Protein AF-0000000080391403 (afdb_homodimer)

Organism: NCBI:txid72520

InterPro domains:
  IPR023614 Porin domain superfamily [G3DSA:2.40.160.10] (78-354)
  IPR027246 Eukaryotic porin/Tom40 [PF01459] (79-348)
  IPR037930 Tom40 [PTHR10802] (65-353)
  IPR037930 Tom40 [cd07305] (77-353)

Secondary structure (DSSP, 8-state):
------------------------------GGGGGGG------------------------HHHHHHHHHHHHHHTPPP---GGGTTHHHHHHH------EEEEEEEEEEETTEEEEEEEEES---TT-S-SEEEEEEEEEEETTTEEEEEEE-TTS-EEEEEEEEETTTEEEEEEEEE-SSGGG-EEEEEEEEE-SSEEEEEEEETTTEEEEEEEEEEETTEEEEEEEEEETTTTEEEEEEEEEEE-SSEEEEEEEETTTTEEEEEEEEEEETTTEEEEEEEEE-TTT--EEEEEEEEEE-SSEEEEEEEETT-EEEEEEEEEEETTTEEEEEEEEEETTTTEEEEEEEEEEE-/-----------------------------SGGGGGGG------------------------HHHHHHHHHHHHHHTPPP---GGGGTHHHHHHH------EEEEEEEEEEETTEEEEEEEEES---TT-S-SEEEEEEEEEEETTTEEEEEEE-TTS-EEEEEEEEETTTEEEEEEEEE-SSGGG-EEEEEEEEE-SSEEEEEEEETTTEEEEEEEEEEETTEEEEEEEEEETTTTEEEEEEEEEEE-SSEEEEEEEETTTTEEEEEEEEEEETTTEEEEEEEEE-TTT--EEEEEEEEEE-SSEEEEEEEETT-EEEEEEEEEEETTTEEEEEEEEEETTTTEEEEEEEEEEE-

Radius of gyration: 37.6 Å; Cα contacts (8 Å, |Δi|>4): 1583; chains: 2; bounding box: 98×139×66 Å

Sequence (710 aa):
MSFFRAGKRCAASFGARALPPTMIVGLAVTAEYYNQGLQNYSTTLCDAAVVNNEDTSIEVPALVKQAEEERRKVAQLKNPGSFEKLIEDGKRLSSVDSFEGFRLEVQKMVTPHFYLAHSFMLGVKLPQVDTNALYDFSTHVVLPGNQLIMARMGHAGSMDGRIHFGLGENTLVKVIASLQPNAAKDTYQVDAERHGRDHSLTFRLSKGPQLYASYLQSITPGLALGGDTLFDFAEGGGVFSLGGKYTGPDWVGVAMLAQYGQICLLQYIKHVSPGRMALVADLVLNPLTLDSQTVLGAEVNMKQSRFLTTVDNGGKIAALLEARVVPNAVTLLLSGEVDGVKDEYKFGYGFQLNLMSFFRAGKRCAASFGARALPPTMIVGLAVTAEYYNQGLQNYSTTLCDAAVVNNEDTSIEVPALVKQAEEERRKVAQLKNPGSFEKLIEDGKRLSSVDSFEGFRLEVQKMVTPHFYLAHSFMLGVKLPQVDTNALYDFSTHVVLPGNQLIMARMGHAGSMDGRIHFGLGENTLVKVIASLQPNAAKDTYQVDAERHGRDHSLTFRLSKGPQLYASYLQSITPGLALGGDTLFDFAEGGGVFSLGGKYTGPDWVGVAMLAQYGQICLLQYIKHVSPGRMALVADLVLNPLTLDSQTVLGAEVNMKQSRFLTTVDNGGKIAALLEARVVPNAVTLLLSGEVDGVKDEYKFGYGFQLNL

Structure (mmCIF, N/CA/C/O backbone):
data_AF-0000000080391403-model_v1
#
loop_
_entity.id
_entity.type
_entity.pdbx_description
1 polymer 'Mitochondrial protein translocase family'
#
loop_
_atom_site.group_PDB
_atom_site.id
_atom_site.type_symbol
_atom_site.label_atom_id
_atom_site.label_alt_id
_atom_site.label_comp_id
_atom_site.label_asym_id
_atom_site.label_entity_id
_atom_site.label_seq_id
_atom_site.pdbx_PDB_ins_code
_atom_site.Cartn_x
_atom_site.Cartn_y
_atom_site.Cartn_z
_atom_site.occupancy
_atom_site.B_iso_or_equiv
_atom_site.auth_seq_id
_atom_site.auth_comp_id
_atom_site.auth_asym_id
_atom_site.auth_atom_id
_atom_site.pdbx_PDB_model_num
ATOM 1 N N . MET A 1 1 ? 54.25 -37.5 -9.969 1 20.47 1 MET A N 1
ATOM 2 C CA . MET A 1 1 ? 53.438 -38.125 -11.008 1 20.47 1 MET A CA 1
ATOM 3 C C . MET A 1 1 ? 52.312 -37.188 -11.438 1 20.47 1 MET A C 1
ATOM 5 O O . MET A 1 1 ? 51.531 -36.719 -10.602 1 20.47 1 MET A O 1
ATOM 9 N N . SER A 1 2 ? 52.281 -36.531 -12.719 1 20.31 2 SER A N 1
ATOM 10 C CA . SER A 1 2 ? 52.031 -35.375 -13.57 1 20.31 2 SER A CA 1
ATOM 11 C C . SER A 1 2 ? 50.594 -35.375 -14.07 1 20.31 2 SER A C 1
ATOM 13 O O . SER A 1 2 ? 50.188 -34.5 -14.852 1 20.31 2 SER A O 1
ATOM 15 N N . PHE A 1 3 ? 49.812 -36.438 -14.023 1 18.08 3 PHE A N 1
ATOM 16 C CA . PHE A 1 3 ? 48.812 -36.719 -15.031 1 18.08 3 PHE A CA 1
ATOM 17 C C . PHE A 1 3 ? 47.625 -35.781 -14.906 1 18.08 3 PHE A C 1
ATOM 19 O O . PHE A 1 3 ? 46.594 -35.969 -15.562 1 18.08 3 PHE A O 1
ATOM 26 N N . PHE A 1 4 ? 47.312 -35.156 -13.68 1 21.61 4 PHE A N 1
ATOM 27 C CA . PHE A 1 4 ? 45.969 -34.594 -13.523 1 21.61 4 PHE A CA 1
ATOM 28 C C . PHE A 1 4 ? 45.75 -33.406 -14.461 1 21.61 4 PHE A C 1
ATOM 30 O O . PHE A 1 4 ? 45.906 -32.25 -14.055 1 21.61 4 PHE A O 1
ATOM 37 N N . ARG A 1 5 ? 46.125 -33.406 -15.727 1 18.23 5 ARG A N 1
ATOM 38 C CA . ARG A 1 5 ? 46.312 -32.406 -16.766 1 18.23 5 ARG A CA 1
ATOM 39 C C . ARG A 1 5 ? 45 -31.656 -17.031 1 18.23 5 ARG A C 1
ATOM 41 O O . ARG A 1 5 ? 44.969 -30.422 -17.062 1 18.23 5 ARG A O 1
ATOM 48 N N . ALA A 1 6 ? 44.031 -32.219 -17.844 1 17.28 6 ALA A N 1
ATOM 49 C CA . ALA A 1 6 ? 43.594 -31.688 -19.141 1 17.28 6 ALA A CA 1
ATOM 50 C C . ALA A 1 6 ? 42.562 -30.594 -18.969 1 17.28 6 ALA A C 1
ATOM 52 O O . ALA A 1 6 ? 42.719 -29.5 -19.516 1 17.28 6 ALA A O 1
ATOM 53 N N . GLY A 1 7 ? 41.094 -30.828 -19.188 1 16.78 7 GLY A N 1
ATOM 54 C CA . GLY A 1 7 ? 40.188 -30.266 -20.188 1 16.78 7 GLY A CA 1
ATOM 55 C C . GLY A 1 7 ? 39.531 -28.984 -19.734 1 16.78 7 GLY A C 1
ATOM 56 O O . GLY A 1 7 ? 38.594 -29 -18.953 1 16.78 7 GLY A O 1
ATOM 57 N N . LYS A 1 8 ? 40.156 -27.734 -19.562 1 21.03 8 LYS A N 1
ATOM 58 C CA . LYS A 1 8 ? 39.75 -26.391 -19.156 1 21.03 8 LYS A CA 1
ATOM 59 C C . LYS A 1 8 ? 38.75 -25.781 -20.172 1 21.03 8 LYS A C 1
ATOM 61 O O . LYS A 1 8 ? 38.5 -24.578 -20.141 1 21.03 8 LYS A O 1
ATOM 66 N N . ARG A 1 9 ? 38.469 -26.328 -21.391 1 18.75 9 ARG A N 1
ATOM 67 C CA . ARG A 1 9 ? 38.219 -25.359 -22.438 1 18.75 9 ARG A CA 1
ATOM 68 C C . ARG A 1 9 ? 37 -24.516 -22.125 1 18.75 9 ARG A C 1
ATOM 70 O O . ARG A 1 9 ? 36.219 -24.844 -21.234 1 18.75 9 ARG A O 1
ATOM 77 N N . CYS A 1 10 ? 36.156 -23.953 -23.281 1 17.67 10 CYS A N 1
ATOM 78 C CA . CYS A 1 10 ? 35.625 -22.75 -23.906 1 17.67 10 CYS A CA 1
ATOM 79 C C . CYS A 1 10 ? 34.188 -22.5 -23.516 1 17.67 10 CYS A C 1
ATOM 81 O O . CYS A 1 10 ? 33.562 -21.516 -23.938 1 17.67 10 CYS A O 1
ATOM 83 N N . ALA A 1 11 ? 33.25 -23.469 -23.172 1 17.17 11 ALA A N 1
ATOM 84 C CA . ALA A 1 11 ? 31.906 -23.141 -23.625 1 17.17 11 ALA A CA 1
ATOM 85 C C . ALA A 1 11 ? 31.375 -21.891 -22.922 1 17.17 11 ALA A C 1
ATOM 87 O O . ALA A 1 11 ? 31.094 -21.906 -21.719 1 17.17 11 ALA A O 1
ATOM 88 N N . ALA A 1 12 ? 31.766 -20.625 -23.281 1 20.28 12 ALA A N 1
ATOM 89 C CA . ALA A 1 12 ? 31.469 -19.266 -22.906 1 20.28 12 ALA A CA 1
ATOM 90 C C . ALA A 1 12 ? 29.969 -18.969 -23.016 1 20.28 12 ALA A C 1
ATOM 92 O O . ALA A 1 12 ? 29.484 -17.969 -22.516 1 20.28 12 ALA A O 1
ATOM 93 N N . SER A 1 13 ? 29.25 -19.547 -24.078 1 18.09 13 SER A N 1
ATOM 94 C CA . SER A 1 13 ? 28.359 -18.625 -24.766 1 18.09 13 SER A CA 1
ATOM 95 C C . SER A 1 13 ? 27.297 -18.062 -23.828 1 18.09 13 SER A C 1
ATOM 97 O O . SER A 1 13 ? 27.141 -16.844 -23.719 1 18.09 13 SER A O 1
ATOM 99 N N . PHE A 1 14 ? 25.938 -18.453 -24.141 1 18.77 14 PHE A N 1
ATOM 100 C CA . PHE A 1 14 ? 24.703 -17.672 -24.281 1 18.77 14 PHE A CA 1
ATOM 101 C C . PHE A 1 14 ? 24.125 -17.344 -22.906 1 18.77 14 PHE A C 1
ATOM 103 O O . PHE A 1 14 ? 23.891 -18.234 -22.094 1 18.77 14 PHE A O 1
ATOM 110 N N . GLY A 1 15 ? 24.453 -16.234 -22.359 1 19.16 15 GLY A N 1
ATOM 111 C CA . GLY A 1 15 ? 24.047 -15.539 -21.141 1 19.16 15 GLY A CA 1
ATOM 112 C C . GLY A 1 15 ? 22.547 -15.383 -21.016 1 19.16 15 GLY A C 1
ATOM 113 O O . GLY A 1 15 ? 21.984 -14.391 -21.5 1 19.16 15 GLY A O 1
ATOM 114 N N . ALA A 1 16 ? 21.656 -16.359 -21.312 1 19.09 16 ALA A N 1
ATOM 115 C CA . ALA A 1 16 ? 20.219 -16.156 -21.203 1 19.09 16 ALA A CA 1
ATOM 116 C C . ALA A 1 16 ? 19.844 -15.57 -19.844 1 19.09 16 ALA A C 1
ATOM 118 O O . ALA A 1 16 ? 20.203 -16.125 -18.812 1 19.09 16 ALA A O 1
ATOM 119 N N . ARG A 1 17 ? 19.734 -14.25 -19.844 1 21.97 17 ARG A N 1
ATOM 120 C CA . ARG A 1 17 ? 19.188 -13.477 -18.734 1 21.97 17 ARG A CA 1
ATOM 121 C C . ARG A 1 17 ? 17.891 -14.102 -18.219 1 21.97 17 ARG A C 1
ATOM 123 O O . ARG A 1 17 ? 16.953 -14.328 -18.969 1 21.97 17 ARG A O 1
ATOM 130 N N . ALA A 1 18 ? 17.953 -14.945 -17.25 1 19.91 18 ALA A N 1
ATOM 131 C CA . ALA A 1 18 ? 16.844 -15.539 -16.516 1 19.91 18 ALA A CA 1
ATOM 132 C C . ALA A 1 18 ? 15.781 -14.492 -16.203 1 19.91 18 ALA A C 1
ATOM 134 O O . ALA A 1 18 ? 16.047 -13.531 -15.477 1 19.91 18 ALA A O 1
ATOM 135 N N . LEU A 1 19 ? 15.039 -14.109 -17.312 1 20.94 19 LEU A N 1
ATOM 136 C CA . LEU A 1 19 ? 13.883 -13.266 -17.016 1 20.94 19 LEU A CA 1
ATOM 137 C C . LEU A 1 19 ? 13.125 -13.789 -15.797 1 20.94 19 LEU A C 1
ATOM 139 O O . LEU A 1 19 ? 13.016 -15.008 -15.609 1 20.94 19 LEU A O 1
ATOM 143 N N . PRO A 1 20 ? 13.109 -13.0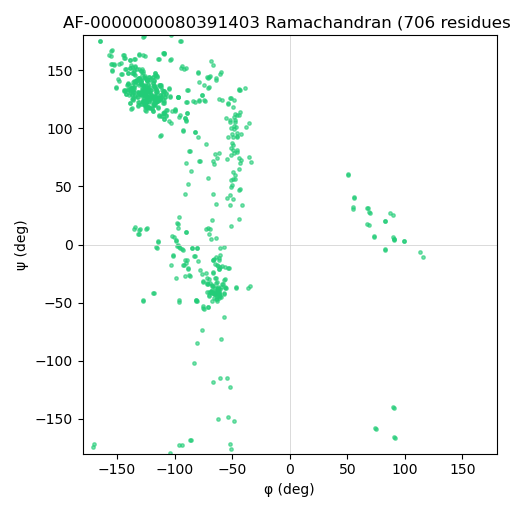62 -14.758 1 20.92 20 PRO A N 1
ATOM 144 C CA . PRO A 1 20 ? 12.352 -13.539 -13.594 1 20.92 20 PRO A CA 1
ATOM 145 C C . PRO A 1 20 ? 10.945 -14 -13.953 1 20.92 20 PRO A C 1
ATOM 147 O O . PRO A 1 20 ? 10.344 -13.469 -14.891 1 20.92 20 PRO A O 1
ATOM 150 N N . PRO A 1 21 ? 10.609 -15.273 -13.914 1 22.09 21 PRO A N 1
ATOM 151 C CA . PRO A 1 21 ? 9.289 -15.859 -14.18 1 22.09 21 PRO A CA 1
ATOM 152 C C . PRO A 1 21 ? 8.148 -15.047 -13.562 1 22.09 21 PRO A C 1
ATOM 154 O O . PRO A 1 21 ? 7.047 -15.57 -13.375 1 22.09 21 PRO A O 1
ATOM 157 N N . THR A 1 22 ? 8.211 -13.711 -13.477 1 20.44 22 THR A N 1
ATOM 158 C CA . THR A 1 22 ? 7.098 -13.148 -12.719 1 20.44 22 THR A CA 1
ATOM 159 C C . THR A 1 22 ? 5.766 -13.727 -13.195 1 20.44 22 THR A C 1
ATOM 161 O O . THR A 1 22 ? 5.691 -14.312 -14.273 1 20.44 22 THR A O 1
ATOM 164 N N . MET A 1 23 ? 4.609 -12.859 -13.016 1 19.86 23 MET A N 1
ATOM 165 C CA . MET A 1 23 ? 3.23 -12.977 -12.539 1 19.86 23 MET A CA 1
ATOM 166 C C . MET A 1 23 ? 2.297 -13.359 -13.688 1 19.86 23 MET A C 1
ATOM 168 O O . MET A 1 23 ? 1.933 -12.516 -14.5 1 19.86 23 MET A O 1
ATOM 172 N N . ILE A 1 24 ? 2.561 -14.391 -14.438 1 19.75 24 ILE A N 1
ATOM 173 C CA . ILE A 1 24 ? 1.472 -14.789 -15.328 1 19.75 24 ILE A CA 1
ATOM 174 C C . ILE A 1 24 ? 0.181 -14.938 -14.523 1 19.75 24 ILE A C 1
ATOM 176 O O . ILE A 1 24 ? 0.092 -15.789 -13.633 1 19.75 24 ILE A O 1
ATOM 180 N N . VAL A 1 25 ? -0.467 -13.867 -14.164 1 20.47 25 VAL A N 1
ATOM 181 C CA . VAL A 1 25 ? -1.801 -13.945 -13.578 1 20.47 25 VAL A CA 1
ATOM 182 C C . VAL A 1 25 ? -2.703 -14.805 -14.461 1 20.47 25 VAL A C 1
ATOM 184 O O . VAL A 1 25 ? -2.883 -14.5 -15.648 1 20.47 25 VAL A O 1
ATOM 187 N N . GLY A 1 26 ? -2.623 -16.078 -14.289 1 20.98 26 GLY A N 1
ATOM 188 C CA . GLY A 1 26 ? -3.543 -17.031 -14.891 1 20.98 26 GLY A CA 1
ATOM 189 C C . GLY A 1 26 ? -4.996 -16.625 -14.766 1 20.98 26 GLY A C 1
ATOM 190 O O . GLY A 1 26 ? -5.508 -16.438 -13.664 1 20.98 26 GLY A O 1
ATOM 191 N N . LEU A 1 27 ? -5.48 -15.758 -15.617 1 20.03 27 LEU A N 1
ATOM 192 C CA . LEU A 1 27 ? -6.902 -15.469 -15.797 1 20.03 27 LEU A CA 1
ATOM 193 C C . LEU A 1 27 ? -7.695 -16.75 -16.016 1 20.03 27 LEU A C 1
ATOM 195 O O . LEU A 1 27 ? -7.887 -17.172 -17.156 1 20.03 27 LEU A O 1
ATOM 199 N N . ALA A 1 28 ? -7.406 -17.875 -15.469 1 21.94 28 ALA A N 1
ATOM 200 C CA . ALA A 1 28 ? -8.234 -19.031 -15.797 1 21.94 28 ALA A CA 1
ATOM 201 C C . ALA A 1 28 ? -9.672 -18.828 -15.32 1 21.94 28 ALA A C 1
ATOM 203 O O . ALA A 1 28 ? -9.984 -19.094 -14.156 1 21.94 28 ALA A O 1
ATOM 204 N N . VAL A 1 29 ? -10.281 -17.688 -15.32 1 18.7 29 VAL A N 1
ATOM 205 C CA . VAL A 1 29 ? -11.578 -17.766 -14.656 1 18.7 29 VAL A CA 1
ATOM 206 C C . VAL A 1 29 ? -12.406 -18.891 -15.266 1 18.7 29 VAL A C 1
ATOM 208 O O . VAL A 1 29 ? -12.07 -19.422 -16.328 1 18.7 29 VAL A O 1
ATOM 211 N N . THR A 1 30 ? -13.836 -18.688 -15.281 1 20.27 30 THR A N 1
ATOM 212 C CA . THR A 1 30 ? -15.141 -19.266 -14.961 1 20.27 30 THR A CA 1
ATOM 213 C C . THR A 1 30 ? -15.766 -19.922 -16.188 1 20.27 30 THR A C 1
ATOM 215 O O . THR A 1 30 ? -16.953 -20.25 -16.188 1 20.27 30 THR A O 1
ATOM 218 N N . ALA A 1 31 ? -14.992 -20.312 -17.156 1 21.14 31 ALA A N 1
ATOM 219 C CA . ALA A 1 31 ? -15.766 -20.781 -18.297 1 21.14 31 ALA A CA 1
ATOM 220 C C . ALA A 1 31 ? -16.703 -21.922 -17.906 1 21.14 31 ALA A C 1
ATOM 222 O O . ALA A 1 31 ? -17.312 -22.547 -18.766 1 21.14 31 ALA A O 1
ATOM 223 N N . GLU A 1 32 ? -16.672 -22.344 -16.688 1 22.92 32 GLU A N 1
ATOM 224 C CA . GLU A 1 32 ? -17.297 -23.641 -16.469 1 22.92 32 GLU A CA 1
ATOM 225 C C . GLU A 1 32 ? -18.781 -23.594 -16.828 1 22.92 32 GLU A C 1
ATOM 227 O O . GLU A 1 32 ? -19.453 -24.625 -16.812 1 22.92 32 GLU A O 1
ATOM 232 N N . TYR A 1 33 ? -19.359 -22.406 -17.016 1 21.33 33 TYR A N 1
ATOM 233 C CA . TYR A 1 33 ? -20.797 -22.531 -16.844 1 21.33 33 TYR A CA 1
ATOM 234 C C . TYR A 1 33 ? -21.422 -23.312 -18 1 21.33 33 TYR A C 1
ATOM 236 O O . TYR A 1 33 ? -22.578 -23.75 -17.906 1 21.33 33 TYR A O 1
ATOM 244 N N . TYR A 1 34 ? -20.812 -23.109 -19.172 1 19.73 34 TYR A N 1
ATOM 245 C CA . TYR A 1 34 ? -21.797 -23.234 -20.234 1 19.73 34 TYR A CA 1
ATOM 246 C C . TYR A 1 34 ? -22.297 -24.656 -20.344 1 19.73 34 TYR A C 1
ATOM 248 O O . TYR A 1 34 ? -23.453 -24.906 -20.734 1 19.73 34 TYR A O 1
ATOM 256 N N . ASN A 1 35 ? -21.312 -25.547 -20.375 1 19.98 35 ASN A N 1
ATOM 257 C CA . ASN A 1 35 ? -21.688 -26.719 -21.172 1 19.98 35 ASN A CA 1
ATOM 258 C C . ASN A 1 35 ? -22.781 -27.531 -20.5 1 19.98 35 ASN A C 1
ATOM 260 O O . ASN A 1 35 ? -22.984 -28.703 -20.844 1 19.98 35 ASN A O 1
ATOM 264 N N . GLN A 1 36 ? -23.297 -27.031 -19.375 1 20.53 36 GLN A N 1
ATOM 265 C CA . GLN A 1 36 ? -23.984 -28.078 -18.641 1 20.53 36 GLN A CA 1
ATOM 266 C C . GLN A 1 36 ? -25.141 -28.656 -19.453 1 20.53 36 GLN A C 1
ATOM 268 O O . GLN A 1 36 ? -25.734 -29.672 -19.062 1 20.53 36 GLN A O 1
ATOM 273 N N . GLY A 1 37 ? -25.578 -27.828 -20.438 1 20.67 37 GLY A N 1
ATOM 274 C CA . GLY A 1 37 ? -26.984 -28.156 -20.594 1 20.67 37 GLY A CA 1
ATOM 275 C C . GLY A 1 37 ? -27.219 -29.516 -21.219 1 20.67 37 GLY A C 1
ATOM 276 O O . GLY A 1 37 ? -28.359 -29.953 -21.375 1 20.67 37 GLY A O 1
ATOM 277 N N . LEU A 1 38 ? -26.219 -29.922 -22.078 1 19.41 38 LEU A N 1
ATOM 278 C CA . LEU A 1 38 ? -26.859 -30.844 -23.016 1 19.41 38 LEU A CA 1
ATOM 279 C C . LEU A 1 38 ? -27.328 -32.094 -22.312 1 19.41 38 LEU A C 1
ATOM 281 O O . LEU A 1 38 ? -26.516 -32.906 -21.828 1 19.41 38 LEU A O 1
ATOM 285 N N . GLN A 1 39 ? -28.359 -32 -21.453 1 20.17 39 GLN A N 1
ATOM 286 C CA . GLN A 1 39 ? -28.984 -33.125 -20.766 1 20.17 39 GLN A CA 1
ATOM 287 C C . GLN A 1 39 ? -29.328 -34.25 -21.734 1 20.17 39 GLN A C 1
ATOM 289 O O . GLN A 1 39 ? -30.156 -34.094 -22.625 1 20.17 39 GLN A O 1
ATOM 294 N N . ASN A 1 40 ? -28.25 -34.844 -22.406 1 19.22 40 ASN A N 1
ATOM 295 C CA . ASN A 1 40 ? -28.594 -35.969 -23.281 1 19.22 40 ASN A CA 1
ATOM 296 C C . ASN A 1 40 ? -29.531 -36.969 -22.594 1 19.22 40 ASN A C 1
ATOM 298 O O . ASN A 1 40 ? -29.359 -37.281 -21.422 1 19.22 40 ASN A O 1
ATOM 302 N N . TYR A 1 41 ? -30.766 -36.906 -22.891 1 20.17 41 TYR A N 1
ATOM 303 C CA . TYR A 1 41 ? -31.875 -37.812 -22.547 1 20.17 41 TYR A CA 1
ATOM 304 C C . TYR A 1 41 ? -31.5 -39.25 -22.797 1 20.17 41 TYR A C 1
ATOM 306 O O . TYR A 1 41 ? -31.359 -39.688 -23.953 1 20.17 41 TYR A O 1
ATOM 314 N N . SER A 1 42 ? -30.344 -39.75 -22.156 1 19.91 42 SER A N 1
ATOM 315 C CA . SER A 1 42 ? -30.031 -41.156 -22.438 1 19.91 42 SER A CA 1
ATOM 316 C C . SER A 1 42 ? -31.25 -42.031 -22.203 1 19.91 42 SER A C 1
ATOM 318 O O . SER A 1 42 ? -31.938 -41.906 -21.188 1 19.91 42 SER A O 1
ATOM 320 N N . THR A 1 43 ? -31.922 -42.375 -23.25 1 22.2 43 THR A N 1
ATOM 321 C CA . THR A 1 43 ? -33 -43.344 -23.344 1 22.2 43 THR A CA 1
ATOM 322 C C . THR A 1 43 ? -32.625 -44.656 -22.656 1 22.2 43 THR A C 1
ATOM 324 O O . THR A 1 43 ? -31.609 -45.25 -23 1 22.2 43 THR A O 1
ATOM 327 N N . THR A 1 44 ? -32.719 -44.688 -21.281 1 21.81 44 THR A N 1
ATOM 328 C CA . THR A 1 44 ? -32.562 -45.906 -20.516 1 21.81 44 THR A CA 1
ATOM 329 C C . THR A 1 44 ? -33.312 -47.062 -21.156 1 21.81 44 THR A C 1
ATOM 331 O O . THR A 1 44 ? -34.562 -47 -21.266 1 21.81 44 THR A O 1
ATOM 334 N N . LEU A 1 45 ? -32.75 -47.594 -22.297 1 20.5 45 LEU A N 1
ATOM 335 C CA . LEU A 1 45 ? -33.281 -48.812 -22.891 1 20.5 45 LEU A CA 1
ATOM 336 C C . LEU A 1 45 ? -33.531 -49.875 -21.828 1 20.5 45 LEU A C 1
ATOM 338 O O . LEU A 1 45 ? -32.75 -50.031 -20.906 1 20.5 45 LEU A O 1
ATOM 342 N N . CYS A 1 46 ? -34.781 -50.156 -21.59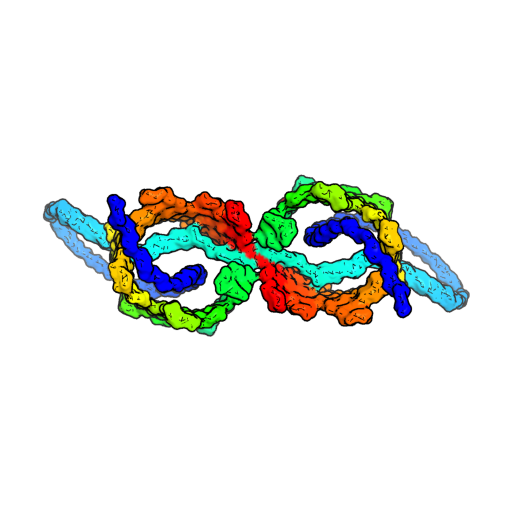4 1 21.97 46 CYS A N 1
ATOM 343 C CA . CYS A 1 46 ? -35.406 -51.125 -20.703 1 21.97 46 CYS A CA 1
ATOM 344 C C . CYS A 1 46 ? -34.781 -52.5 -20.875 1 21.97 46 CYS A C 1
ATOM 346 O O . CYS A 1 46 ? -34.781 -53.031 -21.984 1 21.97 46 CYS A O 1
ATOM 348 N N . ASP A 1 47 ? -33.625 -52.719 -20.234 1 21.64 47 ASP A N 1
ATOM 349 C CA . ASP A 1 47 ? -33 -54.031 -20.297 1 21.64 47 ASP A CA 1
ATOM 350 C C . ASP A 1 47 ? -34 -55.156 -20 1 21.64 47 ASP A C 1
ATOM 352 O O . ASP A 1 47 ? -34.75 -55.062 -19.016 1 21.64 47 ASP A O 1
ATOM 356 N N . ALA A 1 48 ? -34.469 -55.812 -21 1 21.42 48 ALA A N 1
ATOM 357 C CA . ALA A 1 48 ? -35.312 -57 -21 1 21.42 48 ALA A CA 1
ATOM 358 C C . ALA A 1 48 ? -34.812 -58.031 -19.984 1 21.42 48 ALA A C 1
ATOM 360 O O . ALA A 1 48 ? -33.594 -58.125 -19.734 1 21.42 48 ALA A O 1
ATOM 361 N N . ALA A 1 49 ? -35.781 -58.531 -19.219 1 25.92 49 ALA A N 1
ATOM 362 C CA . ALA A 1 49 ? -35.812 -59.531 -18.172 1 25.92 49 ALA A CA 1
ATOM 363 C C . ALA A 1 49 ? -35.094 -60.812 -18.609 1 25.92 49 ALA A C 1
ATOM 365 O O . ALA A 1 49 ? -35.594 -61.562 -19.453 1 25.92 49 ALA A O 1
ATOM 366 N N . VAL A 1 50 ? -33.719 -60.688 -19.031 1 24.92 50 VAL A N 1
ATOM 367 C CA . VAL A 1 50 ? -33.156 -61.969 -19.391 1 24.92 50 VAL A CA 1
ATOM 368 C C . VAL A 1 50 ? -33.438 -63 -18.281 1 24.92 50 VAL A C 1
ATOM 370 O O . VAL A 1 50 ? -33.375 -62.656 -17.094 1 24.92 50 VAL A O 1
ATOM 373 N N . VAL A 1 51 ? -34.125 -64 -18.594 1 26.61 51 VAL A N 1
ATOM 374 C CA . VAL A 1 51 ? -34.562 -65.188 -17.906 1 26.61 51 VAL A CA 1
ATOM 375 C C . VAL A 1 51 ? -33.344 -65.875 -17.266 1 26.61 51 VAL A C 1
ATOM 377 O O . VAL A 1 51 ? -32.312 -66.125 -17.906 1 26.61 51 VAL A O 1
ATOM 380 N N . ASN A 1 52 ? -33.219 -65.75 -15.906 1 26.77 52 ASN A N 1
ATOM 381 C CA . ASN A 1 52 ? -32.312 -66.312 -14.914 1 26.77 52 ASN A CA 1
ATOM 382 C C . ASN A 1 52 ? -32.219 -67.812 -15.031 1 26.77 52 ASN A C 1
ATOM 384 O O . ASN A 1 52 ? -33.031 -68.562 -14.477 1 26.77 52 ASN A O 1
ATOM 388 N N . ASN A 1 53 ? -31.984 -68.25 -16.312 1 27.16 53 ASN A N 1
ATOM 389 C CA . ASN A 1 53 ? -31.938 -69.75 -16.172 1 27.16 53 ASN A CA 1
ATOM 390 C C . ASN A 1 53 ? -30.969 -70.188 -15.07 1 27.16 53 ASN A C 1
ATOM 392 O O . ASN A 1 53 ? -30.125 -69.375 -14.648 1 27.16 53 ASN A O 1
ATOM 396 N N . GLU A 1 54 ? -30.703 -71.562 -14.969 1 30.62 54 GLU A N 1
ATOM 397 C CA . GLU A 1 54 ? -30.281 -72.5 -13.977 1 30.62 54 GLU A CA 1
ATOM 398 C C . GLU A 1 54 ? -28.844 -72.25 -13.516 1 30.62 54 GLU A C 1
ATOM 400 O O . GLU A 1 54 ? -28.062 -71.625 -14.227 1 30.62 54 GLU A O 1
ATOM 405 N N . ASP A 1 55 ? -28.5 -72.688 -12.242 1 31.73 55 ASP A N 1
ATOM 406 C CA . ASP A 1 55 ? -27.531 -72.562 -11.164 1 31.73 55 ASP A CA 1
ATOM 407 C C . ASP A 1 55 ? -26.141 -73.062 -11.633 1 31.73 55 ASP A C 1
ATOM 409 O O . ASP A 1 55 ? -25.297 -73.438 -10.82 1 31.73 55 ASP A O 1
ATOM 413 N N . THR A 1 56 ? -25.906 -73.438 -12.922 1 35.72 56 THR A N 1
ATOM 414 C CA . THR A 1 56 ? -24.594 -74.062 -13.031 1 35.72 56 THR A CA 1
ATOM 415 C C . THR A 1 56 ? -23.5 -73.062 -12.68 1 35.72 56 THR A C 1
ATOM 417 O O . THR A 1 56 ? -23.219 -72.188 -13.438 1 35.72 56 THR A O 1
ATOM 420 N N . SER A 1 57 ? -23.344 -72.75 -11.398 1 37.62 57 SER A N 1
ATOM 421 C CA . SER A 1 57 ? -22.312 -71.938 -10.758 1 37.62 57 SER A CA 1
ATOM 422 C C . SER A 1 57 ? -20.938 -72.25 -11.297 1 37.62 57 SER A C 1
ATOM 424 O O . SER A 1 57 ? -20.344 -73.312 -10.922 1 37.62 57 SER A O 1
ATOM 426 N N . ILE A 1 58 ? -20.781 -72.312 -12.633 1 38.31 58 ILE A N 1
ATOM 427 C CA . ILE A 1 58 ? -19.391 -72.438 -13.047 1 38.31 58 ILE A CA 1
ATOM 428 C C . ILE A 1 58 ? -18.516 -71.5 -12.203 1 38.31 58 ILE A C 1
ATOM 430 O O . ILE A 1 58 ? -18.75 -70.312 -12.164 1 38.31 58 ILE A O 1
ATOM 434 N N . GLU A 1 59 ? -17.922 -72.062 -11.094 1 41.62 59 GLU A N 1
ATOM 435 C CA . GLU A 1 59 ? -16.859 -71.375 -10.312 1 41.62 59 GLU A CA 1
ATOM 436 C C . GLU A 1 59 ? -15.945 -70.562 -11.203 1 41.62 59 GLU A C 1
ATOM 438 O O . GLU A 1 59 ? -15.266 -71.125 -12.078 1 41.62 59 GLU A O 1
ATOM 443 N N . VAL A 1 60 ? -16.406 -69.438 -11.672 1 52.91 60 VAL A N 1
ATOM 444 C CA . VAL A 1 60 ? -15.508 -68.5 -12.375 1 52.91 60 VAL A CA 1
ATOM 445 C C . VAL A 1 60 ? -14.133 -68.562 -11.719 1 52.91 60 VAL A C 1
ATOM 447 O O . VAL A 1 60 ? -14.016 -68.438 -10.492 1 52.91 60 VAL A O 1
ATOM 450 N N . PRO A 1 61 ? -13.109 -69.188 -12.289 1 54.22 61 PRO A N 1
ATOM 451 C CA . PRO A 1 61 ? -11.781 -69.312 -11.688 1 54.22 61 PRO A CA 1
ATOM 452 C C . PRO A 1 61 ? -11.297 -68.062 -11.062 1 54.22 61 PRO A C 1
ATOM 454 O O . PRO A 1 61 ? -11.711 -66.938 -11.484 1 54.22 61 PRO A O 1
ATOM 457 N N . ALA A 1 62 ? -10.75 -68.062 -9.805 1 60.5 62 ALA A N 1
ATOM 458 C CA . ALA A 1 62 ? -10.148 -67 -8.992 1 60.5 62 ALA A CA 1
ATOM 459 C C . ALA A 1 62 ? -9.398 -66 -9.867 1 60.5 62 ALA A C 1
ATOM 461 O O . ALA A 1 62 ? -9.422 -64.812 -9.594 1 60.5 62 ALA A O 1
ATOM 462 N N . LEU A 1 63 ? -8.812 -66.5 -10.875 1 60.66 63 LEU A N 1
ATOM 463 C CA . LEU A 1 63 ? -8.031 -65.688 -11.766 1 60.66 63 LEU A CA 1
ATOM 464 C C . LEU A 1 63 ? -8.938 -64.75 -12.547 1 60.66 63 LEU A C 1
ATOM 466 O O . LEU A 1 63 ? -8.57 -63.562 -12.797 1 60.66 63 LEU A O 1
ATOM 470 N N . VAL A 1 64 ? -10.07 -65.312 -12.969 1 59.28 64 VAL A N 1
ATOM 471 C CA . VAL A 1 64 ? -11.008 -64.438 -13.711 1 59.28 64 VAL A CA 1
ATOM 472 C C . VAL A 1 64 ? -11.586 -63.375 -12.789 1 59.28 64 VAL A C 1
ATOM 474 O O . VAL A 1 64 ? -11.766 -62.219 -13.195 1 59.28 64 VAL A O 1
ATOM 477 N N . LYS A 1 65 ? -11.812 -63.656 -11.609 1 62.47 65 LYS A N 1
ATOM 478 C CA . LYS A 1 65 ? -12.289 -62.688 -10.633 1 62.47 65 LYS A CA 1
ATOM 479 C C . LYS A 1 65 ? -11.234 -61.625 -10.367 1 62.47 65 LYS A C 1
ATOM 481 O O . LYS A 1 65 ? -11.57 -60.438 -10.242 1 62.47 65 LYS A O 1
ATOM 486 N N . GLN A 1 66 ? -10.008 -62.188 -10.297 1 57.56 66 GLN A N 1
ATOM 487 C CA . GLN A 1 66 ? -8.914 -61.25 -10.125 1 57.56 66 GLN A CA 1
ATOM 488 C C . GLN A 1 66 ? -8.805 -60.312 -11.336 1 57.56 66 GLN A C 1
ATOM 490 O O . GLN A 1 66 ? -8.555 -59.125 -11.18 1 57.56 66 GLN A O 1
ATOM 495 N N . ALA A 1 67 ? -8.859 -60.906 -12.5 1 61.69 67 ALA A N 1
ATOM 496 C CA . ALA A 1 67 ? -8.805 -60.125 -13.734 1 61.69 67 ALA A CA 1
ATOM 497 C C . ALA A 1 67 ? -9.984 -59.156 -13.828 1 61.69 67 ALA A C 1
ATOM 499 O O . ALA A 1 67 ? -9.836 -58 -14.266 1 61.69 67 ALA A O 1
ATOM 500 N N . GLU A 1 68 ? -11.102 -59.562 -13.484 1 58.62 68 GLU A N 1
ATOM 501 C CA . GLU A 1 68 ? -12.281 -58.688 -13.5 1 58.62 68 GLU A CA 1
ATOM 502 C C . GLU A 1 68 ? -12.156 -57.594 -12.469 1 58.62 68 GLU A C 1
ATOM 504 O O . GLU A 1 68 ? -12.562 -56.438 -12.719 1 58.62 68 GLU A O 1
ATOM 509 N N . GLU A 1 69 ? -11.664 -57.938 -11.281 1 59.94 69 GLU A N 1
ATOM 510 C CA . GLU A 1 69 ? -11.43 -56.938 -10.258 1 59.94 69 GLU A CA 1
ATOM 511 C C . GLU A 1 69 ? -10.406 -55.906 -10.734 1 59.94 69 GLU A C 1
ATOM 513 O O . GLU A 1 69 ? -10.57 -54.719 -10.492 1 59.94 69 GLU A O 1
ATOM 518 N N . GLU A 1 70 ? -9.328 -56.469 -11.312 1 58.31 70 GLU A N 1
ATOM 519 C CA . GLU A 1 70 ? -8.32 -55.562 -11.859 1 58.31 70 GLU A CA 1
ATOM 520 C C . GLU A 1 70 ? -8.906 -54.688 -12.969 1 58.31 70 GLU A C 1
ATOM 522 O O . GLU A 1 70 ? -8.578 -53.5 -13.07 1 58.31 70 GLU A O 1
ATOM 527 N N . ARG A 1 71 ? -9.703 -55.344 -13.82 1 56.03 71 ARG A N 1
ATOM 528 C CA . ARG A 1 71 ? -10.375 -54.594 -14.867 1 56.03 71 ARG A CA 1
ATOM 529 C C . ARG A 1 71 ? -11.289 -53.5 -14.266 1 56.03 71 ARG A C 1
ATOM 531 O O . ARG A 1 71 ? -11.375 -52.406 -14.789 1 56.03 71 ARG A O 1
ATOM 538 N N . ARG A 1 72 ? -12.008 -53.812 -13.328 1 57.97 72 ARG A N 1
ATOM 539 C CA . ARG A 1 72 ? -12.875 -52.844 -12.672 1 57.97 72 ARG A CA 1
ATOM 540 C C . ARG A 1 72 ? -12.055 -51.719 -12.047 1 57.97 72 ARG A C 1
ATOM 542 O O . ARG A 1 72 ? -12.453 -50.562 -12.109 1 57.97 72 ARG A O 1
ATOM 549 N N . LYS A 1 73 ? -11 -52.094 -11.492 1 59.12 73 LYS A N 1
ATOM 550 C CA . LYS A 1 73 ? -10.117 -51.094 -10.906 1 59.12 73 LYS A CA 1
ATOM 551 C C . LYS A 1 73 ? -9.57 -50.156 -11.977 1 59.12 73 LYS A C 1
ATOM 553 O O . LYS A 1 73 ? -9.5 -48.938 -11.773 1 59.12 73 LYS A O 1
ATOM 558 N N . VAL A 1 74 ? -9.117 -50.844 -12.969 1 59.88 74 VAL A N 1
ATOM 559 C CA . VAL A 1 74 ? -8.586 -50.062 -14.086 1 59.88 74 VAL A CA 1
ATOM 560 C C . VAL A 1 74 ? -9.688 -49.156 -14.656 1 59.88 74 VAL A C 1
ATOM 562 O O . VAL A 1 74 ? -9.414 -48.031 -15.086 1 59.88 74 VAL A O 1
ATOM 565 N N . ALA A 1 75 ? -10.914 -49.688 -14.672 1 62.09 75 ALA A N 1
ATOM 566 C CA . ALA A 1 75 ? -12.031 -48.938 -15.227 1 62.09 75 ALA A CA 1
ATOM 567 C C . ALA A 1 75 ? -12.32 -47.688 -14.391 1 62.09 75 ALA A C 1
ATOM 569 O O . ALA A 1 75 ? -12.898 -46.719 -14.891 1 62.09 75 ALA A O 1
ATOM 570 N N . GLN A 1 76 ? -11.844 -47.656 -13.258 1 72.88 76 GLN A N 1
ATOM 571 C CA . GLN A 1 76 ? -12.172 -46.562 -12.375 1 72.88 76 GLN A CA 1
ATOM 572 C C . GLN A 1 76 ? -11.055 -45.5 -12.359 1 72.88 76 GLN A C 1
ATOM 574 O O . GLN A 1 76 ? -11.195 -44.469 -11.727 1 72.88 76 GLN A O 1
ATOM 579 N N . LEU A 1 77 ? -10.023 -45.812 -13.242 1 81.94 77 LEU A N 1
ATOM 580 C CA . LEU A 1 77 ? -8.891 -44.906 -13.18 1 81.94 77 LEU A CA 1
ATOM 581 C C . LEU A 1 77 ? -9.195 -43.625 -13.938 1 81.94 77 LEU A C 1
ATOM 583 O O . LEU A 1 77 ? -9.781 -43.656 -15.023 1 81.94 77 LEU A O 1
ATOM 587 N N . LYS A 1 78 ? -9.086 -42.562 -13.305 1 85.62 78 LYS A N 1
ATOM 588 C CA . LYS A 1 78 ? -9.242 -41.219 -13.914 1 85.62 78 LYS A CA 1
ATOM 589 C C . LYS A 1 78 ? -7.891 -40.656 -14.336 1 85.62 78 LYS A C 1
ATOM 591 O O . LYS A 1 78 ? -6.848 -41.062 -13.812 1 85.62 78 LYS A O 1
ATOM 596 N N . ASN A 1 79 ? -7.867 -39.844 -15.305 1 90.38 79 ASN A N 1
ATOM 597 C CA . ASN A 1 79 ? -6.652 -39.156 -15.766 1 90.38 79 ASN A CA 1
ATOM 598 C C . ASN A 1 79 ? -6.031 -38.312 -14.664 1 90.38 79 ASN A C 1
ATOM 600 O O . ASN A 1 79 ? -6.703 -37.469 -14.086 1 90.38 79 ASN A O 1
ATOM 604 N N . PRO A 1 80 ? -4.836 -38.5 -14.352 1 90.62 80 PRO A N 1
ATOM 605 C CA . PRO A 1 80 ? -4.184 -37.812 -13.227 1 90.62 80 PRO A CA 1
ATOM 606 C C . PRO A 1 80 ? -3.738 -36.406 -13.586 1 90.62 80 PRO A C 1
ATOM 608 O O . PRO A 1 80 ? -3.262 -35.656 -12.719 1 90.62 80 PRO A O 1
ATOM 611 N N . GLY A 1 81 ? -3.898 -35.969 -14.797 1 90.19 81 GLY A N 1
ATOM 612 C CA . GLY A 1 81 ? -3.383 -34.688 -15.227 1 90.19 81 GLY A CA 1
ATOM 613 C C . GLY A 1 81 ? -1.983 -34.75 -15.805 1 90.19 81 GLY A C 1
ATOM 614 O O . GLY A 1 81 ? -1.465 -35.844 -16.047 1 90.19 81 GLY A O 1
ATOM 615 N N . SER A 1 82 ? -1.335 -33.656 -15.961 1 91.75 82 SER A N 1
ATOM 616 C CA . SER A 1 82 ? 0 -33.594 -16.547 1 91.75 82 SER A CA 1
ATOM 617 C C . SER A 1 82 ? 1.08 -33.688 -15.477 1 91.75 82 SER A C 1
ATOM 619 O O . SER A 1 82 ? 0.865 -33.281 -14.336 1 91.75 82 SER A O 1
ATOM 621 N N . PHE A 1 83 ? 2.244 -34.219 -15.828 1 93.81 83 PHE A N 1
ATOM 622 C CA . PHE A 1 83 ? 3.363 -34.375 -14.906 1 93.81 83 PHE A CA 1
ATOM 623 C C . PHE A 1 83 ? 3.85 -33.031 -14.398 1 93.81 83 PHE A C 1
ATOM 625 O O . PHE A 1 83 ? 4.207 -32.906 -13.227 1 93.81 83 PHE A O 1
ATOM 632 N N . GLU A 1 84 ? 3.84 -32.031 -15.211 1 87.19 84 GLU A N 1
ATOM 633 C CA . GLU A 1 84 ? 4.309 -30.703 -14.852 1 87.19 84 GLU A CA 1
ATOM 634 C C . GLU A 1 84 ? 3.439 -30.078 -13.758 1 87.19 84 GLU A C 1
ATOM 636 O O . GLU A 1 84 ? 3.904 -29.25 -12.992 1 87.19 84 GLU A O 1
ATOM 641 N N . LYS A 1 85 ? 2.275 -30.453 -13.742 1 88.81 85 LYS A N 1
ATOM 642 C CA . LYS A 1 85 ? 1.323 -29.875 -12.805 1 88.81 85 LYS A CA 1
ATOM 643 C C . LYS A 1 85 ? 1.385 -30.562 -11.445 1 88.81 85 LYS A C 1
ATOM 645 O O . LYS A 1 85 ? 0.729 -30.125 -10.5 1 88.81 85 LYS A O 1
ATOM 650 N N . LEU A 1 86 ? 2.201 -31.562 -11.375 1 90.44 86 LEU A N 1
ATOM 651 C CA . LEU A 1 86 ? 2.273 -32.312 -10.133 1 90.44 86 LEU A CA 1
ATOM 652 C C . LEU A 1 86 ? 2.621 -31.422 -8.961 1 90.44 86 LEU A C 1
ATOM 654 O O . LEU A 1 86 ? 1.97 -31.469 -7.914 1 90.44 86 LEU A O 1
ATOM 658 N N . ILE A 1 87 ? 3.537 -30.562 -9.234 1 88.81 87 ILE A N 1
ATOM 659 C CA . ILE A 1 87 ? 4.012 -29.75 -8.125 1 88.81 87 ILE A CA 1
ATOM 660 C C . ILE A 1 87 ? 3.375 -28.359 -8.195 1 88.81 87 ILE A C 1
ATOM 662 O O . ILE A 1 87 ? 3.457 -27.578 -7.246 1 88.81 87 ILE A O 1
ATOM 666 N N . GLU A 1 88 ? 2.719 -28.047 -9.211 1 90.44 88 GLU A N 1
ATOM 667 C CA . GLU A 1 88 ? 2.248 -26.688 -9.477 1 90.44 88 GLU A CA 1
ATOM 668 C C . GLU A 1 88 ? 1.167 -26.281 -8.484 1 90.44 88 GLU A C 1
ATOM 670 O O . GLU A 1 88 ? 1.14 -25.141 -8.031 1 90.44 88 GLU A O 1
ATOM 675 N N . ASP A 1 89 ? 0.28 -27.203 -8.172 1 87.19 89 ASP A N 1
ATOM 676 C CA . ASP A 1 89 ? -0.805 -26.875 -7.25 1 87.19 89 ASP A CA 1
ATOM 677 C C . ASP A 1 89 ? -0.263 -26.484 -5.879 1 87.19 89 ASP A C 1
ATOM 679 O O . ASP A 1 89 ? -0.76 -25.547 -5.254 1 87.19 89 ASP A O 1
ATOM 683 N N . GLY A 1 90 ? 0.697 -27.203 -5.461 1 92.69 90 GLY A N 1
ATOM 684 C CA . GLY A 1 90 ? 1.313 -26.844 -4.195 1 92.69 90 GLY A CA 1
ATOM 685 C C . GLY A 1 90 ? 2.154 -25.594 -4.266 1 92.69 90 GLY A C 1
ATOM 686 O O . GLY A 1 90 ? 2.172 -24.797 -3.326 1 92.69 90 GLY A O 1
ATOM 687 N N . LYS A 1 91 ? 2.732 -25.469 -5.402 1 93.75 91 LYS A N 1
ATOM 688 C CA . LYS A 1 91 ? 3.586 -24.281 -5.57 1 93.75 91 LYS A CA 1
ATOM 689 C C . LYS A 1 91 ? 2.762 -23 -5.559 1 93.75 91 LYS A C 1
ATOM 691 O O . LYS A 1 91 ? 3.215 -21.969 -5.059 1 93.75 91 LYS A O 1
ATOM 696 N N . ARG A 1 92 ? 1.623 -23.078 -6.105 1 92.94 92 ARG A N 1
ATOM 697 C CA . ARG A 1 92 ? 0.72 -21.922 -6.098 1 92.94 92 ARG A CA 1
ATOM 698 C C . ARG A 1 92 ? 0.41 -21.484 -4.672 1 92.94 92 ARG A C 1
ATOM 700 O O . ARG A 1 92 ? 0.3 -20.281 -4.402 1 92.94 92 ARG A O 1
ATOM 707 N N . LEU A 1 93 ? 0.346 -22.422 -3.764 1 94.38 93 LEU A N 1
ATOM 708 C CA . LEU A 1 93 ? -0.001 -22.141 -2.375 1 94.38 93 LEU A CA 1
ATOM 709 C C . LEU A 1 93 ? 1.24 -21.766 -1.57 1 94.38 93 LEU A C 1
ATOM 711 O O . LEU A 1 93 ? 1.148 -21.031 -0.58 1 94.38 93 LEU A O 1
ATOM 715 N N . SER A 1 94 ? 2.338 -22.266 -2.027 1 95.19 94 SER A N 1
ATOM 716 C CA . SER A 1 94 ? 3.551 -22.031 -1.247 1 95.19 94 SER A CA 1
ATOM 717 C C . SER A 1 94 ? 4.348 -20.859 -1.8 1 95.19 94 SER A C 1
ATOM 719 O O . SER A 1 94 ? 5.438 -20.562 -1.308 1 95.19 94 SER A O 1
ATOM 721 N N . SER A 1 95 ? 3.898 -20.281 -2.828 1 94.38 95 SER A N 1
ATOM 722 C CA . SER A 1 95 ? 4.566 -19.109 -3.408 1 94.38 95 SER A CA 1
ATOM 723 C C . SER A 1 95 ? 3.623 -17.922 -3.484 1 94.38 95 SER A C 1
ATOM 725 O O . SER A 1 95 ? 2.602 -17.969 -4.172 1 94.38 95 SER A O 1
ATOM 727 N N . VAL A 1 96 ? 4.043 -16.891 -2.768 1 95.06 96 VAL A N 1
ATOM 728 C CA . VAL A 1 96 ? 3.238 -15.664 -2.777 1 95.06 96 VAL A CA 1
ATOM 729 C C . VAL A 1 96 ? 3.805 -14.68 -3.797 1 95.06 96 VAL A C 1
ATOM 731 O O . VAL A 1 96 ? 5.012 -14.438 -3.826 1 95.06 96 VAL A O 1
ATOM 734 N N . ASP A 1 97 ? 2.922 -14.242 -4.652 1 92.38 97 ASP A N 1
ATOM 735 C CA . ASP A 1 97 ? 3.336 -13.227 -5.609 1 92.38 97 ASP A CA 1
ATOM 736 C C . ASP A 1 97 ? 3.373 -11.844 -4.957 1 92.38 97 ASP A C 1
ATOM 738 O O . ASP A 1 97 ? 2.576 -10.969 -5.293 1 92.38 97 ASP A O 1
ATOM 742 N N . SER A 1 98 ? 4.328 -11.664 -4.141 1 93.31 98 SER A N 1
ATOM 743 C CA . SER A 1 98 ? 4.461 -10.391 -3.434 1 93.31 98 SER A CA 1
ATOM 744 C C . SER A 1 98 ? 5.102 -9.336 -4.324 1 93.31 98 SER A C 1
ATOM 746 O O . SER A 1 98 ? 5.891 -9.656 -5.215 1 93.31 98 SER A O 1
ATOM 748 N N . PHE A 1 99 ? 4.73 -8.117 -4.148 1 91.75 99 PHE A N 1
ATOM 749 C CA . PHE A 1 99 ? 5.281 -7.016 -4.93 1 91.75 99 PHE A CA 1
ATOM 750 C C . PHE A 1 99 ? 5.418 -5.762 -4.074 1 91.75 99 PHE A C 1
ATOM 752 O O . PHE A 1 99 ? 4.875 -5.691 -2.973 1 91.75 99 PHE A O 1
ATOM 759 N N . GLU A 1 100 ? 6.176 -4.879 -4.555 1 90.81 100 GLU A N 1
ATOM 760 C CA . GLU A 1 100 ? 6.387 -3.59 -3.902 1 90.81 100 GLU A CA 1
ATOM 761 C C . GLU A 1 100 ? 5.891 -2.439 -4.773 1 90.81 100 GLU A C 1
ATOM 763 O O . GLU A 1 100 ? 5.926 -2.525 -6.004 1 90.81 100 GLU A O 1
ATOM 768 N N . GLY A 1 101 ? 5.414 -1.405 -4.07 1 91.69 101 GLY A N 1
ATOM 769 C CA . GLY A 1 101 ? 4.941 -0.245 -4.809 1 91.69 101 GLY A CA 1
ATOM 770 C C . GLY A 1 101 ? 3.467 -0.321 -5.16 1 91.69 101 GLY A C 1
ATOM 771 O O . GLY A 1 101 ? 2.646 -0.728 -4.332 1 91.69 101 GLY A O 1
ATOM 772 N N . PHE A 1 102 ? 3.199 0.144 -6.379 1 94.88 102 PHE A N 1
ATOM 773 C CA . PHE A 1 102 ? 1.812 0.211 -6.824 1 94.88 102 PHE A CA 1
ATOM 774 C C . PHE A 1 102 ? 1.616 -0.592 -8.102 1 94.88 102 PHE A C 1
ATOM 776 O O . PHE A 1 102 ? 2.414 -0.487 -9.039 1 94.88 102 PHE A O 1
ATOM 783 N N . ARG A 1 103 ? 0.593 -1.384 -8.086 1 95 103 ARG A N 1
ATOM 784 C CA . ARG A 1 103 ? 0.253 -2.199 -9.242 1 95 103 ARG A CA 1
ATOM 785 C C . ARG A 1 103 ? -1.183 -1.944 -9.688 1 95 103 ARG A C 1
ATOM 787 O O . ARG A 1 103 ? -2.104 -1.956 -8.875 1 95 103 ARG A O 1
ATOM 794 N N . LEU A 1 104 ? -1.337 -1.668 -10.969 1 95.19 104 LEU A N 1
ATOM 795 C CA . LEU A 1 104 ? -2.67 -1.474 -11.531 1 95.19 104 LEU A CA 1
ATOM 796 C C . LEU A 1 104 ? -2.885 -2.365 -12.75 1 95.19 104 LEU A C 1
ATOM 798 O O . LEU A 1 104 ? -2.119 -2.299 -13.711 1 95.19 104 LEU A O 1
ATOM 802 N N . GLU A 1 105 ? -3.887 -3.156 -12.648 1 95.38 105 GLU A N 1
ATOM 803 C CA . GLU A 1 105 ? -4.27 -4.023 -13.766 1 95.38 105 GLU A CA 1
ATOM 804 C C . GLU A 1 105 ? -5.684 -3.715 -14.242 1 95.38 105 GLU A C 1
ATOM 806 O O . GLU A 1 105 ? -6.637 -3.768 -13.453 1 95.38 105 GLU A O 1
ATOM 811 N N . VAL A 1 106 ? -5.754 -3.449 -15.484 1 96 106 VAL A N 1
ATOM 812 C CA . VAL A 1 106 ? -7.051 -3.129 -16.078 1 96 106 VAL A CA 1
ATOM 813 C C . VAL A 1 106 ? -7.367 -4.113 -17.203 1 96 106 VAL A C 1
ATOM 815 O O . VAL A 1 106 ? -6.609 -4.227 -18.172 1 96 106 VAL A O 1
ATOM 818 N N . GLN A 1 107 ? -8.383 -4.809 -17 1 94.75 107 GLN A N 1
ATOM 819 C CA . GLN A 1 107 ? -8.859 -5.719 -18.031 1 94.75 107 GLN A CA 1
ATOM 820 C C . GLN A 1 107 ? -10.172 -5.234 -18.641 1 94.75 107 GLN A C 1
ATOM 822 O O . GLN A 1 107 ? -11.078 -4.812 -17.906 1 94.75 107 GLN A O 1
ATOM 827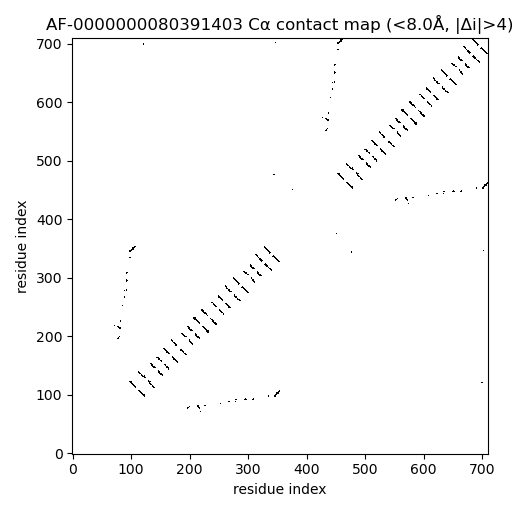 N N . LYS A 1 108 ? -10.273 -5.223 -19.891 1 94.5 108 LYS A N 1
ATOM 828 C CA . LYS A 1 108 ? -11.484 -4.797 -20.578 1 94.5 108 LYS A CA 1
ATOM 829 C C . LYS A 1 108 ? -11.953 -5.867 -21.562 1 94.5 108 LYS A C 1
ATOM 831 O O . LYS A 1 108 ? -11.172 -6.328 -22.406 1 94.5 108 LYS A O 1
ATOM 836 N N . MET A 1 109 ? -13.195 -6.168 -21.406 1 91.38 109 MET A N 1
ATOM 837 C CA . MET A 1 109 ? -13.797 -7.082 -22.375 1 91.38 109 MET A CA 1
ATOM 838 C C . MET A 1 109 ? -14.398 -6.312 -23.547 1 91.38 109 MET A C 1
ATOM 840 O O . MET A 1 109 ? -15.445 -5.672 -23.406 1 91.38 109 MET A O 1
ATOM 844 N N . VAL A 1 110 ? -13.812 -6.328 -24.719 1 91.75 110 VAL A N 1
ATOM 845 C CA . VAL A 1 110 ? -14.297 -5.617 -25.891 1 91.75 110 VAL A CA 1
ATOM 846 C C . VAL A 1 110 ? -15.406 -6.418 -26.562 1 91.75 110 VAL A C 1
ATOM 848 O O . VAL A 1 110 ? -16.453 -5.867 -26.922 1 91.75 110 VAL A O 1
ATOM 851 N N . THR A 1 111 ? -15.109 -7.723 -26.766 1 89.56 111 THR A N 1
ATOM 852 C CA . THR A 1 111 ? -16.094 -8.703 -27.188 1 89.56 111 THR A CA 1
ATOM 853 C C . THR A 1 111 ? -16.047 -9.953 -26.328 1 89.56 111 THR A C 1
ATOM 855 O O . THR A 1 111 ? -15.109 -10.133 -25.547 1 89.56 111 THR A O 1
ATOM 858 N N . PRO A 1 112 ? -17.016 -10.711 -26.359 1 85.62 112 PRO A N 1
ATOM 859 C CA . PRO A 1 112 ? -17 -11.922 -25.531 1 85.62 112 PRO A CA 1
ATOM 860 C C . PRO A 1 112 ? -15.789 -12.812 -25.812 1 85.62 112 PRO A C 1
ATOM 862 O O . PRO A 1 112 ? -15.445 -13.672 -25 1 85.62 112 PRO A O 1
ATOM 865 N N . HIS A 1 113 ? -15.164 -12.625 -26.953 1 88.5 113 HIS A N 1
ATOM 866 C CA . HIS A 1 113 ? -14.047 -13.484 -27.312 1 88.5 113 HIS A CA 1
ATOM 867 C C . HIS A 1 113 ? -12.742 -12.695 -27.375 1 88.5 113 HIS A C 1
ATOM 869 O O . HIS A 1 113 ? -11.688 -13.25 -27.703 1 88.5 113 HIS A O 1
ATOM 875 N N . PHE A 1 114 ? -12.891 -11.484 -27.062 1 91.56 114 PHE A N 1
ATOM 876 C CA . PHE A 1 114 ? -11.727 -10.609 -27.219 1 91.56 114 PHE A CA 1
ATOM 877 C C . PHE A 1 114 ? -11.586 -9.695 -26.016 1 91.56 114 PHE A C 1
ATOM 879 O O . PHE A 1 114 ? -12.469 -8.883 -25.719 1 91.56 114 PHE A O 1
ATOM 886 N N . TYR A 1 115 ? -10.445 -9.891 -25.328 1 91.94 115 TYR A N 1
ATOM 887 C CA . TYR A 1 115 ? -10.203 -9.07 -24.156 1 91.94 115 TYR A CA 1
ATOM 888 C C . TYR A 1 115 ? -8.836 -8.398 -24.234 1 91.94 115 TYR A C 1
ATOM 890 O O . TYR A 1 115 ? -7.898 -8.953 -24.812 1 91.94 115 TYR A O 1
ATOM 898 N N . LEU A 1 116 ? -8.758 -7.215 -23.625 1 94.94 116 LEU A N 1
ATOM 899 C CA . LEU A 1 116 ? -7.535 -6.434 -23.5 1 94.94 116 LEU A CA 1
ATOM 900 C C . LEU A 1 116 ? -7.148 -6.266 -22.031 1 94.94 116 LEU A C 1
ATOM 902 O O . LEU A 1 116 ? -8.016 -6.223 -21.156 1 94.94 116 LEU A O 1
ATOM 906 N N . ALA A 1 117 ? -5.832 -6.254 -21.844 1 94.31 117 ALA A N 1
ATOM 907 C CA . ALA A 1 117 ? -5.367 -6.039 -20.484 1 94.31 117 ALA A CA 1
ATOM 908 C C . ALA A 1 117 ? -4.199 -5.062 -20.438 1 94.31 117 ALA A C 1
ATOM 910 O O . ALA A 1 117 ? -3.289 -5.141 -21.281 1 94.31 117 ALA A O 1
ATOM 911 N N . HIS A 1 118 ? -4.301 -4.062 -19.594 1 94.88 118 HIS A N 1
ATOM 912 C CA . HIS A 1 118 ? -3.229 -3.125 -19.297 1 94.88 118 HIS A CA 1
ATOM 913 C C . HIS A 1 118 ? -2.693 -3.346 -17.875 1 94.88 118 HIS A C 1
ATOM 915 O O . HIS A 1 118 ? -3.469 -3.506 -16.938 1 94.88 118 HIS A O 1
ATOM 921 N N . SER A 1 119 ? -1.393 -3.412 -17.781 1 93.19 119 SER A N 1
ATOM 922 C CA . SER A 1 119 ? -0.762 -3.562 -16.484 1 93.19 119 SER A CA 1
ATOM 923 C C . SER A 1 119 ? 0.27 -2.467 -16.234 1 93.19 119 SER A C 1
ATOM 925 O O . SER A 1 119 ? 1.186 -2.277 -17.047 1 93.19 119 SER A O 1
ATOM 927 N N . PHE A 1 120 ? 0.069 -1.769 -15.148 1 91.94 120 PHE A N 1
ATOM 928 C CA . PHE A 1 120 ? 0.995 -0.725 -14.727 1 91.94 120 PHE A CA 1
ATOM 929 C C . PHE A 1 120 ? 1.644 -1.083 -13.391 1 91.94 120 PHE A C 1
ATOM 931 O O . PHE A 1 120 ? 0.962 -1.518 -12.461 1 91.94 120 PHE A O 1
ATOM 938 N N . MET A 1 121 ? 2.932 -0.977 -13.328 1 90.12 121 MET A N 1
ATOM 939 C CA . MET A 1 121 ? 3.668 -1.146 -12.078 1 90.12 121 MET A CA 1
ATOM 940 C C . MET A 1 121 ? 4.566 0.056 -11.805 1 90.12 121 MET A C 1
ATOM 942 O O . MET A 1 121 ? 5.41 0.404 -12.633 1 90.12 121 MET A O 1
ATOM 946 N N . LEU A 1 122 ? 4.301 0.622 -10.648 1 88.75 122 LEU A N 1
ATOM 947 C CA . LEU A 1 122 ? 5.078 1.796 -10.273 1 88.75 122 LEU A CA 1
ATOM 948 C C . LEU A 1 122 ? 5.816 1.56 -8.961 1 88.75 122 LEU A C 1
ATOM 950 O O . LEU A 1 122 ? 5.27 0.951 -8.039 1 88.75 122 LEU A O 1
ATOM 954 N N . GLY A 1 123 ? 6.996 2.039 -8.859 1 81.56 123 GLY A N 1
ATOM 955 C CA . GLY A 1 123 ? 7.785 1.946 -7.641 1 81.56 123 GLY A CA 1
ATOM 956 C C . GLY A 1 123 ? 8.508 0.619 -7.496 1 81.56 123 GLY A C 1
ATOM 957 O O . GLY A 1 123 ? 8.766 0.165 -6.383 1 81.56 123 GLY A O 1
ATOM 958 N N . VAL A 1 124 ? 8.641 0.01 -8.586 1 75.38 124 VAL A N 1
ATOM 959 C CA . VAL A 1 124 ? 9.32 -1.279 -8.562 1 75.38 124 VAL A CA 1
ATOM 960 C C . VAL A 1 124 ? 10.82 -1.071 -8.758 1 75.38 124 VAL A C 1
ATOM 962 O O . VAL A 1 124 ? 11.242 -0.279 -9.609 1 75.38 124 VAL A O 1
ATOM 965 N N . LYS A 1 125 ? 11.5 -1.392 -7.695 1 68 125 LYS A N 1
ATOM 966 C CA . LYS A 1 125 ? 12.953 -1.323 -7.84 1 68 125 LYS A CA 1
ATOM 967 C C . LYS A 1 125 ? 13.516 -2.635 -8.383 1 68 125 LYS A C 1
ATOM 969 O O . LYS A 1 125 ? 13.695 -3.596 -7.637 1 68 125 LYS A O 1
ATOM 974 N N . LEU A 1 126 ? 13.398 -2.76 -9.742 1 62.62 126 LEU A N 1
ATOM 975 C CA . LEU A 1 126 ? 13.977 -3.961 -10.336 1 62.62 126 LEU A CA 1
ATOM 976 C C . LEU A 1 126 ? 15.438 -3.725 -10.727 1 62.62 126 LEU A C 1
ATOM 978 O O . LEU A 1 126 ? 15.773 -2.662 -11.25 1 62.62 126 LEU A O 1
ATOM 982 N N . PRO A 1 127 ? 16.297 -4.496 -10.227 1 60.09 127 PRO A N 1
ATOM 983 C CA . PRO A 1 127 ? 17.719 -4.305 -10.508 1 60.09 127 PRO A CA 1
ATOM 984 C C . PRO A 1 127 ? 18 -4.09 -11.992 1 60.09 127 PRO A C 1
ATOM 986 O O . PRO A 1 127 ? 18.906 -3.342 -12.352 1 60.09 127 PRO A O 1
ATOM 989 N N . GLN A 1 128 ? 17.25 -4.789 -12.836 1 58.66 128 GLN A N 1
ATOM 990 C CA . GLN A 1 128 ? 17.688 -4.797 -14.227 1 58.66 128 GLN A CA 1
ATOM 991 C C . GLN A 1 128 ? 16.938 -3.738 -15.039 1 58.66 128 GLN A C 1
ATOM 993 O O . GLN A 1 128 ? 17.219 -3.551 -16.219 1 58.66 128 GLN A O 1
ATOM 998 N N . VAL A 1 129 ? 16.094 -3.107 -14.398 1 60 129 VAL A N 1
ATOM 999 C CA . VAL A 1 129 ? 15.32 -2.131 -15.156 1 60 129 VAL A CA 1
ATOM 1000 C C . VAL A 1 129 ? 15.531 -0.737 -14.57 1 60 129 VAL A C 1
ATOM 1002 O O . VAL A 1 129 ? 15.406 -0.543 -13.359 1 60 129 VAL A O 1
ATOM 1005 N N . ASP A 1 130 ? 16.062 0.109 -15.32 1 62.88 130 ASP A N 1
ATOM 1006 C CA . ASP A 1 130 ? 16.391 1.465 -14.891 1 62.88 130 ASP A CA 1
ATOM 1007 C C . ASP A 1 130 ? 15.133 2.311 -14.734 1 62.88 130 ASP A C 1
ATOM 1009 O O . ASP A 1 130 ? 15.156 3.521 -14.961 1 62.88 130 ASP A O 1
ATOM 1013 N N . THR A 1 131 ? 14.016 1.565 -14.734 1 65.44 131 THR A N 1
ATOM 1014 C CA . THR A 1 131 ? 12.844 2.404 -14.531 1 65.44 131 THR A CA 1
ATOM 1015 C C . THR A 1 131 ? 12.016 1.899 -13.352 1 65.44 131 THR A C 1
ATOM 1017 O O . THR A 1 131 ? 12.031 0.707 -13.047 1 65.44 131 THR A O 1
ATOM 1020 N N . ASN A 1 132 ? 11.477 2.869 -12.688 1 74.56 132 ASN A N 1
ATOM 1021 C CA . ASN A 1 132 ? 10.609 2.551 -11.562 1 74.56 132 ASN A CA 1
ATOM 1022 C C . ASN A 1 132 ? 9.156 2.412 -11.992 1 74.56 132 ASN A C 1
ATOM 1024 O O . ASN A 1 132 ? 8.258 2.334 -11.156 1 74.56 132 ASN A O 1
ATOM 1028 N N . ALA A 1 133 ? 9.023 2.377 -13.422 1 77.5 133 ALA A N 1
ATOM 1029 C CA . ALA A 1 133 ? 7.672 2.225 -13.953 1 77.5 133 ALA A CA 1
ATOM 1030 C C . ALA A 1 133 ? 7.645 1.216 -15.102 1 77.5 133 ALA A C 1
ATOM 1032 O O . ALA A 1 133 ? 8.453 1.302 -16.031 1 77.5 133 ALA A O 1
ATOM 1033 N N . LEU A 1 134 ? 6.809 0.242 -14.953 1 85 134 LEU A N 1
ATOM 1034 C CA . LEU A 1 134 ? 6.664 -0.786 -15.984 1 85 134 LEU A CA 1
ATOM 1035 C C . LEU A 1 134 ? 5.246 -0.799 -16.547 1 85 134 LEU A C 1
ATOM 1037 O O . LEU A 1 134 ? 4.281 -0.568 -15.812 1 85 134 LEU A O 1
ATOM 1041 N N . TYR A 1 135 ? 5.199 -0.961 -17.828 1 89.31 135 TYR A N 1
ATOM 1042 C CA . TYR A 1 135 ? 3.912 -1.057 -18.516 1 89.31 135 TYR A CA 1
ATOM 1043 C C . TYR A 1 135 ? 3.867 -2.275 -19.422 1 89.31 135 TYR A C 1
ATOM 1045 O O . TYR A 1 135 ? 4.812 -2.535 -20.172 1 89.31 135 TYR A O 1
ATOM 1053 N N . ASP A 1 136 ? 2.789 -2.998 -19.266 1 91.62 136 ASP A N 1
ATOM 1054 C CA . ASP A 1 136 ? 2.547 -4.152 -20.125 1 91.62 136 ASP A CA 1
ATOM 1055 C C . ASP A 1 136 ? 1.146 -4.098 -20.734 1 91.62 136 ASP A C 1
ATOM 1057 O O . ASP A 1 136 ? 0.192 -3.684 -20.078 1 91.62 136 ASP A O 1
ATOM 1061 N N . PHE A 1 137 ? 1.133 -4.465 -22.031 1 94.25 137 PHE A N 1
ATOM 1062 C CA . PHE A 1 137 ? -0.133 -4.555 -22.75 1 94.25 137 PHE A CA 1
ATOM 1063 C C . PHE A 1 137 ? -0.335 -5.957 -23.312 1 94.25 137 PHE A C 1
ATOM 1065 O O . PHE A 1 137 ? 0.585 -6.535 -23.891 1 94.25 137 PHE A O 1
ATOM 1072 N N . SER A 1 138 ? -1.514 -6.508 -23.062 1 94.62 138 SER A N 1
ATOM 1073 C CA . SER A 1 138 ? -1.763 -7.84 -23.609 1 94.62 138 SER A CA 1
ATOM 1074 C C . SER A 1 138 ? -3.15 -7.934 -24.234 1 94.62 138 SER A C 1
ATOM 1076 O O . SER A 1 138 ? -4.066 -7.203 -23.828 1 94.62 138 SER A O 1
ATOM 1078 N N . THR A 1 139 ? -3.234 -8.766 -25.219 1 94.12 139 THR A N 1
ATOM 1079 C CA . THR A 1 139 ? -4.484 -9.086 -25.906 1 94.12 139 THR A CA 1
ATOM 1080 C C . THR A 1 139 ? -4.738 -10.586 -25.875 1 94.12 139 THR A C 1
ATOM 1082 O O . THR A 1 139 ? -3.807 -11.383 -26.016 1 94.12 139 THR A O 1
ATOM 1085 N N . HIS A 1 140 ? -6.043 -10.922 -25.672 1 93.19 140 HIS A N 1
ATOM 1086 C CA . HIS A 1 140 ? -6.441 -12.328 -25.609 1 93.19 140 HIS A CA 1
ATOM 1087 C C . HIS A 1 140 ? -7.652 -12.602 -26.5 1 93.19 140 HIS A C 1
ATOM 1089 O O . HIS A 1 140 ? -8.641 -11.859 -26.453 1 93.19 140 HIS A O 1
ATOM 1095 N N . VAL A 1 141 ? -7.508 -13.547 -27.312 1 92.69 141 VAL A N 1
ATOM 1096 C CA . VAL A 1 141 ? -8.625 -14 -28.125 1 92.69 141 VAL A CA 1
ATOM 1097 C C . VAL A 1 141 ? -8.961 -15.453 -27.781 1 92.69 141 VAL A C 1
ATOM 1099 O O . VAL A 1 141 ? -8.094 -16.328 -27.844 1 92.69 141 VAL A O 1
ATOM 1102 N N . VAL A 1 142 ? -10.172 -15.594 -27.344 1 87.5 142 VAL A N 1
ATOM 1103 C CA . VAL A 1 142 ? -10.641 -16.938 -27.031 1 87.5 142 VAL A CA 1
ATOM 1104 C C . VAL A 1 142 ? -11.633 -17.391 -28.109 1 87.5 142 VAL A C 1
ATOM 1106 O O . VAL A 1 142 ? -12.664 -16.75 -28.312 1 87.5 142 VAL A O 1
ATOM 1109 N N . LEU A 1 143 ? -11.25 -18.344 -28.75 1 83.62 143 LEU A N 1
ATOM 1110 C CA . LEU A 1 143 ? -12.102 -18.859 -29.812 1 83.62 143 LEU A CA 1
ATOM 1111 C C . LEU A 1 143 ? -12.789 -20.156 -29.375 1 83.62 143 LEU A C 1
ATOM 1113 O O . LEU A 1 143 ? -12.344 -20.812 -28.438 1 83.62 143 LEU A O 1
ATOM 1117 N N . PRO A 1 144 ? -13.898 -20.453 -30.078 1 79 144 PRO A N 1
ATOM 1118 C CA . PRO A 1 144 ? -14.547 -21.719 -29.766 1 79 144 PRO A CA 1
ATOM 1119 C C . PRO A 1 144 ? -13.625 -22.922 -29.984 1 79 144 PRO A C 1
ATOM 1121 O O . PRO A 1 144 ? -12.789 -22.906 -30.891 1 79 144 PRO A O 1
ATOM 1124 N N . GLY A 1 145 ? -13.719 -23.984 -29.281 1 72.19 145 GLY A N 1
ATOM 1125 C CA . GLY A 1 145 ? -12.93 -25.203 -29.438 1 72.19 145 GLY A CA 1
ATOM 1126 C C . GLY A 1 145 ? -11.617 -25.156 -28.672 1 72.19 145 GLY A C 1
ATOM 1127 O O . GLY A 1 145 ? -10.609 -25.688 -29.141 1 72.19 145 GLY A O 1
ATOM 1128 N N . ASN A 1 146 ? -11.57 -24.453 -27.688 1 71.75 146 ASN A N 1
ATOM 1129 C CA . ASN A 1 146 ? -10.422 -24.375 -26.797 1 71.75 146 ASN A CA 1
ATOM 1130 C C . ASN A 1 146 ? -9.219 -23.734 -27.469 1 71.75 146 ASN A C 1
ATOM 1132 O O . ASN A 1 146 ? -8.094 -24.219 -27.344 1 71.75 146 ASN A O 1
ATOM 1136 N N . GLN A 1 147 ? -9.438 -22.859 -28.344 1 84.5 147 GLN A N 1
ATOM 1137 C CA . GLN A 1 147 ? -8.344 -22.125 -28.969 1 84.5 147 GLN A CA 1
ATOM 1138 C C . GLN A 1 147 ? -8.133 -20.766 -28.297 1 84.5 147 GLN A C 1
ATOM 1140 O O . GLN A 1 147 ? -9.094 -20.078 -27.969 1 84.5 147 GLN A O 1
ATOM 1145 N N . LEU A 1 148 ? -6.965 -20.609 -27.953 1 90.75 148 LEU A N 1
ATOM 1146 C CA . LEU A 1 148 ? -6.609 -19.359 -27.312 1 90.75 148 LEU A CA 1
ATOM 1147 C C . LEU A 1 148 ? -5.422 -18.703 -28 1 90.75 148 LEU A C 1
ATOM 1149 O O . LEU A 1 148 ? -4.43 -19.359 -28.312 1 90.75 148 LEU A O 1
ATOM 1153 N N . ILE A 1 149 ? -5.57 -17.469 -28.344 1 93.38 149 ILE A N 1
ATOM 1154 C CA . ILE A 1 149 ? -4.48 -16.656 -28.875 1 93.38 149 ILE A CA 1
ATOM 1155 C C . ILE A 1 149 ? -4.199 -15.484 -27.938 1 93.38 149 ILE A C 1
ATOM 1157 O O . ILE A 1 149 ? -5.121 -14.773 -27.547 1 93.38 149 ILE A O 1
ATOM 1161 N N . MET A 1 150 ? -2.982 -15.43 -27.594 1 94.81 150 MET A N 1
ATOM 1162 C CA . MET A 1 150 ? -2.602 -14.336 -26.703 1 94.81 150 MET A CA 1
ATOM 1163 C C . MET A 1 150 ? -1.349 -13.633 -27.203 1 94.81 150 MET A C 1
ATOM 1165 O O . MET A 1 150 ? -0.432 -14.273 -27.719 1 94.81 150 MET A O 1
ATOM 1169 N N . ALA A 1 151 ? -1.326 -12.359 -27.062 1 95.44 151 ALA A N 1
ATOM 1170 C CA . ALA A 1 151 ? -0.154 -11.539 -27.359 1 95.44 151 ALA A CA 1
ATOM 1171 C C . ALA A 1 151 ? 0.097 -10.523 -26.25 1 95.44 151 ALA A C 1
ATOM 1173 O O . ALA A 1 151 ? -0.847 -9.953 -25.688 1 95.44 151 ALA A O 1
ATOM 1174 N N . ARG A 1 152 ? 1.347 -10.344 -25.969 1 94.69 152 ARG A N 1
ATOM 1175 C CA . ARG A 1 152 ? 1.711 -9.406 -24.906 1 94.69 152 ARG A CA 1
ATOM 1176 C C . ARG A 1 152 ? 2.93 -8.578 -25.312 1 94.69 152 ARG A C 1
ATOM 1178 O O . ARG A 1 152 ? 3.902 -9.117 -25.844 1 94.69 152 ARG A O 1
ATOM 1185 N N . MET A 1 153 ? 2.842 -7.293 -25.078 1 93.38 153 MET A N 1
ATOM 1186 C CA . MET A 1 153 ? 3.961 -6.375 -25.281 1 93.38 153 MET A CA 1
ATOM 1187 C C . MET A 1 153 ? 4.457 -5.832 -23.938 1 93.38 153 MET A C 1
ATOM 1189 O O . MET A 1 153 ? 3.668 -5.312 -23.141 1 93.38 153 MET A O 1
ATOM 1193 N N . GLY A 1 154 ? 5.746 -6.016 -23.781 1 86.12 154 GLY A N 1
ATOM 1194 C CA . GLY A 1 154 ? 6.328 -5.543 -22.531 1 86.12 154 GLY A CA 1
ATOM 1195 C C . GLY A 1 154 ? 6.906 -4.145 -22.641 1 86.12 154 GLY A C 1
ATOM 1196 O O . GLY A 1 154 ? 6.922 -3.551 -23.719 1 86.12 154 GLY A O 1
ATOM 1197 N N . HIS A 1 155 ? 7.398 -3.545 -21.438 1 78.12 155 HIS A N 1
ATOM 1198 C CA . HIS A 1 155 ? 7.902 -2.184 -21.312 1 78.12 155 HIS A CA 1
ATOM 1199 C C . HIS A 1 155 ? 9.141 -1.968 -22.172 1 78.12 155 HIS A C 1
ATOM 1201 O O . HIS A 1 155 ? 9.336 -0.883 -22.734 1 78.12 155 HIS A O 1
ATOM 1207 N N . ALA A 1 156 ? 10.008 -2.889 -22.281 1 76.19 156 ALA A N 1
ATOM 1208 C CA . ALA A 1 156 ? 11.273 -2.688 -22.984 1 76.19 156 ALA A CA 1
ATOM 1209 C C . ALA A 1 156 ? 11.195 -3.199 -24.422 1 76.19 156 ALA A C 1
ATOM 1211 O O . ALA A 1 156 ? 12.219 -3.455 -25.047 1 76.19 156 ALA A O 1
ATOM 1212 N N . GLY A 1 157 ? 9.914 -3.379 -24.922 1 81.06 157 GLY A N 1
ATOM 1213 C CA . GLY A 1 157 ? 9.758 -3.779 -26.312 1 81.06 157 GLY A CA 1
ATOM 1214 C C . GLY A 1 157 ? 9.719 -5.285 -26.5 1 81.06 157 GLY A C 1
ATOM 1215 O O . GLY A 1 157 ? 9.828 -5.777 -27.625 1 81.06 157 GLY A O 1
ATOM 1216 N N . SER A 1 158 ? 9.727 -5.969 -25.469 1 87.88 158 SER A N 1
ATOM 1217 C CA . SER A 1 158 ? 9.594 -7.414 -25.609 1 87.88 158 SER A CA 1
ATOM 1218 C C . SER A 1 158 ? 8.172 -7.801 -26.016 1 87.88 158 SER A C 1
ATOM 1220 O O . SER A 1 158 ? 7.219 -7.098 -25.688 1 87.88 158 SER A O 1
ATOM 1222 N N . MET A 1 159 ? 8.148 -8.859 -26.859 1 92.88 159 MET A N 1
ATOM 1223 C CA . MET A 1 159 ? 6.84 -9.352 -27.297 1 92.88 159 MET A CA 1
ATOM 1224 C C . MET A 1 159 ? 6.707 -10.852 -27.016 1 92.88 159 MET A C 1
ATOM 1226 O O . MET A 1 159 ? 7.621 -11.625 -27.312 1 92.88 159 MET A O 1
ATOM 1230 N N . ASP A 1 160 ? 5.582 -11.195 -26.406 1 94.44 160 ASP A N 1
ATOM 1231 C CA . ASP A 1 160 ? 5.273 -12.602 -26.156 1 94.44 160 ASP A CA 1
ATOM 1232 C C . ASP A 1 160 ? 4 -13.016 -26.891 1 94.44 160 ASP A C 1
ATOM 1234 O O . ASP A 1 160 ? 3.039 -12.25 -26.969 1 94.44 160 ASP A O 1
ATOM 1238 N N . GLY A 1 161 ? 4.078 -14.109 -27.453 1 95.06 161 GLY A N 1
ATOM 1239 C CA . GLY A 1 161 ? 2.914 -14.688 -28.109 1 95.06 161 GLY A CA 1
ATOM 1240 C C . GLY A 1 161 ? 2.664 -16.141 -27.719 1 95.06 161 GLY A C 1
ATOM 1241 O O . GLY A 1 161 ? 3.607 -16.891 -27.5 1 95.06 161 GLY A O 1
ATOM 1242 N N . ARG A 1 162 ? 1.38 -16.422 -27.625 1 94.88 162 ARG A N 1
ATOM 1243 C CA . ARG A 1 162 ? 0.998 -17.797 -27.297 1 94.88 162 ARG A CA 1
ATOM 1244 C C . ARG A 1 162 ? -0.27 -18.203 -28.047 1 94.88 162 ARG A C 1
ATOM 1246 O O . ARG A 1 162 ? -1.216 -17.422 -28.141 1 94.88 162 ARG A O 1
ATOM 1253 N N . ILE A 1 163 ? -0.194 -19.391 -28.641 1 94.69 163 ILE A N 1
ATOM 1254 C CA . ILE A 1 163 ? -1.35 -19.938 -29.328 1 94.69 163 ILE A CA 1
ATOM 1255 C C . ILE A 1 163 ? -1.631 -21.344 -28.828 1 94.69 163 ILE A C 1
ATOM 1257 O O . ILE A 1 163 ? -0.729 -22.188 -28.766 1 94.69 163 ILE A O 1
ATOM 1261 N N . HIS A 1 164 ? -2.816 -21.547 -28.359 1 93.19 164 HIS A N 1
ATOM 1262 C CA . HIS A 1 164 ? -3.291 -22.875 -27.984 1 93.19 164 HIS A CA 1
ATOM 1263 C C . HIS A 1 164 ? -4.309 -23.391 -28.984 1 93.19 164 HIS A C 1
ATOM 1265 O O . HIS A 1 164 ? -5.277 -22.703 -29.312 1 93.19 164 HIS A O 1
ATOM 1271 N N . PHE A 1 165 ? -4.098 -24.578 -29.453 1 89.94 165 PHE A N 1
ATOM 1272 C CA . PHE A 1 165 ? -5.055 -25.172 -30.375 1 89.94 165 PHE A CA 1
ATOM 1273 C C . PHE A 1 165 ? -5.32 -26.641 -30.016 1 89.94 165 PHE A C 1
ATOM 1275 O O . PHE A 1 165 ? -4.387 -27.391 -29.75 1 89.94 165 PHE A O 1
ATOM 1282 N N . GLY A 1 166 ? -6.539 -26.984 -29.953 1 87.62 166 GLY A N 1
ATOM 1283 C CA . GLY A 1 166 ? -6.934 -28.375 -29.719 1 87.62 166 GLY A CA 1
ATOM 1284 C C . GLY A 1 166 ? -6.934 -29.219 -30.969 1 87.62 166 GLY A C 1
ATOM 1285 O O . GLY A 1 166 ? -7.41 -28.781 -32.031 1 87.62 166 GLY A O 1
ATOM 1286 N N . LEU A 1 167 ? -6.129 -30.297 -30.891 1 84.94 167 LEU A N 1
ATOM 1287 C CA . LEU A 1 167 ? -6.145 -31.266 -31.969 1 84.94 167 LEU A CA 1
ATOM 1288 C C . LEU A 1 167 ? -6.93 -32.5 -31.578 1 84.94 167 LEU A C 1
ATOM 1290 O O . LEU A 1 167 ? -6.449 -33.312 -30.781 1 84.94 167 LEU A O 1
ATOM 1294 N N . GLY A 1 168 ? -8.125 -32.625 -32.094 1 81.12 168 GLY A N 1
ATOM 1295 C CA . GLY A 1 168 ? -8.961 -33.75 -31.688 1 81.12 168 GLY A CA 1
ATOM 1296 C C . GLY A 1 168 ? -9.562 -33.594 -30.297 1 81.12 168 GLY A C 1
ATOM 1297 O O . GLY A 1 168 ? -9.773 -32.438 -29.844 1 81.12 168 GLY A O 1
ATOM 1298 N N . GLU A 1 169 ? -9.992 -34.719 -29.594 1 80.44 169 GLU A N 1
ATOM 1299 C CA . GLU A 1 169 ? -10.703 -34.625 -28.328 1 80.44 169 GLU A CA 1
ATOM 1300 C C . GLU A 1 169 ? -9.727 -34.594 -27.156 1 80.44 169 GLU A C 1
ATOM 1302 O O . GLU A 1 169 ? -10.031 -34 -26.109 1 80.44 169 GLU A O 1
ATOM 1307 N N . ASN A 1 170 ? -8.461 -35.062 -27.375 1 88 170 ASN A N 1
ATOM 1308 C CA . ASN A 1 170 ? -7.641 -35.25 -26.188 1 88 170 ASN A CA 1
ATOM 1309 C C . ASN A 1 170 ? -6.23 -34.719 -26.375 1 88 170 ASN A C 1
ATOM 1311 O O . ASN A 1 170 ? -5.309 -35.094 -25.656 1 88 170 ASN A O 1
ATOM 1315 N N . THR A 1 171 ? -6.039 -33.969 -27.391 1 91.75 171 THR A N 1
ATOM 1316 C CA . THR A 1 171 ? -4.695 -33.438 -27.641 1 91.75 171 THR A CA 1
ATOM 1317 C C . THR A 1 171 ? -4.699 -31.922 -27.734 1 91.75 171 THR A C 1
ATOM 1319 O O . THR A 1 171 ? -5.555 -31.344 -28.406 1 91.75 171 THR A O 1
ATOM 1322 N N . LEU A 1 172 ? -3.857 -31.344 -26.984 1 92.25 172 LEU A N 1
ATOM 1323 C CA . LEU A 1 172 ? -3.688 -29.891 -26.984 1 92.25 172 LEU A CA 1
ATOM 1324 C C . LEU A 1 172 ? -2.293 -29.516 -27.469 1 92.25 172 LEU A C 1
ATOM 1326 O O . LEU A 1 172 ? -1.295 -30.062 -27 1 92.25 172 LEU A O 1
ATOM 1330 N N . VAL A 1 173 ? -2.24 -28.594 -28.344 1 94.19 173 VAL A N 1
ATOM 1331 C CA . VAL A 1 173 ? -0.969 -28.094 -28.844 1 94.19 173 VAL A CA 1
ATOM 1332 C C . VAL A 1 173 ? -0.826 -26.609 -28.484 1 94.19 173 VAL A C 1
ATOM 1334 O O . VAL A 1 173 ? -1.771 -25.828 -28.641 1 94.19 173 VAL A O 1
ATOM 1337 N N . LYS A 1 174 ? 0.286 -26.281 -28.016 1 94.81 174 LYS A N 1
ATOM 1338 C CA . LYS A 1 174 ? 0.593 -24.906 -27.641 1 94.81 174 LYS A CA 1
ATOM 1339 C C . LYS A 1 174 ? 1.849 -24.406 -28.359 1 94.81 174 LYS A C 1
ATOM 1341 O O . LYS A 1 174 ? 2.867 -25.109 -28.391 1 94.81 174 LYS A O 1
ATOM 1346 N N . VAL A 1 175 ? 1.735 -23.25 -28.875 1 95.56 175 VAL A N 1
ATOM 1347 C CA . VAL A 1 175 ? 2.881 -22.578 -29.5 1 95.56 175 VAL A CA 1
ATOM 1348 C C . VAL A 1 175 ? 3.189 -21.281 -28.75 1 95.56 175 VAL A C 1
ATOM 1350 O O . VAL A 1 175 ? 2.32 -20.422 -28.594 1 95.56 175 VAL A O 1
ATOM 1353 N N . ILE A 1 176 ? 4.387 -21.219 -28.25 1 95.75 176 ILE A N 1
ATOM 1354 C CA . ILE A 1 176 ? 4.789 -20.047 -27.484 1 95.75 176 ILE A CA 1
ATOM 1355 C C . ILE A 1 176 ? 6.02 -19.406 -28.109 1 95.75 176 ILE A C 1
ATOM 1357 O O . ILE A 1 176 ? 6.969 -20.094 -28.484 1 95.75 176 ILE A O 1
ATOM 1361 N N . ALA A 1 177 ? 5.992 -18.125 -28.203 1 95.44 177 ALA A N 1
ATOM 1362 C CA . ALA A 1 177 ? 7.121 -17.375 -28.734 1 95.44 177 ALA A CA 1
ATOM 1363 C C . ALA A 1 177 ? 7.383 -16.109 -27.906 1 95.44 177 ALA A C 1
ATOM 1365 O O . ALA A 1 177 ? 6.445 -15.461 -27.453 1 95.44 177 ALA A O 1
ATOM 1366 N N . SER A 1 178 ? 8.602 -15.898 -27.625 1 94.19 178 SER A N 1
ATOM 1367 C CA . SER A 1 178 ? 9.047 -14.695 -26.938 1 94.19 178 SER A CA 1
ATOM 1368 C C . SER A 1 178 ? 10.125 -13.969 -27.734 1 94.19 178 SER A C 1
ATOM 1370 O O . SER A 1 178 ? 11.227 -14.492 -27.906 1 94.19 178 SER A O 1
ATOM 1372 N N . LEU A 1 179 ? 9.766 -12.82 -28.156 1 93.31 179 LEU A N 1
ATOM 1373 C CA . LEU A 1 179 ? 10.688 -11.992 -28.938 1 93.31 179 LEU A CA 1
ATOM 1374 C C . LEU A 1 179 ? 11.258 -10.867 -28.078 1 93.31 179 LEU A C 1
ATOM 1376 O O . LEU A 1 179 ? 10.516 -10.109 -27.453 1 93.31 179 LEU A O 1
ATOM 1380 N N . GLN A 1 180 ? 12.508 -10.797 -28.078 1 90.31 180 GLN A N 1
ATOM 1381 C CA . GLN A 1 180 ? 13.211 -9.797 -27.281 1 90.31 180 GLN A CA 1
ATOM 1382 C C . GLN A 1 180 ? 13.938 -8.789 -28.172 1 90.31 180 GLN A C 1
ATOM 1384 O O . GLN A 1 180 ? 14.141 -9.047 -29.375 1 90.31 180 GLN A O 1
ATOM 1389 N N . PRO A 1 181 ? 14.234 -7.617 -27.562 1 86.31 181 PRO A N 1
ATOM 1390 C CA . PRO A 1 181 ? 14.992 -6.645 -28.359 1 86.31 181 PRO A CA 1
ATOM 1391 C C . PRO A 1 181 ? 16.312 -7.215 -28.891 1 86.31 181 PRO A C 1
ATOM 1393 O O . PRO A 1 181 ? 16.719 -6.898 -30 1 86.31 181 PRO A O 1
ATOM 1396 N N . ASN A 1 182 ? 16.906 -8.008 -28.094 1 86.88 182 ASN A N 1
ATOM 1397 C CA . ASN A 1 182 ? 18.047 -8.789 -28.562 1 86.88 182 ASN A CA 1
ATOM 1398 C C . ASN A 1 182 ? 17.609 -10.141 -29.109 1 86.88 182 ASN A C 1
ATOM 1400 O O . ASN A 1 182 ? 17.219 -11.023 -28.344 1 86.88 182 ASN A O 1
ATOM 1404 N N . ALA A 1 183 ? 17.703 -10.258 -30.391 1 84.88 183 ALA A N 1
ATOM 1405 C CA . ALA A 1 183 ? 17.188 -11.43 -31.094 1 84.88 183 ALA A CA 1
ATOM 1406 C C . ALA A 1 183 ? 17.812 -12.711 -30.562 1 84.88 183 ALA A C 1
ATOM 1408 O O . ALA A 1 183 ? 17.219 -13.789 -30.641 1 84.88 183 ALA A O 1
ATOM 1409 N N . ALA A 1 184 ? 19 -12.617 -30.109 1 85.88 184 ALA A N 1
ATOM 1410 C CA . ALA A 1 184 ? 19.672 -13.797 -29.578 1 85.88 184 ALA A CA 1
ATOM 1411 C C . ALA A 1 184 ? 18.922 -14.375 -28.391 1 85.88 184 ALA A C 1
ATOM 1413 O O . ALA A 1 184 ? 19.062 -15.555 -28.062 1 85.88 184 ALA A O 1
ATOM 1414 N N . LYS A 1 185 ? 18.125 -13.578 -27.844 1 86.44 185 LYS A N 1
ATOM 1415 C CA . LYS A 1 185 ? 17.422 -14.023 -26.641 1 86.44 185 LYS A CA 1
ATOM 1416 C C . LYS A 1 185 ? 15.992 -14.461 -26.953 1 86.44 185 LYS A C 1
ATOM 1418 O O . LYS A 1 185 ? 15.227 -14.805 -26.062 1 86.44 185 LYS A O 1
ATOM 1423 N N . ASP A 1 186 ? 15.711 -14.492 -28.219 1 91.38 186 ASP A N 1
ATOM 1424 C CA . ASP A 1 186 ? 14.383 -14.961 -28.609 1 91.38 186 ASP A CA 1
ATOM 1425 C C . ASP A 1 186 ? 14.18 -16.422 -28.234 1 91.38 186 ASP A C 1
ATOM 1427 O O . ASP A 1 186 ? 15.125 -17.219 -28.281 1 91.38 186 ASP A O 1
ATOM 1431 N N . THR A 1 187 ? 13.031 -16.719 -27.844 1 91.38 187 THR A N 1
ATOM 1432 C CA . THR A 1 187 ? 12.742 -18.109 -27.516 1 91.38 187 THR A CA 1
ATOM 1433 C C . THR A 1 187 ? 11.469 -18.578 -28.234 1 91.38 187 THR A C 1
ATOM 1435 O O . THR A 1 187 ? 10.539 -17.781 -28.422 1 91.38 187 THR A O 1
ATOM 1438 N N . TYR A 1 188 ? 11.531 -19.812 -28.719 1 93.5 188 TYR A N 1
ATOM 1439 C CA . TYR A 1 188 ? 10.383 -20.484 -29.328 1 93.5 188 TYR A CA 1
ATOM 1440 C C . TYR A 1 188 ? 10.172 -21.875 -28.719 1 93.5 188 TYR A C 1
ATOM 1442 O O . TYR A 1 188 ? 11.141 -22.578 -28.406 1 93.5 188 TYR A O 1
ATOM 1450 N N . GLN A 1 189 ? 8.945 -22.156 -28.578 1 95.44 189 GLN A N 1
ATOM 1451 C CA . GLN A 1 189 ? 8.633 -23.453 -27.984 1 95.44 189 GLN A CA 1
ATOM 1452 C C . GLN A 1 189 ? 7.309 -23.984 -28.531 1 95.44 189 GLN A C 1
ATOM 1454 O O . GLN A 1 189 ? 6.363 -23.234 -28.75 1 95.44 189 GLN A O 1
ATOM 1459 N N . VAL A 1 190 ? 7.305 -25.266 -28.719 1 95.75 190 VAL A N 1
ATOM 1460 C CA . VAL A 1 190 ? 6.086 -25.953 -29.125 1 95.75 190 VAL A CA 1
ATOM 1461 C C . VAL A 1 190 ? 5.809 -27.109 -28.172 1 95.75 190 VAL A C 1
ATOM 1463 O O . VAL A 1 190 ? 6.68 -27.953 -27.922 1 95.75 190 VAL A O 1
ATOM 1466 N N . ASP A 1 191 ? 4.676 -27.078 -27.625 1 95.25 191 ASP A N 1
ATOM 1467 C CA . ASP A 1 191 ? 4.246 -28.109 -26.703 1 95.25 191 ASP A CA 1
ATOM 1468 C C . ASP A 1 191 ? 3.08 -28.922 -27.266 1 95.25 191 ASP A C 1
ATOM 1470 O O . ASP A 1 191 ? 2.16 -28.344 -27.859 1 95.25 191 ASP A O 1
ATOM 1474 N N . ALA A 1 192 ? 3.156 -30.203 -27.094 1 95.19 192 ALA A N 1
ATOM 1475 C CA . ALA A 1 192 ? 2.045 -31.094 -27.391 1 95.19 192 ALA A CA 1
ATOM 1476 C C . ALA A 1 192 ? 1.688 -31.953 -26.188 1 95.19 192 ALA A C 1
ATOM 1478 O O . ALA A 1 192 ? 2.541 -32.656 -25.641 1 95.19 192 ALA A O 1
ATOM 1479 N N . GLU A 1 193 ? 0.443 -31.828 -25.844 1 94.56 193 GLU A N 1
ATOM 1480 C CA . GLU A 1 193 ? -0.036 -32.594 -24.688 1 94.56 193 GLU A CA 1
ATOM 1481 C C . GLU A 1 193 ? -1.185 -33.531 -25.078 1 94.56 193 GLU A C 1
ATOM 1483 O O . GLU A 1 193 ? -2.164 -33.094 -25.688 1 94.56 193 GLU A O 1
ATOM 1488 N N . ARG A 1 194 ? -1.042 -34.75 -24.719 1 94.69 194 ARG A N 1
ATOM 1489 C CA . ARG A 1 194 ? -2.094 -35.719 -24.969 1 94.69 194 ARG A CA 1
ATOM 1490 C C . ARG A 1 194 ? -2.625 -36.281 -23.641 1 94.69 194 ARG A C 1
ATOM 1492 O O . ARG A 1 194 ? -1.859 -36.812 -22.828 1 94.69 194 ARG A O 1
ATOM 1499 N N . HIS A 1 195 ? -3.938 -36.188 -23.516 1 92.38 195 HIS A N 1
ATOM 1500 C CA . HIS A 1 195 ? -4.602 -36.688 -22.312 1 92.38 195 HIS A CA 1
ATOM 1501 C C . HIS A 1 195 ? -5.402 -37.938 -22.625 1 92.38 195 HIS A C 1
ATOM 1503 O O . HIS A 1 195 ? -6.457 -37.875 -23.25 1 92.38 195 HIS A O 1
ATOM 1509 N N . GLY A 1 196 ? -4.828 -39.031 -22.125 1 91.12 196 GLY A N 1
ATOM 1510 C CA . GLY A 1 196 ? -5.562 -40.281 -22.266 1 91.12 196 GLY A CA 1
ATOM 1511 C C . GLY A 1 196 ? -6.562 -40.5 -21.141 1 91.12 196 GLY A C 1
ATOM 1512 O O . GLY A 1 196 ? -6.898 -39.562 -20.406 1 91.12 196 GLY A O 1
ATOM 1513 N N . ARG A 1 197 ? -7.055 -41.719 -21.094 1 89.25 197 ARG A N 1
ATOM 1514 C CA . ARG A 1 197 ? -8.047 -42.062 -20.078 1 89.25 197 ARG A CA 1
ATOM 1515 C C . ARG A 1 197 ? -7.418 -42.094 -18.688 1 89.25 197 ARG A C 1
ATOM 1517 O O . ARG A 1 197 ? -7.988 -41.562 -17.719 1 89.25 197 ARG A O 1
ATOM 1524 N N . ASP A 1 198 ? -6.219 -42.719 -18.625 1 92.94 198 ASP A N 1
ATOM 1525 C CA . ASP A 1 198 ? -5.582 -42.875 -17.312 1 92.94 198 ASP A CA 1
ATOM 1526 C C . ASP A 1 198 ? -4.125 -42.438 -17.359 1 92.94 198 ASP A C 1
ATOM 1528 O O . ASP A 1 198 ? -3.34 -42.75 -16.469 1 92.94 198 ASP A O 1
ATOM 1532 N N . HIS A 1 199 ? -3.801 -41.844 -18.469 1 94.5 199 HIS A N 1
ATOM 1533 C CA . HIS A 1 199 ? -2.418 -41.375 -18.594 1 94.5 199 HIS A CA 1
ATOM 1534 C C . HIS A 1 199 ? -2.33 -40.062 -19.328 1 94.5 199 HIS A C 1
ATOM 1536 O O . HIS A 1 199 ? -3.291 -39.625 -19.984 1 94.5 199 HIS A O 1
ATOM 1542 N N . SER A 1 200 ? -1.223 -39.375 -19.156 1 95.62 200 SER A N 1
ATOM 1543 C CA . SER A 1 200 ? -0.946 -38.125 -19.859 1 95.62 200 SER A CA 1
ATOM 1544 C C . SER A 1 200 ? 0.482 -38.125 -20.406 1 95.62 200 SER A C 1
ATOM 1546 O O . SER A 1 200 ? 1.408 -38.594 -19.734 1 95.62 200 SER A O 1
ATOM 1548 N N . LEU A 1 201 ? 0.558 -37.656 -21.625 1 96.19 201 LEU A N 1
ATOM 1549 C CA . LEU A 1 201 ? 1.846 -37.531 -22.297 1 96.19 201 LEU A CA 1
ATOM 1550 C C . LEU A 1 201 ? 2.066 -36.094 -22.75 1 96.19 201 LEU A C 1
ATOM 1552 O O . LEU A 1 201 ? 1.144 -35.438 -23.25 1 96.19 201 LEU A O 1
ATOM 1556 N N . THR A 1 202 ? 3.229 -35.562 -22.469 1 96.12 202 THR A N 1
ATOM 1557 C CA . THR A 1 202 ? 3.578 -34.25 -22.938 1 96.12 202 THR A CA 1
ATOM 1558 C C . THR A 1 202 ? 4.91 -34.25 -23.688 1 96.12 202 THR A C 1
ATOM 1560 O O . THR A 1 202 ? 5.871 -34.875 -23.234 1 96.12 202 THR A O 1
ATOM 1563 N N . PHE A 1 203 ? 4.926 -33.625 -24.812 1 96.75 203 PHE A N 1
ATOM 1564 C CA . PHE A 1 203 ? 6.141 -33.438 -25.594 1 96.75 203 PHE A CA 1
ATOM 1565 C C . PHE A 1 203 ? 6.375 -31.938 -25.844 1 96.75 203 PHE A C 1
ATOM 1567 O O . PHE A 1 203 ? 5.438 -31.203 -26.141 1 96.75 203 PHE A O 1
ATOM 1574 N N . ARG A 1 204 ? 7.66 -31.516 -25.703 1 96.19 204 ARG A N 1
ATOM 1575 C CA . ARG A 1 204 ? 7.996 -30.109 -25.906 1 96.19 204 ARG A CA 1
ATOM 1576 C C . ARG A 1 204 ? 9.305 -29.984 -26.688 1 96.19 204 ARG A C 1
ATOM 1578 O O . ARG A 1 204 ? 10.297 -30.641 -26.359 1 96.19 204 ARG A O 1
ATOM 1585 N N . LEU A 1 205 ? 9.18 -29.188 -27.672 1 95.69 205 LEU A N 1
ATOM 1586 C CA . LEU A 1 205 ? 10.367 -28.812 -28.438 1 95.69 205 LEU A CA 1
ATOM 1587 C C . LEU A 1 205 ? 10.672 -27.328 -28.266 1 95.69 205 LEU A C 1
ATOM 1589 O O . LEU A 1 205 ? 9.781 -26.484 -28.422 1 95.69 205 LEU A O 1
ATOM 1593 N N . SER A 1 206 ? 11.859 -27.016 -27.859 1 92.88 206 SER A N 1
ATOM 1594 C CA . SER A 1 206 ? 12.242 -25.625 -27.672 1 92.88 206 SER A CA 1
ATOM 1595 C C . SER A 1 206 ? 13.516 -25.281 -28.438 1 92.88 206 SER A C 1
ATOM 1597 O O . SER A 1 206 ? 14.141 -26.172 -29.031 1 92.88 206 SER A O 1
ATOM 1599 N N . LYS A 1 207 ? 13.852 -23.953 -28.266 1 86.31 207 LYS A N 1
ATOM 1600 C CA . LYS A 1 207 ? 15.039 -23.438 -28.953 1 86.31 207 LYS A CA 1
ATOM 1601 C C . LYS A 1 207 ? 16.312 -24.016 -28.344 1 86.31 207 LYS A C 1
ATOM 1603 O O . LYS A 1 207 ? 16.422 -24.156 -27.125 1 86.31 207 LYS A O 1
ATOM 1608 N N . GLY A 1 208 ? 17.438 -24.312 -29.203 1 75.94 208 GLY A N 1
ATOM 1609 C CA . GLY A 1 208 ? 18.75 -24.781 -28.766 1 75.94 208 GLY A CA 1
ATOM 1610 C C . GLY A 1 208 ? 19.078 -26.188 -29.266 1 75.94 208 GLY A C 1
ATOM 1611 O O . GLY A 1 208 ? 20.078 -26.375 -29.953 1 75.94 208 GLY A O 1
ATOM 1612 N N . PRO A 1 209 ? 18.562 -27.125 -29.797 1 86.75 209 PRO A N 1
ATOM 1613 C CA . PRO A 1 209 ? 17.219 -27.641 -29.531 1 86.75 209 PRO A CA 1
ATOM 1614 C C . PRO A 1 209 ? 17.172 -28.484 -28.266 1 86.75 209 PRO A C 1
ATOM 1616 O O . PRO A 1 209 ? 18.094 -29.234 -27.969 1 86.75 209 PRO A O 1
ATOM 1619 N N . GLN A 1 210 ? 16.203 -28.281 -27.641 1 92.88 210 GLN A N 1
ATOM 1620 C CA . GLN A 1 210 ? 15.914 -29.094 -26.453 1 92.88 210 GLN A CA 1
ATOM 1621 C C . GLN A 1 210 ? 14.602 -29.859 -26.625 1 92.88 210 GLN A C 1
ATOM 1623 O O . GLN A 1 210 ? 13.641 -29.328 -27.172 1 92.88 210 GLN A O 1
ATOM 1628 N N . LEU A 1 211 ? 14.703 -31.047 -26.234 1 95.44 211 LEU A N 1
ATOM 1629 C CA . LEU A 1 211 ? 13.516 -31.906 -26.281 1 95.44 211 LEU A CA 1
ATOM 1630 C C . LEU A 1 211 ? 13.086 -32.312 -24.891 1 95.44 211 LEU A C 1
ATOM 1632 O O . LEU A 1 211 ? 13.898 -32.812 -24.109 1 95.44 211 LEU A O 1
ATOM 1636 N N . TYR A 1 212 ? 11.906 -32.031 -24.578 1 95.38 212 TYR A N 1
ATOM 1637 C CA . TYR A 1 212 ? 11.305 -32.438 -23.312 1 95.38 212 TYR A CA 1
ATOM 1638 C C . TYR A 1 212 ? 10.195 -33.469 -23.531 1 95.38 212 TYR A C 1
ATOM 1640 O O . TYR A 1 212 ? 9.398 -33.344 -24.453 1 95.38 212 TYR A O 1
ATOM 1648 N N . ALA A 1 213 ? 10.156 -34.469 -22.734 1 96.25 213 ALA A N 1
ATOM 1649 C CA . ALA A 1 213 ? 9.094 -35.5 -22.75 1 96.25 213 ALA A CA 1
ATOM 1650 C C . ALA A 1 213 ? 8.703 -35.906 -21.344 1 96.25 213 ALA A C 1
ATOM 1652 O O . ALA A 1 213 ? 9.562 -36.031 -20.469 1 96.25 213 ALA A O 1
ATOM 1653 N N . SER A 1 214 ? 7.426 -36.062 -21.141 1 96.31 214 SER A N 1
ATOM 1654 C CA . SER A 1 214 ? 6.953 -36.5 -19.828 1 96.31 214 SER A CA 1
ATOM 1655 C C . SER A 1 214 ? 5.773 -37.438 -19.969 1 96.31 214 SER A C 1
ATOM 1657 O O . SER A 1 214 ? 5.059 -37.438 -20.969 1 96.31 214 SER A O 1
ATOM 1659 N N . TYR A 1 215 ? 5.691 -38.312 -18.969 1 97.06 215 TYR A N 1
ATOM 1660 C CA . TYR A 1 215 ? 4.637 -39.312 -18.906 1 97.06 215 TYR A CA 1
ATOM 1661 C C . TYR A 1 215 ? 4.156 -39.531 -17.469 1 97.06 215 TYR A C 1
ATOM 1663 O O . TYR A 1 215 ? 4.969 -39.625 -16.547 1 97.06 215 TYR A O 1
ATOM 1671 N N . LEU A 1 216 ? 2.857 -39.469 -17.297 1 96.38 216 LEU A N 1
ATOM 1672 C CA . LEU A 1 216 ? 2.246 -39.719 -16 1 96.38 216 LEU A CA 1
ATOM 1673 C C . LEU A 1 216 ? 1.09 -40.719 -16.125 1 96.38 216 LEU A C 1
ATOM 1675 O O . LEU A 1 216 ? 0.203 -40.531 -16.969 1 96.38 216 LEU A O 1
ATOM 1679 N N . GLN A 1 217 ? 1.114 -41.75 -15.242 1 96 217 GLN A N 1
ATOM 1680 C CA . GLN A 1 217 ? 0.132 -42.812 -15.312 1 96 217 GLN A CA 1
ATOM 1681 C C . GLN A 1 217 ? -0.573 -43 -13.969 1 96 217 GLN A C 1
ATOM 1683 O O . GLN A 1 217 ? 0.075 -43.031 -12.922 1 96 217 GLN A O 1
ATOM 1688 N N . SER A 1 218 ? -1.886 -43.094 -14.016 1 95.31 218 SER A N 1
ATOM 1689 C CA . SER A 1 218 ? -2.639 -43.5 -12.828 1 95.31 218 SER A CA 1
ATOM 1690 C C . SER A 1 218 ? -2.492 -44.969 -12.539 1 95.31 218 SER A C 1
ATOM 1692 O O . SER A 1 218 ? -2.797 -45.812 -13.391 1 95.31 218 SER A O 1
ATOM 1694 N N . ILE A 1 219 ? -2.031 -45.312 -11.336 1 94.38 219 ILE A N 1
ATOM 1695 C CA . ILE A 1 219 ? -1.855 -46.688 -10.93 1 94.38 219 ILE A CA 1
ATOM 1696 C C . ILE A 1 219 ? -3.078 -47.156 -10.141 1 94.38 219 ILE A C 1
ATOM 1698 O O . ILE A 1 219 ? -3.572 -48.281 -10.352 1 94.38 219 ILE A O 1
ATOM 1702 N N . THR A 1 220 ? -3.479 -46.406 -9.203 1 91.5 220 THR A N 1
ATOM 1703 C CA . THR A 1 220 ? -4.719 -46.531 -8.445 1 91.5 220 THR A CA 1
ATOM 1704 C C . THR A 1 220 ? -5.52 -45.25 -8.477 1 91.5 220 THR A C 1
ATOM 1706 O O . THR A 1 220 ? -5.027 -44.219 -8.938 1 91.5 220 THR A O 1
ATOM 1709 N N . PRO A 1 221 ? -6.727 -45.375 -8.156 1 88.69 221 PRO A N 1
ATOM 1710 C CA . PRO A 1 221 ? -7.531 -44.125 -8.203 1 88.69 221 PRO A CA 1
ATOM 1711 C C . PRO A 1 221 ? -6.922 -43 -7.395 1 88.69 221 PRO A C 1
ATOM 1713 O O . PRO A 1 221 ? -7.203 -41.812 -7.66 1 88.69 221 PRO A O 1
ATOM 1716 N N . GLY A 1 222 ? -6.098 -43.25 -6.512 1 91.19 222 GLY A N 1
ATOM 1717 C CA . GLY A 1 222 ? -5.512 -42.188 -5.699 1 91.19 222 GLY A CA 1
ATOM 1718 C C . GLY A 1 222 ? -4.016 -42.031 -5.898 1 91.19 222 GLY A C 1
ATOM 1719 O O . GLY A 1 222 ? -3.398 -41.125 -5.34 1 91.19 222 GLY A O 1
ATOM 1720 N N . LEU A 1 223 ? -3.469 -42.875 -6.695 1 94.81 223 LEU A N 1
ATOM 1721 C CA . LEU A 1 223 ? -2.02 -42.875 -6.855 1 94.81 223 LEU A CA 1
ATOM 1722 C C . LEU A 1 223 ? -1.637 -42.719 -8.328 1 94.81 223 LEU A C 1
ATOM 1724 O O . LEU A 1 223 ? -2.139 -43.469 -9.172 1 94.81 223 LEU A O 1
ATOM 1728 N N . ALA A 1 224 ? -0.83 -41.812 -8.641 1 96.5 224 ALA A N 1
ATOM 1729 C CA . ALA A 1 224 ? -0.28 -41.625 -9.984 1 96.5 224 ALA A CA 1
ATOM 1730 C C . ALA A 1 224 ? 1.244 -41.562 -9.945 1 96.5 224 ALA A C 1
ATOM 1732 O O . ALA A 1 224 ? 1.821 -40.969 -9.031 1 96.5 224 ALA A O 1
ATOM 1733 N N . LEU A 1 225 ? 1.882 -42.25 -10.906 1 97.19 225 LEU A N 1
ATOM 1734 C CA . LEU A 1 225 ? 3.336 -42.25 -11.023 1 97.19 225 LEU A CA 1
ATOM 1735 C C . LEU A 1 225 ? 3.766 -41.875 -12.445 1 97.19 225 LEU A C 1
ATOM 1737 O O . LEU A 1 225 ? 3.043 -42.156 -13.406 1 97.19 225 LEU A O 1
ATOM 1741 N N . GLY A 1 226 ? 4.938 -41.188 -12.484 1 96.94 226 GLY A N 1
ATOM 1742 C CA . GLY A 1 226 ? 5.441 -40.812 -13.805 1 96.94 226 GLY A CA 1
ATOM 1743 C C . GLY A 1 226 ? 6.852 -40.25 -13.773 1 96.94 226 GLY A C 1
ATOM 1744 O O . GLY A 1 226 ? 7.551 -40.375 -12.766 1 96.94 226 GLY A O 1
ATOM 1745 N N . GLY A 1 227 ? 7.219 -39.812 -14.977 1 95.56 227 GLY A N 1
ATOM 1746 C CA . GLY A 1 227 ? 8.555 -39.25 -15.141 1 95.56 227 GLY A CA 1
ATOM 1747 C C . GLY A 1 227 ? 8.664 -38.281 -16.312 1 95.56 227 GLY A C 1
ATOM 1748 O O . GLY A 1 227 ? 7.723 -38.156 -17.109 1 95.56 227 GLY A O 1
ATOM 1749 N N . ASP A 1 228 ? 9.773 -37.5 -16.219 1 94.38 228 ASP A N 1
ATOM 1750 C CA . ASP A 1 228 ? 10.047 -36.625 -17.344 1 94.38 228 ASP A CA 1
ATOM 1751 C C . ASP A 1 228 ? 11.531 -36.594 -17.672 1 94.38 228 ASP A C 1
ATOM 1753 O O . ASP A 1 228 ? 12.352 -37.156 -16.922 1 94.38 228 ASP A O 1
ATOM 1757 N N . THR A 1 229 ? 11.828 -36.188 -18.922 1 93.69 229 THR A N 1
ATOM 1758 C CA . THR A 1 229 ? 13.211 -36.062 -19.359 1 93.69 229 THR A CA 1
ATOM 1759 C C . THR A 1 229 ? 13.367 -34.844 -20.25 1 93.69 229 THR A C 1
ATOM 1761 O O . THR A 1 229 ? 12.445 -34.469 -21 1 93.69 229 THR A O 1
ATOM 1764 N N . LEU A 1 230 ? 14.422 -34.125 -20.031 1 92.94 230 LEU A N 1
ATOM 1765 C CA . LEU A 1 230 ? 14.828 -33.031 -20.891 1 92.94 230 LEU A CA 1
ATOM 1766 C C . LEU A 1 230 ? 16.188 -33.281 -21.516 1 92.94 230 LEU A C 1
ATOM 1768 O O . LEU A 1 230 ? 17.156 -33.562 -20.812 1 92.94 230 LEU A O 1
ATOM 1772 N N . PHE A 1 231 ? 16.203 -33.281 -22.781 1 93.44 231 PHE A N 1
ATOM 1773 C CA . PHE A 1 231 ? 17.453 -33.531 -23.5 1 93.44 231 PHE A CA 1
ATOM 1774 C C . PHE A 1 231 ? 17.875 -32.312 -24.297 1 93.44 231 PHE A C 1
ATOM 1776 O O . PHE A 1 231 ? 17.094 -31.781 -25.094 1 93.44 231 PHE A O 1
ATOM 1783 N N . ASP A 1 232 ? 19.078 -31.906 -24.016 1 91.62 232 ASP A N 1
ATOM 1784 C CA . ASP A 1 232 ? 19.656 -30.781 -24.75 1 91.62 232 ASP A CA 1
ATOM 1785 C C . ASP A 1 232 ? 20.641 -31.297 -25.812 1 91.62 232 ASP A C 1
ATOM 1787 O O . ASP A 1 232 ? 21.719 -31.781 -25.484 1 91.62 232 ASP A O 1
ATOM 1791 N N . PHE A 1 233 ? 20.297 -31.078 -26.969 1 90.44 233 PHE A N 1
ATOM 1792 C CA . PHE A 1 233 ? 21.094 -31.609 -28.062 1 90.44 233 PHE A CA 1
ATOM 1793 C C . PHE A 1 233 ? 22.375 -30.812 -28.234 1 90.44 233 PHE A C 1
ATOM 1795 O O . PHE A 1 233 ? 23.391 -31.344 -28.719 1 90.44 233 PHE A O 1
ATOM 1802 N N . ALA A 1 234 ? 22.328 -29.547 -27.938 1 86.31 234 ALA A N 1
ATOM 1803 C CA . ALA A 1 234 ? 23.516 -28.719 -28.062 1 86.31 234 ALA A CA 1
ATOM 1804 C C . ALA A 1 234 ? 24.562 -29.109 -27.016 1 86.31 234 ALA A C 1
ATOM 1806 O O . ALA A 1 234 ? 25.766 -29.188 -27.328 1 86.31 234 ALA A O 1
ATOM 1807 N N . GLU A 1 235 ? 24.156 -29.375 -25.844 1 84 235 GLU A N 1
ATOM 1808 C CA . GLU A 1 235 ? 25.078 -29.719 -24.766 1 84 235 GLU A CA 1
ATOM 1809 C C . GLU A 1 235 ? 25.328 -31.219 -24.719 1 84 235 GLU A C 1
ATOM 1811 O O . GLU A 1 235 ? 26.312 -31.672 -24.109 1 84 235 GLU A O 1
ATOM 1816 N N . GLY A 1 236 ? 24.531 -31.953 -25.406 1 81.94 236 GLY A N 1
ATOM 1817 C CA . GLY A 1 236 ? 24.656 -33.406 -25.438 1 81.94 236 GLY A CA 1
ATOM 1818 C C . GLY A 1 236 ? 24.297 -34.062 -24.125 1 81.94 236 GLY A C 1
ATOM 1819 O O . GLY A 1 236 ? 24.891 -35.094 -23.766 1 81.94 236 GLY A O 1
ATOM 1820 N N . GLY A 1 237 ? 23.469 -33.5 -23.359 1 87.12 237 GLY A N 1
ATOM 1821 C CA . GLY A 1 237 ? 23.109 -34.094 -22.078 1 87.12 237 GLY A CA 1
ATOM 1822 C C . GLY A 1 237 ? 21.625 -34 -21.781 1 87.12 237 GLY A C 1
ATOM 1823 O O . GLY A 1 237 ? 20.891 -33.281 -22.469 1 87.12 237 GLY A O 1
ATOM 1824 N N . GLY A 1 238 ? 21.219 -34.969 -20.938 1 87.44 238 GLY A N 1
ATOM 1825 C CA . GLY A 1 238 ? 19.812 -35 -20.562 1 87.44 238 GLY A CA 1
ATOM 1826 C C . GLY A 1 238 ? 19.609 -35.156 -19.062 1 87.44 238 GLY A C 1
ATOM 1827 O O . GLY A 1 238 ? 20.531 -35.531 -18.328 1 87.44 238 GLY A O 1
ATOM 1828 N N . VAL A 1 239 ? 18.531 -34.625 -18.672 1 88.69 239 VAL A N 1
ATOM 1829 C CA . VAL A 1 239 ? 18.156 -34.781 -17.266 1 88.69 239 VAL A CA 1
ATOM 1830 C C . VAL A 1 239 ? 16.812 -35.531 -17.188 1 88.69 239 VAL A C 1
ATOM 1832 O O . VAL A 1 239 ? 15.984 -35.438 -18.094 1 88.69 239 VAL A O 1
ATOM 1835 N N . PHE A 1 240 ? 16.719 -36.344 -16.172 1 91.12 240 PHE A N 1
ATOM 1836 C CA . PHE A 1 240 ? 15.477 -37.062 -15.984 1 91.12 240 PHE A CA 1
ATOM 1837 C C . PHE A 1 240 ? 14.969 -36.906 -14.562 1 91.12 240 PHE A C 1
ATOM 1839 O O . PHE A 1 240 ? 15.742 -36.625 -13.648 1 91.12 240 PHE A O 1
ATOM 1846 N N . SER A 1 241 ? 13.68 -36.938 -14.367 1 93.94 241 SER A N 1
ATOM 1847 C CA . SER A 1 241 ? 13.031 -36.875 -13.055 1 93.94 241 SER A CA 1
ATOM 1848 C C . SER A 1 241 ? 11.922 -37.906 -12.93 1 93.94 241 SER A C 1
ATOM 1850 O O . SER A 1 241 ? 11.336 -38.312 -13.93 1 93.94 241 SER A O 1
ATOM 1852 N N . LEU A 1 242 ? 11.766 -38.406 -11.734 1 95.31 242 LEU A N 1
ATOM 1853 C CA . LEU A 1 242 ? 10.68 -39.312 -11.383 1 95.31 242 LEU A CA 1
ATOM 1854 C C . LEU A 1 242 ? 9.797 -38.688 -10.297 1 95.31 242 LEU A C 1
ATOM 1856 O O . LEU A 1 242 ? 10.281 -37.938 -9.438 1 95.31 242 LEU A O 1
ATOM 1860 N N . GLY A 1 243 ? 8.508 -38.906 -10.414 1 95.56 243 GLY A N 1
ATOM 1861 C CA . GLY A 1 243 ? 7.609 -38.344 -9.414 1 95.56 243 GLY A CA 1
ATOM 1862 C C . GLY A 1 243 ? 6.305 -39.094 -9.289 1 95.56 243 GLY A C 1
ATOM 1863 O O . GLY A 1 243 ? 6 -39.969 -10.109 1 95.56 243 GLY A O 1
ATOM 1864 N N . GLY A 1 244 ? 5.625 -38.781 -8.234 1 96.19 244 GLY A N 1
ATOM 1865 C CA . GLY A 1 244 ? 4.328 -39.375 -7.949 1 96.19 244 GLY A CA 1
ATOM 1866 C C . GLY A 1 244 ? 3.445 -38.5 -7.086 1 96.19 244 GLY A C 1
ATOM 1867 O O . GLY A 1 244 ? 3.932 -37.594 -6.414 1 96.19 244 GLY A O 1
ATOM 1868 N N . LYS A 1 245 ? 2.168 -38.75 -7.246 1 95.69 245 LYS A N 1
ATOM 1869 C CA . LYS A 1 245 ? 1.157 -38.031 -6.5 1 95.69 245 LYS A CA 1
ATOM 1870 C C . LYS A 1 245 ? 0.13 -38.969 -5.879 1 95.69 245 LYS A C 1
ATOM 1872 O O . LYS A 1 245 ? -0.31 -39.906 -6.5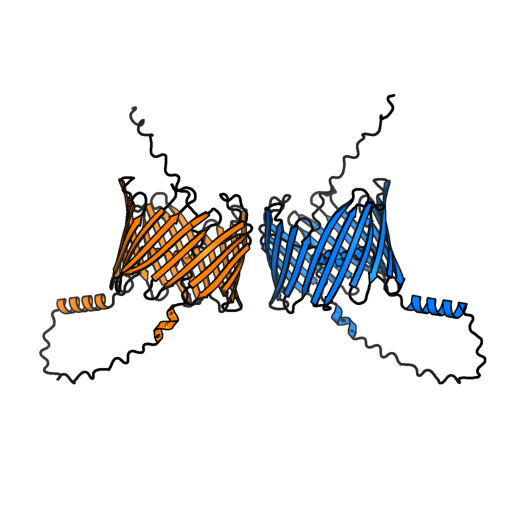16 1 95.69 245 LYS A O 1
ATOM 1877 N N . TYR A 1 246 ? -0.115 -38.75 -4.613 1 96.25 246 TYR A N 1
ATOM 1878 C CA . TYR A 1 246 ? -1.164 -39.469 -3.91 1 96.25 246 TYR A CA 1
ATOM 1879 C C . TYR A 1 246 ? -2.273 -38.531 -3.457 1 96.25 246 TYR A C 1
ATOM 1881 O O . TYR A 1 246 ? -2.014 -37.531 -2.777 1 96.25 246 TYR A O 1
ATOM 1889 N N . THR A 1 247 ? -3.463 -38.844 -3.857 1 93.75 247 THR A N 1
ATOM 1890 C CA . THR A 1 247 ? -4.613 -38 -3.514 1 93.75 247 THR A CA 1
ATOM 1891 C C . THR A 1 247 ? -5.512 -38.719 -2.506 1 93.75 247 THR A C 1
ATOM 1893 O O . THR A 1 247 ? -6.152 -39.719 -2.836 1 93.75 247 THR A O 1
ATOM 1896 N N . GLY A 1 248 ? -5.566 -38.188 -1.321 1 92.56 248 GLY A N 1
ATOM 1897 C CA . GLY A 1 248 ? -6.48 -38.656 -0.305 1 92.56 248 GLY A CA 1
ATOM 1898 C C . GLY A 1 248 ? -7.785 -37.906 -0.248 1 92.56 248 GLY A C 1
ATOM 1899 O O . GLY A 1 248 ? -8.07 -37.094 -1.132 1 92.56 248 GLY A O 1
ATOM 1900 N N . PRO A 1 249 ? -8.586 -38.188 0.76 1 91.5 249 PRO A N 1
ATOM 1901 C CA . PRO A 1 249 ? -9.875 -37.531 0.871 1 91.5 249 PRO A CA 1
ATOM 1902 C C . PRO A 1 249 ? -9.734 -36.031 1.112 1 91.5 249 PRO A C 1
ATOM 1904 O O . PRO A 1 249 ? -10.477 -35.219 0.524 1 91.5 249 PRO A O 1
ATOM 1907 N N . ASP A 1 250 ? -8.781 -35.656 2.002 1 94.06 250 ASP A N 1
ATOM 1908 C CA . ASP A 1 250 ? -8.664 -34.25 2.314 1 94.06 250 ASP A CA 1
ATOM 1909 C C . ASP A 1 250 ? -7.215 -33.781 2.211 1 94.06 250 ASP A C 1
ATOM 1911 O O . ASP A 1 250 ? -6.852 -32.719 2.754 1 94.06 250 ASP A O 1
ATOM 1915 N N . TRP A 1 251 ? -6.441 -34.594 1.646 1 95.12 251 TRP A N 1
ATOM 1916 C CA . TRP A 1 251 ? -5.039 -34.188 1.547 1 95.12 251 TRP A CA 1
ATOM 1917 C C . TRP A 1 251 ? -4.41 -34.719 0.27 1 95.12 251 TRP A C 1
ATOM 1919 O O . TRP A 1 251 ? -4.938 -35.656 -0.335 1 95.12 251 TRP A O 1
ATOM 1929 N N . VAL A 1 252 ? -3.361 -34.094 -0.229 1 95.69 252 VAL A N 1
ATOM 1930 C CA . VAL A 1 252 ? -2.602 -34.531 -1.404 1 95.69 252 VAL A CA 1
ATOM 1931 C C . VAL A 1 252 ? -1.11 -34.531 -1.078 1 95.69 252 VAL A C 1
ATOM 1933 O O . VAL A 1 252 ? -0.599 -33.594 -0.453 1 95.69 252 VAL A O 1
ATOM 1936 N N . GLY A 1 253 ? -0.463 -35.625 -1.392 1 97.19 253 GLY A N 1
ATOM 1937 C CA . GLY A 1 253 ? 0.979 -35.719 -1.238 1 97.19 253 GLY A CA 1
ATOM 1938 C C . GLY A 1 253 ? 1.705 -35.906 -2.557 1 97.19 253 GLY A C 1
ATOM 1939 O O . GLY A 1 253 ? 1.243 -36.656 -3.426 1 97.19 253 GLY A O 1
ATOM 1940 N N . VAL A 1 254 ? 2.76 -35.156 -2.748 1 97.19 254 VAL A N 1
ATOM 1941 C CA . VAL A 1 254 ? 3.555 -35.25 -3.969 1 97.19 254 VAL A CA 1
ATOM 1942 C C . VAL A 1 254 ? 5.02 -35.469 -3.611 1 97.19 254 VAL A C 1
ATOM 1944 O O . VAL A 1 254 ? 5.539 -34.875 -2.668 1 97.19 254 VAL A O 1
ATOM 1947 N N . ALA A 1 255 ? 5.633 -36.406 -4.27 1 96.19 255 ALA A N 1
ATOM 1948 C CA . ALA A 1 255 ? 7.066 -36.656 -4.156 1 96.19 255 ALA A CA 1
ATOM 1949 C C . ALA A 1 255 ? 7.73 -36.688 -5.531 1 96.19 255 ALA A C 1
ATOM 1951 O O . ALA A 1 255 ? 7.172 -37.219 -6.484 1 96.19 255 ALA A O 1
ATOM 1952 N N . MET A 1 256 ? 8.852 -36 -5.594 1 95.44 256 MET A N 1
ATOM 1953 C CA . MET A 1 256 ? 9.562 -35.938 -6.871 1 95.44 256 MET A CA 1
ATOM 1954 C C . MET A 1 256 ? 11.07 -36.031 -6.656 1 95.44 256 MET A C 1
ATOM 1956 O O . MET A 1 256 ? 11.602 -35.406 -5.723 1 95.44 256 MET A O 1
ATOM 1960 N N . LEU A 1 257 ? 11.703 -36.844 -7.41 1 94.25 257 LEU A N 1
ATOM 1961 C CA . LEU A 1 257 ? 13.156 -36.875 -7.508 1 94.25 257 LEU A CA 1
ATOM 1962 C C . LEU A 1 257 ? 13.625 -36.312 -8.844 1 94.25 257 LEU A C 1
ATOM 1964 O O . LEU A 1 257 ? 13.383 -36.906 -9.898 1 94.25 257 LEU A O 1
ATOM 1968 N N . ALA A 1 258 ? 14.281 -35.094 -8.664 1 90.31 258 ALA A N 1
ATOM 1969 C CA . ALA A 1 258 ? 14.68 -34.406 -9.891 1 90.31 258 ALA A CA 1
ATOM 1970 C C . ALA A 1 258 ? 16.188 -34.438 -10.055 1 90.31 258 ALA A C 1
ATOM 1972 O O . ALA A 1 258 ? 16.922 -34.719 -9.109 1 90.31 258 ALA A O 1
ATOM 1973 N N . GLN A 1 259 ? 16.641 -34.125 -11.312 1 84.12 259 GLN A N 1
ATOM 1974 C CA . GLN A 1 259 ? 18.047 -34 -11.656 1 84.12 259 GLN A CA 1
ATOM 1975 C C . GLN A 1 259 ? 18.859 -35.219 -11.203 1 84.12 259 GLN A C 1
ATOM 1977 O O . GLN A 1 259 ? 19.859 -35.062 -10.508 1 84.12 259 GLN A O 1
ATOM 1982 N N . TYR A 1 260 ? 18.5 -36.25 -11.688 1 80.5 260 TYR A N 1
ATOM 1983 C CA . TYR A 1 260 ? 19.156 -37.531 -11.438 1 80.5 260 TYR A CA 1
ATOM 1984 C C . TYR A 1 260 ? 19.219 -37.812 -9.938 1 80.5 260 TYR A C 1
ATOM 1986 O O . TYR A 1 260 ? 20.234 -38.312 -9.43 1 80.5 260 TYR A O 1
ATOM 1994 N N . GLY A 1 261 ? 18.188 -37.312 -9.242 1 77.31 261 GLY A N 1
ATOM 1995 C CA . GLY A 1 261 ? 18.078 -37.625 -7.824 1 77.31 261 GLY A CA 1
ATOM 1996 C C . GLY A 1 261 ? 18.781 -36.594 -6.945 1 77.31 261 GLY A C 1
ATOM 1997 O O . GLY A 1 261 ? 18.812 -36.75 -5.723 1 77.31 261 GLY A O 1
ATOM 1998 N N . GLN A 1 262 ? 19.312 -35.531 -7.441 1 86.25 262 GLN A N 1
ATOM 1999 C CA . GLN A 1 262 ? 20.031 -34.562 -6.652 1 86.25 262 GLN A CA 1
ATOM 2000 C C . GLN A 1 262 ? 19.062 -33.656 -5.887 1 86.25 262 GLN A C 1
ATOM 2002 O O . GLN A 1 262 ? 19.422 -33.062 -4.875 1 86.25 262 GLN A O 1
ATOM 2007 N N . ILE A 1 263 ? 17.906 -33.625 -6.414 1 91.62 263 ILE A N 1
ATOM 2008 C CA . ILE A 1 263 ? 16.906 -32.781 -5.738 1 91.62 263 ILE A CA 1
ATOM 2009 C C . ILE A 1 263 ? 15.688 -33.656 -5.383 1 91.62 263 ILE A C 1
ATOM 2011 O O . ILE A 1 263 ? 15.125 -34.344 -6.242 1 91.62 263 ILE A O 1
ATOM 2015 N N . CYS A 1 264 ? 15.367 -33.594 -4.168 1 94.88 264 CYS A N 1
ATOM 2016 C CA . CYS A 1 264 ? 14.164 -34.281 -3.688 1 94.88 264 CYS A CA 1
ATOM 2017 C C . CYS A 1 264 ? 13.109 -33.25 -3.248 1 94.88 264 CYS A C 1
ATOM 2019 O O . CYS A 1 264 ? 13.391 -32.375 -2.43 1 94.88 264 CYS A O 1
ATOM 2021 N N . LEU A 1 265 ? 11.984 -33.406 -3.834 1 95.44 265 LEU A N 1
ATOM 2022 C CA . LEU A 1 265 ? 10.883 -32.5 -3.5 1 95.44 265 LEU A CA 1
ATOM 2023 C C . LEU A 1 265 ? 9.734 -33.25 -2.85 1 95.44 265 LEU A C 1
ATOM 2025 O O . LEU A 1 265 ? 9.273 -34.281 -3.379 1 95.44 265 LEU A O 1
ATOM 2029 N N . LEU A 1 266 ? 9.359 -32.812 -1.713 1 96.62 266 LEU A N 1
ATOM 2030 C CA . LEU A 1 266 ? 8.188 -33.312 -1.02 1 96.62 266 LEU A CA 1
ATOM 2031 C C . LEU A 1 266 ? 7.172 -32.219 -0.766 1 96.62 266 LEU A C 1
ATOM 2033 O O . LEU A 1 266 ? 7.539 -31.109 -0.376 1 96.62 266 LEU A O 1
ATOM 2037 N N . GLN A 1 267 ? 5.961 -32.531 -1.069 1 97.81 267 GLN A N 1
ATOM 2038 C CA . GLN A 1 267 ? 4.895 -31.547 -0.907 1 97.81 267 GLN A CA 1
ATOM 2039 C C . GLN A 1 267 ? 3.66 -32.188 -0.267 1 97.81 267 GLN A C 1
ATOM 2041 O O . GLN A 1 267 ? 3.266 -33.281 -0.626 1 97.81 267 GLN A O 1
ATOM 2046 N N . TYR A 1 268 ? 3.102 -31.5 0.691 1 98 268 TYR A N 1
ATOM 2047 C CA . TYR A 1 268 ? 1.893 -31.938 1.376 1 98 268 TYR A CA 1
ATOM 2048 C C . TYR A 1 268 ? 0.851 -30.828 1.412 1 98 268 TYR A C 1
ATOM 2050 O O . TYR A 1 268 ? 1.111 -29.734 1.933 1 98 268 TYR A O 1
ATOM 2058 N N . ILE A 1 269 ? -0.292 -31.109 0.846 1 97.25 269 ILE A N 1
ATOM 2059 C CA . ILE A 1 269 ? -1.398 -30.156 0.836 1 97.25 269 ILE A CA 1
ATOM 2060 C C . ILE A 1 269 ? -2.557 -30.703 1.667 1 97.25 269 ILE A C 1
ATOM 2062 O O . ILE A 1 269 ? -3.016 -31.828 1.441 1 97.25 269 ILE A O 1
ATOM 2066 N N . LYS A 1 270 ? -3.002 -29.953 2.576 1 97.44 270 LYS A N 1
ATOM 2067 C CA . LYS A 1 270 ? -4.145 -30.344 3.402 1 97.44 270 LYS A CA 1
ATOM 2068 C C . LYS A 1 270 ? -5.312 -29.375 3.211 1 97.44 270 LYS A C 1
ATOM 2070 O O . LYS A 1 270 ? -5.156 -28.172 3.375 1 97.44 270 LYS A O 1
ATOM 2075 N N . HIS A 1 271 ? -6.387 -29.969 2.871 1 96.12 271 HIS A N 1
ATOM 2076 C CA . HIS A 1 271 ? -7.617 -29.188 2.777 1 96.12 271 HIS A CA 1
ATOM 2077 C C . HIS A 1 271 ? -8.391 -29.219 4.09 1 96.12 271 HIS A C 1
ATOM 2079 O O . HIS A 1 271 ? -9.125 -30.172 4.355 1 96.12 271 HIS A O 1
ATOM 2085 N N . VAL A 1 272 ? -8.266 -28.219 4.938 1 94.88 272 VAL A N 1
ATOM 2086 C CA . VAL A 1 272 ? -8.883 -28.172 6.262 1 94.88 272 VAL A CA 1
ATOM 2087 C C . VAL A 1 272 ? -10.391 -27.984 6.121 1 94.88 272 VAL A C 1
ATOM 2089 O O . VAL A 1 272 ? -11.164 -28.688 6.77 1 94.88 272 VAL A O 1
ATOM 2092 N N . SER A 1 273 ? -10.75 -26.984 5.418 1 91.25 273 SER A N 1
ATOM 2093 C CA . SER A 1 273 ? -12.141 -26.766 5.012 1 91.25 273 SER A CA 1
ATOM 2094 C C . SER A 1 273 ? -12.25 -26.625 3.498 1 91.25 273 SER A C 1
ATOM 2096 O O . SER A 1 273 ? -11.633 -25.75 2.902 1 91.25 273 SER A O 1
ATOM 2098 N N . PRO A 1 274 ? -13.008 -27.578 2.961 1 84.06 274 PRO A N 1
ATOM 2099 C CA . PRO A 1 274 ? -13.062 -27.578 1.498 1 84.06 274 PRO A CA 1
ATOM 2100 C C . PRO A 1 274 ? -13.477 -26.219 0.929 1 84.06 274 PRO A C 1
ATOM 2102 O O . PRO A 1 274 ? -14.516 -25.672 1.311 1 84.06 274 PRO A O 1
ATOM 2105 N N . GLY A 1 275 ? -12.656 -25.766 0.197 1 85.5 275 GLY A N 1
ATOM 2106 C CA . GLY A 1 275 ? -12.914 -24.531 -0.503 1 85.5 275 GLY A CA 1
ATOM 2107 C C . GLY A 1 275 ? -12.641 -23.297 0.341 1 85.5 275 GLY A C 1
ATOM 2108 O O . GLY A 1 275 ? -12.695 -22.172 -0.155 1 85.5 275 GLY A O 1
ATOM 2109 N N . ARG A 1 276 ? -12.297 -23.453 1.542 1 91.94 276 ARG A N 1
ATOM 2110 C CA . ARG A 1 276 ? -12.164 -22.281 2.42 1 91.94 276 ARG A CA 1
ATOM 2111 C C . ARG A 1 276 ? -10.734 -22.156 2.93 1 91.94 276 ARG A C 1
ATOM 2113 O O . ARG A 1 276 ? -10.18 -21.047 2.959 1 91.94 276 ARG A O 1
ATOM 2120 N N . MET A 1 277 ? -10.188 -23.266 3.275 1 96.31 277 MET A N 1
ATOM 2121 C CA . MET A 1 277 ? -8.844 -23.172 3.85 1 96.31 277 MET A CA 1
ATOM 2122 C C . MET A 1 277 ? -7.98 -24.344 3.41 1 96.31 277 MET A C 1
ATOM 2124 O O . MET A 1 277 ? -8.422 -25.5 3.459 1 96.31 277 MET A O 1
ATOM 2128 N N . ALA A 1 278 ? -6.805 -24.078 2.979 1 97.06 278 ALA A N 1
ATOM 2129 C CA . ALA A 1 278 ? -5.82 -25.078 2.596 1 97.06 278 ALA A CA 1
ATOM 2130 C C . ALA A 1 278 ? -4.453 -24.766 3.195 1 97.06 278 ALA A C 1
ATOM 2132 O O . ALA A 1 278 ? -4.074 -23.594 3.318 1 97.06 278 ALA A O 1
ATOM 2133 N N . LEU A 1 279 ? -3.779 -25.719 3.621 1 97.81 279 LEU A N 1
ATOM 2134 C CA . LEU A 1 279 ? -2.412 -25.625 4.121 1 97.81 279 LEU A CA 1
ATOM 2135 C C . LEU A 1 279 ? -1.447 -26.391 3.227 1 97.81 279 LEU A C 1
ATOM 2137 O O . LEU A 1 279 ? -1.812 -27.422 2.652 1 97.81 279 LEU A O 1
ATOM 2141 N N . VAL A 1 280 ? -0.31 -25.906 3.08 1 98.06 280 VAL A N 1
ATOM 2142 C CA . VAL A 1 280 ? 0.679 -26.594 2.256 1 98.06 280 VAL A CA 1
ATOM 2143 C C . VAL A 1 280 ? 2.025 -26.609 2.975 1 98.06 280 VAL A C 1
ATOM 2145 O O . VAL A 1 280 ? 2.379 -25.672 3.676 1 98.06 280 VAL A O 1
ATOM 2148 N N . ALA A 1 281 ? 2.715 -27.641 2.898 1 98.12 281 ALA A N 1
ATOM 2149 C CA . ALA A 1 281 ? 4.094 -27.797 3.35 1 98.12 281 ALA A CA 1
ATOM 2150 C C . ALA A 1 281 ? 4.988 -28.312 2.223 1 98.12 281 ALA A C 1
ATOM 2152 O O . ALA A 1 281 ? 4.734 -29.375 1.659 1 98.12 281 ALA A O 1
ATOM 2153 N N . ASP A 1 282 ? 5.973 -27.5 1.92 1 97.19 282 ASP A N 1
ATOM 2154 C CA . ASP A 1 282 ? 6.949 -27.859 0.892 1 97.19 282 ASP A CA 1
ATOM 2155 C C . ASP A 1 282 ? 8.328 -28.109 1.503 1 97.19 282 ASP A C 1
ATOM 2157 O O . ASP A 1 282 ? 8.75 -27.375 2.4 1 97.19 282 ASP A O 1
ATOM 2161 N N . LEU A 1 283 ? 8.938 -29.172 1.003 1 96.56 283 LEU A N 1
ATOM 2162 C CA . LEU A 1 283 ? 10.312 -29.469 1.396 1 96.56 283 LEU A CA 1
ATOM 2163 C C . LEU A 1 283 ? 11.172 -29.766 0.173 1 96.56 283 LEU A C 1
ATOM 2165 O O . LEU A 1 283 ? 10.82 -30.625 -0.642 1 96.56 283 LEU A O 1
ATOM 2169 N N . VAL A 1 284 ? 12.148 -29.016 -0.022 1 94.88 284 VAL A N 1
ATOM 2170 C CA . VAL A 1 284 ? 13.156 -29.266 -1.046 1 94.88 284 VAL A CA 1
ATOM 2171 C C . VAL A 1 284 ? 14.477 -29.656 -0.385 1 94.88 284 VAL A C 1
ATOM 2173 O O . VAL A 1 284 ? 15.016 -28.891 0.427 1 94.88 284 VAL A O 1
ATOM 2176 N N . LEU A 1 285 ? 14.914 -30.797 -0.753 1 94.12 285 LEU A N 1
ATOM 2177 C CA . LEU A 1 285 ? 16.109 -31.328 -0.11 1 94.12 285 LEU A CA 1
ATOM 2178 C C . LEU A 1 285 ? 17.109 -31.844 -1.146 1 94.12 285 LEU A C 1
ATOM 2180 O O . LEU A 1 285 ? 16.703 -32.375 -2.178 1 94.12 285 LEU A O 1
ATOM 2184 N N . ASN A 1 286 ? 18.281 -31.562 -0.892 1 93 286 ASN A N 1
ATOM 2185 C CA . ASN A 1 286 ? 19.375 -32.219 -1.591 1 93 286 ASN A CA 1
ATOM 2186 C C . ASN A 1 286 ? 19.938 -33.406 -0.784 1 93 286 ASN A C 1
ATOM 2188 O O . ASN A 1 286 ? 20.625 -33.188 0.212 1 93 286 ASN A O 1
ATOM 2192 N N . PRO A 1 287 ? 19.688 -34.5 -1.271 1 88.06 287 PRO A N 1
ATOM 2193 C CA . PRO A 1 287 ? 20.062 -35.656 -0.46 1 88.06 287 PRO A CA 1
ATOM 2194 C C . PRO A 1 287 ? 21.578 -35.812 -0.282 1 88.06 287 PRO A C 1
ATOM 2196 O O . PRO A 1 287 ? 22.031 -36.438 0.68 1 88.06 287 PRO A O 1
ATOM 2199 N N . LEU A 1 288 ? 22.312 -35.281 -1.146 1 88.12 288 LEU A N 1
ATOM 2200 C CA . LEU A 1 288 ? 23.766 -35.406 -1.072 1 88.12 288 LEU A CA 1
ATOM 2201 C C . LEU A 1 288 ? 24.359 -34.406 -0.098 1 88.12 288 LEU A C 1
ATOM 2203 O O . LEU A 1 288 ? 25.172 -34.75 0.76 1 88.12 288 LEU A O 1
ATOM 2207 N N . THR A 1 289 ? 24 -33.156 -0.154 1 88.94 289 THR A N 1
ATOM 2208 C CA . THR A 1 289 ? 24.562 -32.125 0.697 1 88.94 289 THR A CA 1
ATOM 2209 C C . THR A 1 289 ? 23.719 -31.938 1.959 1 88.94 289 THR A C 1
ATOM 2211 O O . THR A 1 289 ? 24.156 -31.312 2.928 1 88.94 289 THR A O 1
ATOM 2214 N N . LEU A 1 290 ? 22.5 -32.406 1.979 1 88.06 290 LEU A N 1
ATOM 2215 C CA . LEU A 1 290 ? 21.531 -32.312 3.074 1 88.06 290 LEU A CA 1
ATOM 2216 C C . LEU A 1 290 ? 21.078 -30.891 3.312 1 88.06 290 LEU A C 1
ATOM 2218 O O . LEU A 1 290 ? 20.578 -30.562 4.391 1 88.06 290 LEU A O 1
ATOM 2222 N N . ASP A 1 291 ? 21.312 -30.078 2.334 1 91.31 291 ASP A N 1
ATOM 2223 C CA . ASP A 1 291 ? 20.703 -28.75 2.367 1 91.31 291 ASP A CA 1
ATOM 2224 C C . ASP A 1 291 ? 19.203 -28.844 2.137 1 91.31 291 ASP A C 1
ATOM 2226 O O . ASP A 1 291 ? 18.734 -29.625 1.308 1 91.31 291 ASP A O 1
ATOM 2230 N N . SER A 1 292 ? 18.422 -28.141 2.936 1 93.44 292 SER A N 1
ATOM 2231 C CA . SER A 1 292 ? 16.984 -28.234 2.803 1 93.44 292 SER A CA 1
ATOM 2232 C C . SER A 1 292 ? 16.312 -26.859 2.883 1 93.44 292 SER A C 1
ATOM 2234 O O . SER A 1 292 ? 16.875 -25.938 3.482 1 93.44 292 SER A O 1
ATOM 2236 N N . GLN A 1 293 ? 15.273 -26.734 2.199 1 95 293 GLN A N 1
ATOM 2237 C CA . GLN A 1 293 ? 14.414 -25.547 2.25 1 95 293 GLN A CA 1
ATOM 2238 C C . GLN A 1 293 ? 12.953 -25.938 2.459 1 95 293 GLN A C 1
ATOM 2240 O O . GLN A 1 293 ? 12.43 -26.797 1.748 1 95 293 GLN A O 1
ATOM 2245 N N . THR A 1 294 ? 12.406 -25.297 3.4 1 96.88 294 THR A N 1
ATOM 2246 C CA . THR A 1 294 ? 11.016 -25.594 3.723 1 96.88 294 THR A CA 1
ATOM 2247 C C . THR A 1 294 ? 10.156 -24.328 3.664 1 96.88 294 THR A C 1
ATOM 2249 O O . THR A 1 294 ? 10.594 -23.266 4.078 1 96.88 294 THR A O 1
ATOM 2252 N N . VAL A 1 295 ? 9 -24.5 3.174 1 97.56 295 VAL A N 1
ATOM 2253 C CA . VAL A 1 295 ? 8.031 -23.406 3.133 1 97.56 295 VAL A CA 1
ATOM 2254 C C . VAL A 1 295 ? 6.668 -23.922 3.613 1 97.56 295 VAL A C 1
ATOM 2256 O O . VAL A 1 295 ? 6.199 -24.969 3.176 1 97.56 295 VAL A O 1
ATOM 2259 N N . LEU A 1 296 ? 6.105 -23.25 4.531 1 98.19 296 LEU A N 1
ATOM 2260 C CA . LEU A 1 296 ? 4.73 -23.484 4.961 1 98.19 296 LEU A CA 1
ATOM 2261 C C . LEU A 1 296 ? 3.805 -22.391 4.438 1 98.19 296 LEU A C 1
ATOM 2263 O O . LEU A 1 296 ? 4.168 -21.203 4.438 1 98.19 296 LEU A O 1
ATOM 2267 N N . GLY A 1 297 ? 2.721 -22.797 3.928 1 98 297 GLY A N 1
ATOM 2268 C CA . GLY A 1 297 ? 1.772 -21.828 3.383 1 98 297 GLY A CA 1
ATOM 2269 C C . GLY A 1 297 ? 0.341 -22.109 3.807 1 98 297 GLY A C 1
ATOM 2270 O O . GLY A 1 297 ? -0.006 -23.234 4.152 1 98 297 GLY A O 1
ATOM 2271 N N . ALA A 1 298 ? -0.438 -21.062 3.828 1 97.5 298 ALA A N 1
ATOM 2272 C CA . ALA A 1 298 ? -1.863 -21.156 4.133 1 97.5 298 ALA A CA 1
ATOM 2273 C C . ALA A 1 298 ? -2.68 -20.25 3.223 1 97.5 298 ALA A C 1
ATOM 2275 O O . ALA A 1 298 ? -2.295 -19.094 2.98 1 97.5 298 ALA A O 1
ATOM 2276 N N . GLU A 1 299 ? -3.719 -20.828 2.711 1 97.19 299 GLU A N 1
ATOM 2277 C CA . GLU A 1 299 ? -4.68 -20.062 1.92 1 97.19 299 GLU A CA 1
ATOM 2278 C C . GLU A 1 299 ? -6.055 -20.047 2.582 1 97.19 299 GLU A C 1
ATOM 2280 O O . GLU A 1 299 ? -6.574 -21.094 2.963 1 97.19 299 GLU A O 1
ATOM 2285 N N . VAL A 1 300 ? -6.625 -18.875 2.766 1 96.88 300 VAL A N 1
ATOM 2286 C CA . VAL A 1 300 ? -7.957 -18.719 3.338 1 96.88 300 VAL A CA 1
ATOM 2287 C C . VAL A 1 300 ? -8.852 -17.938 2.369 1 96.88 300 VAL A C 1
ATOM 2289 O O . VAL A 1 300 ? -8.562 -16.797 2.029 1 96.88 300 VAL A O 1
ATOM 2292 N N . ASN A 1 301 ? -9.875 -18.625 1.949 1 95.06 301 ASN A N 1
ATOM 2293 C CA . ASN A 1 301 ? -10.859 -17.984 1.074 1 95.06 301 ASN A CA 1
ATOM 2294 C C . ASN A 1 301 ? -12.094 -17.547 1.851 1 95.06 301 ASN A C 1
ATOM 2296 O O . ASN A 1 301 ? -12.797 -18.375 2.436 1 95.06 301 ASN A O 1
ATOM 2300 N N . MET A 1 302 ? -12.234 -16.297 1.835 1 92.25 302 MET A N 1
ATOM 2301 C CA . MET A 1 302 ? -13.445 -15.742 2.438 1 92.25 302 MET A CA 1
ATOM 2302 C C . MET A 1 302 ? -14.445 -15.312 1.366 1 92.25 302 MET A C 1
ATOM 2304 O O . MET A 1 302 ? -14.242 -15.594 0.182 1 92.25 302 MET A O 1
ATOM 2308 N N . LYS A 1 303 ? -15.531 -14.805 1.797 1 88.94 303 LYS A N 1
ATOM 2309 C CA . LYS A 1 303 ? -16.578 -14.477 0.841 1 88.94 303 LYS A CA 1
ATOM 2310 C C . LYS A 1 303 ? -16.125 -13.398 -0.135 1 88.94 303 LYS A C 1
ATOM 2312 O O . LYS A 1 303 ? -16.344 -13.516 -1.343 1 88.94 303 LYS A O 1
ATOM 2317 N N . GLN A 1 304 ? -15.406 -12.406 0.407 1 89.56 304 GLN A N 1
ATOM 2318 C CA . GLN A 1 304 ? -15.047 -11.297 -0.473 1 89.56 304 GLN A CA 1
ATOM 2319 C C . GLN A 1 304 ? -13.531 -11.078 -0.48 1 89.56 304 GLN A C 1
ATOM 2321 O O . GLN A 1 304 ? -13.055 -10.023 -0.905 1 89.56 304 GLN A O 1
ATOM 2326 N N . SER A 1 305 ? -12.875 -12.07 0.052 1 93.25 305 SER A N 1
ATOM 2327 C CA . SER A 1 305 ? -11.43 -11.867 0.104 1 93.25 305 SER A CA 1
ATOM 2328 C C . SER A 1 305 ? -10.688 -13.195 0.116 1 93.25 305 SER A C 1
ATOM 2330 O O . SER A 1 305 ? -11.258 -14.234 0.463 1 93.25 305 SER A O 1
ATOM 2332 N N . ARG A 1 306 ? -9.562 -13.203 -0.407 1 95.69 306 ARG A N 1
ATOM 2333 C CA . ARG A 1 306 ? -8.625 -14.32 -0.393 1 95.69 306 ARG A CA 1
ATOM 2334 C C . ARG A 1 306 ? -7.301 -13.922 0.243 1 95.69 306 ARG A C 1
ATOM 2336 O O . ARG A 1 306 ? -6.699 -12.914 -0.138 1 95.69 306 ARG A O 1
ATOM 2343 N N . PHE A 1 307 ? -6.941 -14.664 1.236 1 97 307 PHE A N 1
ATOM 2344 C CA . PHE A 1 307 ? -5.711 -14.391 1.963 1 97 307 PHE A CA 1
ATOM 2345 C C . PHE A 1 307 ? -4.727 -15.547 1.816 1 97 307 PHE A C 1
ATOM 2347 O O . PHE A 1 307 ? -5.074 -16.703 2.062 1 97 307 PHE A O 1
ATOM 2354 N N . LEU A 1 308 ? -3.508 -15.289 1.302 1 98.06 308 LEU A N 1
ATOM 2355 C CA . LEU A 1 308 ? -2.428 -16.25 1.134 1 98.06 308 LEU A CA 1
ATOM 2356 C C . LEU A 1 308 ? -1.187 -15.82 1.906 1 98.06 308 LEU A C 1
ATOM 2358 O O . LEU A 1 308 ? -0.756 -14.672 1.805 1 98.06 308 LEU A O 1
ATOM 2362 N N . THR A 1 309 ? -0.622 -16.672 2.701 1 97.94 309 THR A N 1
ATOM 2363 C CA . THR A 1 309 ? 0.582 -16.344 3.459 1 97.94 309 THR A CA 1
ATOM 2364 C C . THR A 1 309 ? 1.54 -17.531 3.484 1 97.94 309 THR A C 1
ATOM 2366 O O . THR A 1 309 ? 1.109 -18.688 3.428 1 97.94 309 THR A O 1
ATOM 2369 N N . THR A 1 310 ? 2.75 -17.234 3.512 1 98.25 310 THR A N 1
ATOM 2370 C CA . THR A 1 310 ? 3.775 -18.281 3.574 1 98.25 310 THR A CA 1
ATOM 2371 C C . THR A 1 310 ? 4.891 -17.875 4.535 1 98.25 310 THR A C 1
ATOM 2373 O O . THR A 1 310 ? 5.125 -16.688 4.758 1 98.25 310 THR A O 1
ATOM 2376 N N . VAL A 1 311 ? 5.527 -18.859 5.113 1 97.44 311 VAL A N 1
ATOM 2377 C CA . VAL A 1 311 ? 6.699 -18.688 5.961 1 97.44 311 VAL A CA 1
ATOM 2378 C C . VAL A 1 311 ? 7.758 -19.734 5.602 1 97.44 311 VAL A C 1
ATOM 2380 O O . VAL A 1 311 ? 7.441 -20.906 5.391 1 97.44 311 VAL A O 1
ATOM 2383 N N . ASP A 1 312 ? 8.891 -19.297 5.441 1 95.94 312 ASP A N 1
ATOM 2384 C CA . ASP A 1 312 ? 9.969 -20.234 5.121 1 95.94 312 ASP A CA 1
ATOM 2385 C C . ASP A 1 312 ? 10.93 -20.391 6.293 1 95.94 312 ASP A C 1
ATOM 2387 O O . ASP A 1 312 ? 10.805 -19.703 7.305 1 95.94 312 ASP A O 1
ATOM 2391 N N . ASN A 1 313 ? 11.734 -21.391 6.266 1 93.69 313 ASN A N 1
ATOM 2392 C CA . ASN A 1 313 ? 12.641 -21.688 7.371 1 93.69 313 ASN A CA 1
ATOM 2393 C C . ASN A 1 313 ? 13.703 -20.609 7.543 1 93.69 313 ASN A C 1
ATOM 2395 O O . ASN A 1 313 ? 14.398 -20.578 8.555 1 93.69 313 ASN A O 1
ATOM 2399 N N . GLY A 1 314 ? 13.852 -19.781 6.664 1 91.38 314 GLY A N 1
ATOM 2400 C CA . GLY A 1 314 ? 14.758 -18.641 6.812 1 91.38 314 GLY A CA 1
ATOM 2401 C C . GLY A 1 314 ? 14.141 -17.484 7.566 1 91.38 314 GLY A C 1
ATOM 2402 O O . GLY A 1 314 ? 14.82 -16.5 7.867 1 91.38 314 GLY A O 1
ATOM 2403 N N . GLY A 1 315 ? 12.836 -17.578 7.789 1 92.25 315 GLY A N 1
ATOM 2404 C CA . GLY A 1 315 ? 12.156 -16.531 8.539 1 92.25 315 GLY A CA 1
ATOM 2405 C C . GLY A 1 315 ? 11.438 -15.531 7.656 1 92.25 315 GLY A C 1
ATOM 2406 O O . GLY A 1 315 ? 10.93 -14.516 8.141 1 92.25 315 GLY A O 1
ATOM 2407 N N . LYS A 1 316 ? 11.492 -15.781 6.426 1 95.12 316 LYS A N 1
ATOM 2408 C CA . LYS A 1 316 ? 10.797 -14.891 5.5 1 95.12 316 LYS A CA 1
ATOM 2409 C C . LYS A 1 316 ? 9.289 -15.148 5.52 1 95.12 316 LYS A C 1
ATOM 2411 O O . LYS A 1 316 ? 8.852 -16.297 5.402 1 95.12 316 LYS A O 1
ATOM 2416 N N . ILE A 1 317 ? 8.562 -14.086 5.703 1 96.94 317 ILE A N 1
ATOM 2417 C CA . ILE A 1 317 ? 7.105 -14.156 5.707 1 96.94 317 ILE A CA 1
ATOM 2418 C C . ILE A 1 317 ? 6.539 -13.336 4.551 1 96.94 317 ILE A C 1
ATOM 2420 O O . ILE A 1 317 ? 6.965 -12.203 4.32 1 96.94 317 ILE A O 1
ATOM 2424 N N . ALA A 1 318 ? 5.695 -13.914 3.756 1 97.88 318 ALA A N 1
ATOM 2425 C CA . ALA A 1 318 ? 5.023 -13.234 2.652 1 97.88 318 ALA A CA 1
ATOM 2426 C C . ALA A 1 318 ? 3.512 -13.398 2.748 1 97.88 318 ALA A C 1
ATOM 2428 O O . ALA A 1 318 ? 3.02 -14.43 3.207 1 97.88 318 ALA A O 1
ATOM 2429 N N . ALA A 1 319 ? 2.861 -12.375 2.389 1 97.81 319 ALA A N 1
ATOM 2430 C CA . ALA A 1 319 ? 1.402 -12.414 2.436 1 97.81 319 ALA A CA 1
ATOM 2431 C C . ALA A 1 319 ? 0.796 -11.594 1.3 1 97.81 319 ALA A C 1
ATOM 2433 O O . ALA A 1 319 ? 1.396 -10.617 0.844 1 97.81 319 ALA A O 1
ATOM 2434 N N . LEU A 1 320 ? -0.321 -12.039 0.815 1 98.06 320 LEU A N 1
ATOM 2435 C CA . LEU A 1 320 ? -1.088 -11.352 -0.215 1 98.06 320 LEU A CA 1
ATOM 2436 C C . LEU A 1 320 ? -2.582 -11.414 0.084 1 98.06 320 LEU A C 1
ATOM 2438 O O . LEU A 1 320 ? -3.133 -12.5 0.282 1 98.06 320 LEU A O 1
ATOM 2442 N N . LEU A 1 321 ? -3.166 -10.305 0.196 1 97.31 321 LEU A N 1
ATOM 2443 C CA . LEU A 1 321 ? -4.605 -10.203 0.4 1 97.31 321 LEU A CA 1
ATOM 2444 C C . LEU A 1 321 ? -5.297 -9.656 -0.845 1 97.31 321 LEU A C 1
ATOM 2446 O O . LEU A 1 321 ? -4.91 -8.602 -1.36 1 97.31 321 LEU A O 1
ATOM 2450 N N . GLU A 1 322 ? -6.219 -10.375 -1.344 1 96.25 322 GLU A N 1
ATOM 2451 C CA . GLU A 1 322 ? -7.09 -9.938 -2.432 1 96.25 322 GLU A CA 1
ATOM 2452 C C . GLU A 1 322 ? -8.508 -9.688 -1.938 1 96.25 322 GLU A C 1
ATOM 2454 O O . GLU A 1 322 ? -9.211 -10.625 -1.556 1 96.25 322 GLU A O 1
ATOM 2459 N N . ALA A 1 323 ? -8.922 -8.445 -1.981 1 94.81 323 ALA A N 1
ATOM 2460 C CA . ALA A 1 323 ? -10.258 -8.102 -1.5 1 94.81 323 ALA A CA 1
ATOM 2461 C C . ALA A 1 323 ? -11.125 -7.562 -2.635 1 94.81 323 ALA A C 1
ATOM 2463 O O . ALA A 1 323 ? -10.781 -6.562 -3.27 1 94.81 323 ALA A O 1
ATOM 2464 N N . ARG A 1 324 ? -12.25 -8.195 -2.789 1 93.69 324 ARG A N 1
ATOM 2465 C CA . ARG A 1 324 ? -13.211 -7.727 -3.789 1 93.69 324 ARG A CA 1
ATOM 2466 C C . ARG A 1 324 ? -14.047 -6.574 -3.246 1 93.69 324 ARG A C 1
ATOM 2468 O O . ARG A 1 324 ? -15.062 -6.797 -2.592 1 93.69 324 ARG A O 1
ATOM 2475 N N . VAL A 1 325 ? -13.664 -5.379 -3.553 1 88.75 325 VAL A N 1
ATOM 2476 C CA . VAL A 1 325 ? -14.328 -4.184 -3.049 1 88.75 325 VAL A CA 1
ATOM 2477 C C . VAL A 1 325 ? -15.656 -3.98 -3.779 1 88.75 325 VAL A C 1
ATOM 2479 O O . VAL A 1 325 ? -16.688 -3.715 -3.152 1 88.75 325 VAL A O 1
ATOM 2482 N N . VAL A 1 326 ? -15.578 -3.943 -5.082 1 88.44 326 VAL A N 1
ATOM 2483 C CA . VAL A 1 326 ? -16.766 -3.988 -5.934 1 88.44 326 VAL A CA 1
ATOM 2484 C C . VAL A 1 326 ? -16.797 -5.312 -6.695 1 88.44 326 VAL A C 1
ATOM 2486 O O . VAL A 1 326 ? -15.977 -5.555 -7.578 1 88.44 326 VAL A O 1
ATOM 2489 N N . PRO A 1 327 ? -17.766 -6.105 -6.289 1 85.81 327 PRO A N 1
ATOM 2490 C CA . PRO A 1 327 ? -17.781 -7.449 -6.867 1 85.81 327 PRO A CA 1
ATOM 2491 C C . PRO A 1 327 ? -17.703 -7.438 -8.391 1 85.81 327 PRO A C 1
ATOM 2493 O O . PRO A 1 327 ? -18.469 -6.711 -9.047 1 85.81 327 PRO A O 1
ATOM 2496 N N . ASN A 1 328 ? -16.734 -8.156 -8.953 1 84.31 328 ASN A N 1
ATOM 2497 C CA . ASN A 1 328 ? -16.516 -8.406 -10.375 1 84.31 328 ASN A CA 1
ATOM 2498 C C . ASN A 1 328 ? -15.992 -7.164 -11.086 1 84.31 328 ASN A C 1
ATOM 2500 O O . ASN A 1 328 ? -15.945 -7.121 -12.32 1 84.31 328 ASN A O 1
ATOM 2504 N N . ALA A 1 329 ? -15.688 -6.125 -10.305 1 90.69 329 ALA A N 1
ATOM 2505 C CA . ALA A 1 329 ? -15.234 -4.91 -10.977 1 90.69 329 ALA A CA 1
ATOM 2506 C C . ALA A 1 329 ? -13.906 -4.426 -10.406 1 90.69 329 ALA A C 1
ATOM 2508 O O . ALA A 1 329 ? -12.977 -4.109 -11.156 1 90.69 329 ALA A O 1
ATOM 2509 N N . VAL A 1 330 ? -13.867 -4.391 -9.156 1 94.56 330 VAL A N 1
ATOM 2510 C CA . VAL A 1 330 ? -12.664 -3.826 -8.547 1 94.56 330 VAL A CA 1
ATOM 2511 C C . VAL A 1 330 ? -12.148 -4.762 -7.453 1 94.56 330 VAL A C 1
ATOM 2513 O O . VAL A 1 330 ? -12.891 -5.113 -6.531 1 94.56 330 VAL A O 1
ATOM 2516 N N . THR A 1 331 ? -10.906 -5.191 -7.574 1 95.62 331 THR A N 1
ATOM 2517 C CA . THR A 1 331 ? -10.227 -5.988 -6.559 1 95.62 331 THR A CA 1
ATOM 2518 C C . THR A 1 331 ? -9.023 -5.234 -5.996 1 95.62 331 THR A C 1
ATOM 2520 O O . THR A 1 331 ? -8.195 -4.727 -6.754 1 95.62 331 THR A O 1
ATOM 2523 N N . LEU A 1 332 ? -8.984 -5.082 -4.73 1 96.44 332 LEU A N 1
ATOM 2524 C CA . LEU A 1 332 ? -7.848 -4.477 -4.047 1 96.44 332 LEU A CA 1
ATOM 2525 C C . LEU A 1 332 ? -6.805 -5.527 -3.682 1 96.44 332 LEU A C 1
ATOM 2527 O O . LEU A 1 332 ? -7.148 -6.602 -3.18 1 96.44 332 LEU A O 1
ATOM 2531 N N . LEU A 1 333 ? -5.617 -5.223 -3.969 1 97.31 333 LEU A N 1
ATOM 2532 C CA . LEU A 1 333 ? -4.504 -6.102 -3.621 1 97.31 333 LEU A CA 1
ATOM 2533 C C . LEU A 1 333 ? -3.617 -5.457 -2.561 1 97.31 333 LEU A C 1
ATOM 2535 O O . LEU A 1 333 ? -3.209 -4.301 -2.705 1 97.31 333 LEU A O 1
ATOM 2539 N N . LEU A 1 334 ? -3.346 -6.145 -1.528 1 97.19 334 LEU A N 1
ATOM 2540 C CA . LEU A 1 334 ? -2.365 -5.754 -0.521 1 97.19 334 LEU A CA 1
ATOM 2541 C C . LEU A 1 334 ? -1.289 -6.824 -0.368 1 97.19 334 LEU A C 1
ATOM 2543 O O . LEU A 1 334 ? -1.597 -7.984 -0.082 1 97.19 334 LEU A O 1
ATOM 2547 N N . SER A 1 335 ? -0.116 -6.41 -0.56 1 97.25 335 SER A N 1
ATOM 2548 C CA . SER A 1 335 ? 0.997 -7.355 -0.529 1 97.25 335 SER A CA 1
ATOM 2549 C C . SER A 1 335 ? 2.027 -6.961 0.524 1 97.25 335 SER A C 1
ATOM 2551 O O . SER A 1 335 ? 2.279 -5.773 0.739 1 97.25 335 SER A O 1
ATOM 2553 N N . GLY A 1 336 ? 2.637 -7.934 1.189 1 95.94 336 GLY A N 1
ATOM 2554 C CA . GLY A 1 336 ? 3.697 -7.711 2.16 1 95.94 336 GLY A CA 1
ATOM 2555 C C . GLY A 1 336 ? 4.676 -8.867 2.248 1 95.94 336 GLY A C 1
ATOM 2556 O O . GLY A 1 336 ? 4.273 -10.031 2.227 1 95.94 336 GLY A O 1
ATOM 2557 N N . GLU A 1 337 ? 5.875 -8.562 2.277 1 95.62 337 GLU A N 1
ATOM 2558 C CA . GLU A 1 337 ? 6.953 -9.531 2.465 1 95.62 337 GLU A CA 1
ATOM 2559 C C . GLU A 1 337 ? 8.008 -9.008 3.438 1 95.62 337 GLU A C 1
ATOM 2561 O O . GLU A 1 337 ? 8.508 -7.895 3.273 1 95.62 337 GLU A O 1
ATOM 2566 N N . VAL A 1 338 ? 8.281 -9.742 4.43 1 93.19 338 VAL A N 1
ATOM 2567 C CA . VAL A 1 338 ? 9.227 -9.328 5.461 1 93.19 338 VAL A CA 1
ATOM 2568 C C . VAL A 1 338 ? 10.312 -10.391 5.625 1 93.19 338 VAL A C 1
ATOM 2570 O O . VAL A 1 338 ? 10.008 -11.57 5.836 1 93.19 338 VAL A O 1
ATOM 2573 N N . ASP A 1 339 ? 11.453 -9.992 5.406 1 91.38 339 ASP A N 1
ATOM 2574 C CA . ASP A 1 339 ? 12.625 -10.812 5.707 1 91.38 339 ASP A CA 1
ATOM 2575 C C . ASP A 1 339 ? 13.43 -10.219 6.863 1 91.38 339 ASP A C 1
ATOM 2577 O O . ASP A 1 339 ? 14.281 -9.359 6.656 1 91.38 339 ASP A O 1
ATOM 2581 N N . GLY A 1 340 ? 13.172 -10.664 8.055 1 81.38 340 GLY A N 1
ATOM 2582 C CA . GLY A 1 340 ? 13.797 -10.117 9.25 1 81.38 340 GLY A CA 1
ATOM 2583 C C . GLY A 1 340 ? 15.297 -10.328 9.289 1 81.38 340 GLY A C 1
ATOM 2584 O O . GLY A 1 340 ? 16.031 -9.5 9.844 1 81.38 340 GLY A O 1
ATOM 2585 N N . VAL A 1 341 ? 15.688 -11.406 8.742 1 86.38 341 VAL A N 1
ATOM 2586 C CA . VAL A 1 341 ? 17.109 -11.734 8.773 1 86.38 341 VAL A CA 1
ATOM 2587 C C . VAL A 1 341 ? 17.891 -10.789 7.855 1 86.38 341 VAL A C 1
ATOM 2589 O O . VAL A 1 341 ? 18.922 -10.266 8.242 1 86.38 341 VAL A O 1
ATOM 2592 N N . LYS A 1 342 ? 17.391 -10.469 6.715 1 83.62 342 LYS A N 1
ATOM 2593 C CA . LYS A 1 342 ? 18.062 -9.586 5.762 1 83.62 342 LYS A CA 1
ATOM 2594 C C . LYS A 1 342 ? 17.609 -8.141 5.945 1 83.62 342 LYS A C 1
ATOM 2596 O O . LYS A 1 342 ? 18.141 -7.234 5.305 1 83.62 342 LYS A O 1
ATOM 2601 N N . ASP A 1 343 ? 16.656 -7.938 6.844 1 83.12 343 ASP A N 1
ATOM 2602 C CA . ASP A 1 343 ? 16.078 -6.617 7.098 1 83.12 343 ASP A CA 1
ATOM 2603 C C . ASP A 1 343 ? 15.531 -6.004 5.812 1 83.12 343 ASP A C 1
ATOM 2605 O O . ASP A 1 343 ? 15.828 -4.852 5.488 1 83.12 343 ASP A O 1
ATOM 2609 N N . GLU A 1 344 ? 14.922 -6.832 5.059 1 85.31 344 GLU A N 1
ATOM 2610 C CA . GLU A 1 344 ? 14.273 -6.398 3.824 1 85.31 344 GLU A CA 1
ATOM 2611 C C . GLU A 1 344 ? 12.758 -6.43 3.951 1 85.31 344 GLU A C 1
ATOM 2613 O O . GLU A 1 344 ? 12.188 -7.43 4.391 1 85.31 344 GLU A O 1
ATOM 2618 N N . TYR A 1 345 ? 12.156 -5.297 3.629 1 89.38 345 TYR A N 1
ATOM 2619 C CA . TYR A 1 345 ? 10.711 -5.16 3.705 1 89.38 345 TYR A CA 1
ATOM 2620 C C . TYR A 1 345 ? 10.133 -4.699 2.369 1 89.38 345 TYR A C 1
ATOM 2622 O O . TYR A 1 345 ? 10.57 -3.688 1.814 1 89.38 345 TYR A O 1
ATOM 2630 N N . LYS A 1 346 ? 9.219 -5.469 1.799 1 90.88 346 LYS A N 1
ATOM 2631 C CA . LYS A 1 346 ? 8.539 -5.125 0.557 1 90.88 346 LYS A CA 1
ATOM 2632 C C . LYS A 1 346 ? 7.031 -5.012 0.773 1 90.88 346 LYS A C 1
ATOM 2634 O O . LYS A 1 346 ? 6.379 -5.984 1.158 1 90.88 346 LYS A O 1
ATOM 2639 N N . PHE A 1 347 ? 6.59 -3.85 0.6 1 93.44 347 PHE A N 1
ATOM 2640 C CA . PHE A 1 347 ? 5.156 -3.627 0.74 1 93.44 347 PHE A CA 1
ATOM 2641 C C . PHE A 1 347 ? 4.59 -2.941 -0.498 1 93.44 347 PHE A C 1
ATOM 2643 O O . PHE A 1 347 ? 5.23 -2.059 -1.072 1 93.44 347 PHE A O 1
ATOM 2650 N N . GLY A 1 348 ? 3.459 -3.439 -0.924 1 94.94 348 GLY A N 1
ATOM 2651 C CA . GLY A 1 348 ? 2.809 -2.854 -2.084 1 94.94 348 GLY A CA 1
ATOM 2652 C C . GLY A 1 348 ? 1.303 -3.031 -2.08 1 94.94 348 GLY A C 1
ATOM 2653 O O . GLY A 1 348 ? 0.778 -3.904 -1.384 1 94.94 348 GLY A O 1
ATOM 2654 N N . TYR A 1 349 ? 0.652 -2.148 -2.756 1 96.81 349 TYR A N 1
ATOM 2655 C CA . TYR A 1 349 ? -0.783 -2.307 -2.961 1 96.81 349 TYR A CA 1
ATOM 2656 C C . TYR A 1 349 ? -1.16 -2.031 -4.414 1 96.81 349 TYR A C 1
ATOM 2658 O O . TYR A 1 349 ? -0.355 -1.494 -5.18 1 96.81 349 TYR A O 1
ATOM 2666 N N . GLY A 1 350 ? -2.326 -2.525 -4.84 1 96.44 350 GLY A N 1
ATOM 2667 C CA . GLY A 1 350 ? -2.756 -2.357 -6.223 1 96.44 350 GLY A CA 1
ATOM 2668 C C . GLY A 1 350 ? -4.23 -2.65 -6.426 1 96.44 350 GLY A C 1
ATOM 2669 O O . GLY A 1 350 ? -4.938 -2.992 -5.477 1 96.44 350 GLY A O 1
ATOM 2670 N N . PHE A 1 351 ? -4.613 -2.396 -7.66 1 96.69 351 PHE A N 1
ATOM 2671 C CA . PHE A 1 351 ? -6.004 -2.633 -8.031 1 96.69 351 PHE A CA 1
ATOM 2672 C C . PHE A 1 351 ? -6.086 -3.449 -9.32 1 96.69 351 PHE A C 1
ATOM 2674 O O . PHE A 1 351 ? -5.258 -3.289 -10.219 1 96.69 351 PHE A O 1
ATOM 2681 N N . GLN A 1 352 ? -7.027 -4.262 -9.305 1 95.81 352 GLN A N 1
ATOM 2682 C CA . GLN A 1 352 ? -7.422 -4.953 -10.523 1 95.81 352 GLN A CA 1
ATOM 2683 C C . GLN A 1 352 ? -8.828 -4.543 -10.961 1 95.81 352 GLN A C 1
ATOM 2685 O O . GLN A 1 352 ? -9.797 -4.773 -10.234 1 95.81 352 GLN A O 1
ATOM 2690 N N . LEU A 1 353 ? -8.875 -3.99 -12.062 1 96.31 353 LEU A N 1
ATOM 2691 C CA . LEU A 1 353 ? -10.148 -3.506 -12.578 1 96.31 353 LEU A CA 1
ATOM 2692 C C . LEU A 1 353 ? -10.617 -4.352 -13.758 1 96.31 353 LEU A C 1
ATOM 2694 O O . LEU A 1 353 ? -9.844 -4.633 -14.672 1 96.31 353 LEU A O 1
ATOM 2698 N N . ASN A 1 354 ? -11.828 -4.758 -13.648 1 92.38 354 ASN A N 1
ATOM 2699 C CA . ASN A 1 354 ? -12.492 -5.438 -14.758 1 92.38 354 ASN A CA 1
ATOM 2700 C C . ASN A 1 354 ? -13.641 -4.602 -15.328 1 92.38 354 ASN A C 1
ATOM 2702 O O . ASN A 1 354 ? -14.648 -4.383 -14.648 1 92.38 354 ASN A O 1
ATOM 2706 N N . LEU A 1 355 ? -13.523 -4.102 -16.469 1 88.56 355 LEU A N 1
ATOM 2707 C CA . LEU A 1 355 ? -14.516 -3.225 -17.094 1 88.56 355 LEU A CA 1
ATOM 2708 C C . LEU A 1 355 ? -15.273 -3.959 -18.188 1 88.56 355 LEU A C 1
ATOM 2710 O O . LEU A 1 355 ? -14.727 -4.84 -18.844 1 88.56 355 LEU A O 1
ATOM 2714 N N . MET B 1 1 ? 42.688 48.875 -4.859 1 20.38 1 MET B N 1
ATOM 2715 C CA . MET B 1 1 ? 41.344 49.156 -4.41 1 20.38 1 MET B CA 1
ATOM 2716 C C . MET B 1 1 ? 40.781 47.969 -3.637 1 20.38 1 MET B C 1
ATOM 2718 O O . MET B 1 1 ? 40.312 47 -4.234 1 20.38 1 MET B O 1
ATOM 2722 N N . SER B 1 2 ? 41.312 47.469 -2.473 1 19.66 2 SER B N 1
ATOM 2723 C CA . SER B 1 2 ? 41.844 46.375 -1.65 1 19.66 2 SER B CA 1
ATOM 2724 C C . SER B 1 2 ? 40.812 45.906 -0.649 1 19.66 2 SER B C 1
ATOM 2726 O O . SER B 1 2 ? 41.062 44.969 0.126 1 19.66 2 SER B O 1
ATOM 2728 N N . PHE B 1 3 ? 39.719 46.688 -0.323 1 19.52 3 PHE B N 1
ATOM 2729 C CA . PHE B 1 3 ? 39.188 46.688 1.028 1 19.52 3 PHE B CA 1
ATOM 2730 C C . PHE B 1 3 ? 38.312 45.438 1.248 1 19.52 3 PHE B C 1
ATOM 2732 O O . PHE B 1 3 ? 37.594 45.344 2.25 1 19.52 3 PHE B O 1
ATOM 2739 N N . PHE B 1 4 ? 37.844 44.625 0.219 1 21.56 4 PHE B N 1
ATOM 2740 C CA . PHE B 1 4 ? 36.688 43.719 0.244 1 21.56 4 PHE B CA 1
ATOM 2741 C C . PHE B 1 4 ? 36.969 42.531 1.143 1 21.56 4 PHE B C 1
ATOM 2743 O O . PHE B 1 4 ? 36.281 41.5 1.043 1 21.56 4 PHE B O 1
ATOM 2750 N N . ARG B 1 5 ? 38.031 42.375 1.982 1 18.62 5 ARG B N 1
ATOM 2751 C CA . ARG B 1 5 ? 38.656 41.156 2.42 1 18.62 5 ARG B CA 1
ATOM 2752 C C . ARG B 1 5 ? 37.812 40.438 3.477 1 18.62 5 ARG B C 1
ATOM 2754 O O . ARG B 1 5 ? 37.781 39.219 3.541 1 18.62 5 ARG B O 1
ATOM 2761 N N . ALA B 1 6 ? 37.375 41.094 4.602 1 18.08 6 ALA B N 1
ATOM 2762 C CA . ALA B 1 6 ? 37.719 40.562 5.914 1 18.08 6 ALA B CA 1
ATOM 2763 C C . ALA B 1 6 ? 36.781 39.406 6.289 1 18.08 6 ALA B C 1
ATOM 2765 O O . ALA B 1 6 ? 37.25 38.344 6.703 1 18.08 6 ALA B O 1
ATOM 2766 N N . GLY B 1 7 ? 35.5 39.594 6.895 1 17.55 7 GLY B N 1
ATOM 2767 C CA . GLY B 1 7 ? 35.062 39.031 8.164 1 17.55 7 GLY B CA 1
ATOM 2768 C C . GLY B 1 7 ? 34.5 37.625 8.031 1 17.55 7 GLY B C 1
ATOM 2769 O O . GLY B 1 7 ? 33.344 37.438 7.699 1 17.55 7 GLY B O 1
ATOM 2770 N N . LYS B 1 8 ? 35.219 36.438 7.59 1 23.02 8 LYS B N 1
ATOM 2771 C CA . LYS B 1 8 ? 34.875 35.062 7.301 1 23.02 8 LYS B CA 1
ATOM 2772 C C . LYS B 1 8 ? 34.438 34.312 8.562 1 23.02 8 LYS B C 1
ATOM 2774 O O . LYS B 1 8 ? 34.312 33.094 8.562 1 23.02 8 LYS B O 1
ATOM 2779 N N . ARG B 1 9 ? 34.625 34.781 9.805 1 20.06 9 ARG B N 1
ATOM 2780 C CA . ARG B 1 9 ? 34.906 33.781 10.82 1 20.06 9 ARG B CA 1
ATOM 2781 C C . ARG B 1 9 ? 33.719 32.875 11.055 1 20.06 9 ARG B C 1
ATOM 2783 O O . ARG B 1 9 ? 33.844 31.641 10.961 1 20.06 9 ARG B O 1
ATOM 2790 N N . CYS B 1 10 ? 33.062 32.844 12.422 1 17.78 10 CYS B N 1
ATOM 2791 C CA . CYS B 1 10 ? 32.844 31.875 13.477 1 17.78 10 CYS B CA 1
ATOM 2792 C C . CYS B 1 10 ? 31.5 31.156 13.281 1 17.78 10 CYS B C 1
ATOM 2794 O O . CYS B 1 10 ? 31.141 30.281 14.07 1 17.78 10 CYS B O 1
ATOM 2796 N N . ALA B 1 11 ? 30.391 31.672 12.641 1 19.16 11 ALA B N 1
ATOM 2797 C CA . ALA B 1 11 ? 29.109 31.203 13.188 1 19.16 11 ALA B CA 1
ATOM 2798 C C . ALA B 1 11 ? 28.875 29.734 12.852 1 19.16 11 ALA B C 1
ATOM 2800 O O . ALA B 1 11 ? 28.422 29.406 11.75 1 19.16 11 ALA B O 1
ATOM 2801 N N . ALA B 1 12 ? 29.734 28.75 13.195 1 19.17 12 ALA B N 1
ATOM 2802 C CA . ALA B 1 12 ? 29.781 27.328 12.914 1 19.17 12 ALA B CA 1
ATOM 2803 C C . ALA B 1 12 ? 28.516 26.625 13.383 1 19.17 12 ALA B C 1
ATOM 2805 O O . ALA B 1 12 ? 28 25.719 12.703 1 19.17 12 ALA B O 1
ATOM 2806 N N . SER B 1 13 ? 28.156 26.594 14.719 1 17.95 13 SER B N 1
ATOM 2807 C CA . SER B 1 13 ? 27.953 25.344 15.445 1 17.95 13 SER B CA 1
ATOM 2808 C C . SER B 1 13 ? 26.609 24.703 15.078 1 17.95 13 SER B C 1
ATOM 2810 O O . SER B 1 13 ? 26.516 23.484 14.898 1 17.95 13 SER B O 1
ATOM 2812 N N . PHE B 1 14 ? 25.453 25.281 15.586 1 19.25 14 PHE B N 1
ATOM 2813 C CA . PHE B 1 14 ? 24.406 24.453 16.172 1 19.25 14 PHE B CA 1
ATOM 2814 C C . PHE B 1 14 ? 23.641 23.688 15.102 1 19.25 14 PHE B C 1
ATOM 2816 O O . PHE B 1 14 ? 23.031 24.297 14.211 1 19.25 14 PHE B O 1
ATOM 2823 N N . GLY B 1 15 ? 24.078 22.531 14.68 1 19.23 15 GLY B N 1
ATOM 2824 C CA . GLY B 1 15 ? 23.594 21.547 13.727 1 19.23 15 GLY B CA 1
ATOM 2825 C C . GLY B 1 15 ? 22.172 21.094 14.023 1 19.23 15 GLY B C 1
ATOM 2826 O O . GLY B 1 15 ? 21.984 20.109 14.742 1 19.23 15 GLY B O 1
ATOM 2827 N N . ALA B 1 16 ? 21.172 21.875 14.43 1 19.12 16 ALA B N 1
ATOM 2828 C CA . ALA B 1 16 ? 19.844 21.391 14.758 1 19.12 16 ALA B CA 1
ATOM 2829 C C . ALA B 1 16 ? 19.266 20.562 13.609 1 19.12 16 ALA B C 1
ATOM 2831 O O . ALA B 1 16 ? 19.172 21.047 12.477 1 19.12 16 ALA B O 1
ATOM 2832 N N . ARG B 1 17 ? 19.484 19.266 13.672 1 22.3 17 ARG B N 1
ATOM 2833 C CA . ARG B 1 17 ? 18.875 18.266 12.797 1 22.3 17 ARG B CA 1
ATOM 2834 C C . ARG B 1 17 ? 17.375 18.5 12.648 1 22.3 17 ARG B C 1
ATOM 2836 O O . ARG B 1 17 ? 16.656 18.594 13.641 1 22.3 17 ARG B O 1
ATOM 2843 N N . ALA B 1 18 ? 16.953 19.203 11.648 1 19.73 18 ALA B N 1
ATOM 2844 C CA . ALA B 1 18 ? 15.578 19.438 11.234 1 19.73 18 ALA B CA 1
ATOM 2845 C C . ALA B 1 18 ? 14.75 18.172 11.289 1 19.73 18 ALA B C 1
ATOM 2847 O O . ALA B 1 18 ? 15.031 17.203 10.57 1 19.73 18 ALA B O 1
ATOM 2848 N N . LEU B 1 19 ? 14.484 17.734 12.547 1 21.19 19 LEU B N 1
ATOM 2849 C CA . LEU B 1 19 ? 13.523 16.641 12.625 1 21.19 19 LEU B CA 1
ATOM 2850 C C . LEU B 1 19 ? 12.328 16.906 11.711 1 21.19 19 LEU B C 1
ATOM 2852 O O . LEU B 1 19 ? 11.867 18.047 11.586 1 21.19 19 LEU B O 1
ATOM 2856 N N . PRO B 1 20 ? 12.203 16.156 10.68 1 20.67 20 PRO B N 1
ATOM 2857 C CA . PRO B 1 20 ? 11.047 16.375 9.812 1 20.67 20 PRO B CA 1
ATOM 2858 C C . PRO B 1 20 ? 9.734 16.484 10.586 1 20.67 20 PRO B C 1
ATOM 2860 O O . PRO B 1 20 ? 9.562 15.82 11.609 1 20.67 20 PRO B O 1
ATOM 2863 N N . PRO B 1 21 ? 9.133 17.641 10.727 1 22.62 21 PRO B N 1
ATOM 2864 C CA . PRO B 1 21 ? 7.863 17.922 11.406 1 22.62 21 PRO B CA 1
ATOM 2865 C C . PRO B 1 21 ? 6.781 16.906 11.055 1 22.62 21 PRO B C 1
ATOM 2867 O O . PRO B 1 21 ? 5.598 17.141 11.305 1 22.62 21 PRO B O 1
ATOM 2870 N N . THR B 1 22 ? 7.125 15.695 10.594 1 20.44 22 THR B N 1
ATOM 2871 C CA . THR B 1 22 ? 5.949 15.047 10.016 1 20.44 22 THR B CA 1
ATOM 2872 C C . THR B 1 22 ? 4.781 15.07 11 1 20.44 22 THR B C 1
ATOM 2874 O O . THR B 1 22 ? 3.688 15.523 10.656 1 20.44 22 THR B O 1
ATOM 2877 N N . MET B 1 23 ? 4.207 13.805 11.359 1 20.09 23 MET B N 1
ATOM 2878 C CA . MET B 1 23 ? 2.818 13.359 11.312 1 20.09 23 MET B CA 1
ATOM 2879 C C . MET B 1 23 ? 2.117 13.641 12.641 1 20.09 23 MET B C 1
ATOM 2881 O O . MET B 1 23 ? 2.236 12.852 13.578 1 20.09 23 MET B O 1
ATOM 2885 N N . ILE B 1 24 ? 2.268 14.766 13.273 1 19.73 24 ILE B N 1
ATOM 2886 C CA . ILE B 1 24 ? 1.386 14.906 14.43 1 19.73 24 ILE B CA 1
ATOM 2887 C C . ILE B 1 24 ? -0.064 14.695 14 1 19.73 24 ILE B C 1
ATOM 2889 O O . ILE B 1 24 ? -0.601 15.469 13.203 1 19.73 24 ILE B O 1
ATOM 2893 N N . VAL B 1 25 ? -0.476 13.477 13.719 1 20.8 25 VAL B N 1
ATOM 2894 C CA . VAL B 1 25 ? -1.89 13.203 13.484 1 20.8 25 VAL B CA 1
ATOM 2895 C C . VAL B 1 25 ? -2.727 13.797 14.609 1 20.8 25 VAL B C 1
ATOM 2897 O O . VAL B 1 25 ? -2.502 13.492 15.789 1 20.8 25 VAL B O 1
ATOM 2900 N N . GLY B 1 26 ? -3.074 15.023 14.445 1 20.92 26 GLY B N 1
ATOM 2901 C CA . GLY B 1 26 ? -4.023 15.727 15.297 1 20.92 26 GLY B CA 1
ATOM 2902 C C . GLY B 1 26 ? -5.277 14.922 15.578 1 20.92 26 GLY B C 1
ATOM 2903 O O . GLY B 1 26 ? -6.02 14.57 14.664 1 20.92 26 GLY B O 1
ATOM 2904 N N . LEU B 1 27 ? -5.223 13.992 16.484 1 20.83 27 LEU B N 1
ATOM 2905 C CA . LEU B 1 27 ? -6.379 13.305 17.047 1 20.83 27 LEU B CA 1
ATOM 2906 C C . LEU B 1 27 ? -7.426 14.297 17.531 1 20.83 27 LEU B C 1
ATOM 2908 O O . LEU B 1 27 ? -7.559 14.523 18.734 1 20.83 27 LEU B O 1
ATOM 2912 N N . ALA B 1 28 ? -7.402 15.547 17.156 1 22.17 28 ALA B N 1
ATOM 2913 C CA . ALA B 1 28 ? -8.359 16.375 17.875 1 22.17 28 ALA B CA 1
ATOM 2914 C C . ALA B 1 28 ? -9.797 16 17.516 1 22.17 28 ALA B C 1
ATOM 2916 O O . ALA B 1 28 ? -10.422 16.656 16.672 1 22.17 28 ALA B O 1
ATOM 2917 N N . VAL B 1 29 ? -10.094 14.852 17.016 1 19.03 29 VAL B N 1
ATOM 2918 C CA . VAL B 1 29 ? -11.453 14.914 16.5 1 19.03 29 VAL B CA 1
ATOM 2919 C C . VAL B 1 29 ? -12.406 15.391 17.578 1 19.03 29 VAL B C 1
ATOM 2921 O O . VAL B 1 29 ? -13.125 16.375 17.406 1 19.03 29 VAL B O 1
ATOM 2924 N N . THR B 1 30 ? -13.383 14.477 18.016 1 20.83 30 THR B N 1
ATOM 2925 C CA . THR B 1 30 ? -14.836 14.523 18.047 1 20.83 30 THR B CA 1
ATOM 2926 C C . THR B 1 30 ? -15.344 14.961 19.422 1 20.83 30 THR B C 1
ATOM 2928 O O . THR B 1 30 ? -16.531 14.875 19.703 1 20.83 30 THR B O 1
ATOM 2931 N N . ALA B 1 31 ? -14.492 15.492 20.25 1 20.97 31 ALA B N 1
ATOM 2932 C CA . ALA B 1 31 ? -15.102 15.609 21.578 1 20.97 31 ALA B CA 1
ATOM 2933 C C . ALA B 1 31 ? -16.344 16.5 21.531 1 20.97 31 ALA B C 1
ATOM 2935 O O . ALA B 1 31 ? -16.969 16.75 22.562 1 20.97 31 ALA B O 1
ATOM 2936 N N . GLU B 1 32 ? -16.562 17.141 20.438 1 23.03 32 GLU B N 1
ATOM 2937 C CA . GLU B 1 32 ? -17.5 18.25 20.562 1 23.03 32 GLU B CA 1
ATOM 2938 C C . GLU B 1 32 ? -18.875 17.766 21 1 23.03 32 GLU B C 1
ATOM 2940 O O . GLU B 1 32 ? -19.766 18.578 21.281 1 23.03 32 GLU B O 1
ATOM 2945 N N . TYR B 1 33 ? -19.109 16.453 20.969 1 21.42 33 TYR B N 1
ATOM 2946 C CA . TYR B 1 33 ? -20.562 16.234 20.953 1 21.42 33 TYR B CA 1
ATOM 2947 C C . TYR B 1 33 ? -21.156 16.562 22.312 1 21.42 33 TYR B C 1
ATOM 2949 O O . TYR B 1 33 ? -22.391 16.609 22.453 1 21.42 33 TYR B O 1
ATOM 2957 N N . TYR B 1 34 ? -20.312 16.375 23.328 1 19.81 34 TYR B N 1
ATOM 2958 C CA . TYR B 1 34 ? -21.094 16.109 24.531 1 19.81 34 TYR B CA 1
ATOM 2959 C C . TYR B 1 34 ? -21.906 17.328 24.938 1 19.81 34 TYR B C 1
ATOM 2961 O O . TYR B 1 34 ? -22.969 17.188 25.578 1 19.81 34 TYR B O 1
ATOM 2969 N N . ASN B 1 35 ? -21.203 18.453 24.906 1 19.88 35 ASN B N 1
ATOM 2970 C CA . ASN B 1 35 ? -21.719 19.391 25.891 1 19.88 35 ASN B CA 1
ATOM 2971 C C . ASN B 1 35 ? -23.094 19.922 25.5 1 19.88 35 ASN B C 1
ATOM 2973 O O . ASN B 1 35 ? -23.438 21.062 25.812 1 19.88 35 ASN B O 1
ATOM 2977 N N . GLN B 1 36 ? -23.734 19.281 24.516 1 20.91 36 GLN B N 1
ATOM 2978 C CA . GLN B 1 36 ? -24.859 20.062 24.031 1 20.91 36 GLN B CA 1
ATOM 2979 C C . GLN B 1 36 ? -25.891 20.297 25.141 1 20.91 36 GLN B C 1
ATOM 2981 O O . GLN B 1 36 ? -26.812 21.094 24.984 1 20.91 36 GLN B O 1
ATOM 2986 N N . GLY B 1 37 ? -25.797 19.391 26.156 1 20.81 37 GLY B N 1
ATOM 2987 C CA . GLY B 1 37 ? -27.141 19.312 26.688 1 20.81 37 GLY B CA 1
ATOM 2988 C C . GLY B 1 37 ? -27.578 20.562 27.406 1 20.81 37 GLY B C 1
ATOM 2989 O O . GLY B 1 37 ? -28.75 20.703 27.781 1 20.81 37 GLY B O 1
ATOM 2990 N N . LEU B 1 38 ? -26.562 21.234 28.078 1 19.41 38 LEU B N 1
ATOM 2991 C CA . LEU B 1 38 ? -27.203 21.938 29.188 1 19.41 38 LEU B CA 1
ATOM 2992 C C . LEU B 1 38 ? -28.125 23.031 28.672 1 19.41 38 LEU B C 1
ATOM 2994 O O . LEU B 1 38 ? -27.672 24 28.078 1 19.41 38 LEU B O 1
ATOM 2998 N N . GLN B 1 39 ? -29.266 22.688 28.094 1 20.03 39 GLN B N 1
ATOM 2999 C CA . GLN B 1 39 ? -30.328 23.578 27.656 1 20.03 39 GLN B CA 1
ATOM 3000 C C . GLN B 1 39 ? -30.688 24.594 28.734 1 20.03 39 GLN B C 1
ATOM 3002 O O . GLN B 1 39 ? -31.188 24.219 29.797 1 20.03 39 GLN B O 1
ATOM 3007 N N . ASN B 1 40 ? -29.656 25.453 29.172 1 19.06 40 ASN B N 1
ATOM 3008 C CA . ASN B 1 40 ? -30.094 26.438 30.172 1 19.06 40 ASN B CA 1
ATOM 3009 C C . ASN B 1 40 ? -31.375 27.141 29.75 1 19.06 40 ASN B C 1
ATOM 3011 O O . ASN B 1 40 ? -31.516 27.531 28.594 1 19.06 40 ASN B O 1
ATOM 3015 N N . TYR B 1 41 ? -32.469 26.812 30.328 1 20.08 41 TYR B N 1
ATOM 3016 C CA . TYR B 1 41 ? -33.812 27.375 30.297 1 20.08 41 TYR B CA 1
ATOM 3017 C C . TYR B 1 41 ? -33.781 28.875 30.547 1 20.08 41 TYR B C 1
ATOM 3019 O O . TYR B 1 41 ? -33.531 29.312 31.672 1 20.08 41 TYR B O 1
ATOM 3027 N N . SER B 1 42 ? -32.906 29.641 29.781 1 19.98 42 SER B N 1
ATOM 3028 C CA . SER B 1 42 ? -32.938 31.047 30.125 1 19.98 42 SER B CA 1
ATOM 3029 C C . SER B 1 42 ? -34.344 31.609 30.125 1 19.98 42 SER B C 1
ATOM 3031 O O . SER B 1 42 ? -35.156 31.281 29.234 1 19.98 42 SER B O 1
ATOM 3033 N N . THR B 1 43 ? -34.875 31.875 31.281 1 22.11 43 THR B N 1
ATOM 3034 C CA . THR B 1 43 ? -36.125 32.5 31.641 1 22.11 43 THR B CA 1
ATOM 3035 C C . THR B 1 43 ? -36.312 33.812 30.875 1 22.11 43 THR B C 1
ATOM 3037 O O . THR B 1 43 ? -35.406 34.656 30.859 1 22.11 43 THR B O 1
ATOM 3040 N N . THR B 1 44 ? -36.969 33.781 29.719 1 21.8 44 THR B N 1
ATOM 3041 C CA . THR B 1 44 ? -37.438 34.906 28.906 1 21.8 44 THR B CA 1
ATOM 3042 C C . THR B 1 44 ? -38.094 35.969 29.766 1 21.8 44 THR B C 1
ATOM 3044 O O . THR B 1 44 ? -39.156 35.719 30.344 1 21.8 44 THR B O 1
ATOM 3047 N N . LEU B 1 45 ? -37.281 36.625 30.672 1 20.33 45 LEU B N 1
ATOM 3048 C CA . LEU B 1 45 ? -37.906 37.719 31.422 1 20.33 45 LEU B CA 1
ATOM 3049 C C . LEU B 1 45 ? -38.688 38.656 30.484 1 20.33 45 LEU B C 1
ATOM 3051 O O . LEU B 1 45 ? -38.219 38.969 29.375 1 20.33 45 LEU B O 1
ATOM 3055 N N . CYS B 1 46 ? -39.938 38.625 30.641 1 22.28 46 CYS B N 1
ATOM 3056 C CA . CYS B 1 46 ? -41 39.406 30.016 1 22.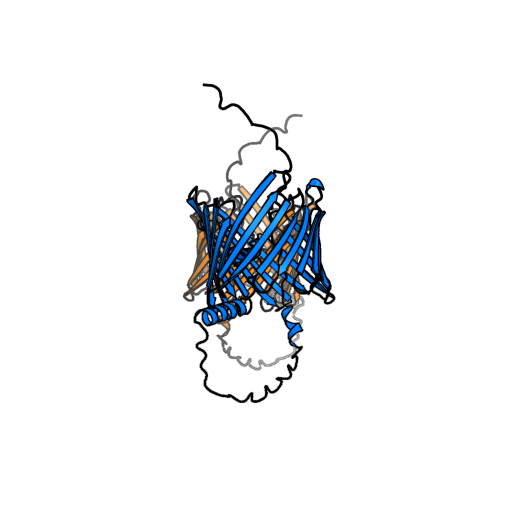28 46 CYS B CA 1
ATOM 3057 C C . CYS B 1 46 ? -40.688 40.906 30.062 1 22.28 46 CYS B C 1
ATOM 3059 O O . CYS B 1 46 ? -40.469 41.469 31.125 1 22.28 46 CYS B O 1
ATOM 3061 N N . ASP B 1 47 ? -39.938 41.375 29.078 1 21.77 47 ASP B N 1
ATOM 3062 C CA . ASP B 1 47 ? -39.656 42.781 28.969 1 21.77 47 ASP B CA 1
ATOM 3063 C C . ASP B 1 47 ? -40.938 43.625 29.109 1 21.77 47 ASP B C 1
ATOM 3065 O O . ASP B 1 47 ? -41.938 43.344 28.438 1 21.77 47 ASP B O 1
ATOM 3069 N N . ALA B 1 48 ? -41.156 44.156 30.266 1 21.52 48 ALA B N 1
ATOM 3070 C CA . ALA B 1 48 ? -42.188 45.125 30.594 1 21.52 48 ALA B CA 1
ATOM 3071 C C . ALA B 1 48 ? -42.281 46.219 29.516 1 21.52 48 ALA B C 1
ATOM 3073 O O . ALA B 1 48 ? -41.281 46.562 28.906 1 21.52 48 ALA B O 1
ATOM 3074 N N . ALA B 1 49 ? -43.5 46.469 29.156 1 26.53 49 ALA B N 1
ATOM 3075 C CA . ALA B 1 49 ? -44.094 47.406 28.219 1 26.53 49 ALA B CA 1
ATOM 3076 C C . ALA B 1 49 ? -43.594 48.812 28.469 1 26.53 49 ALA B C 1
ATOM 3078 O O . ALA B 1 49 ? -43.938 49.438 29.469 1 26.53 49 ALA B O 1
ATOM 3079 N N . VAL B 1 50 ? -42.125 49 28.453 1 25.02 50 VAL B N 1
ATOM 3080 C CA . VAL B 1 50 ? -41.781 50.406 28.672 1 25.02 50 VAL B CA 1
ATOM 3081 C C . VAL B 1 50 ? -42.625 51.312 27.75 1 25.02 50 VAL B C 1
ATOM 3083 O O . VAL B 1 50 ? -42.844 50.938 26.594 1 25.02 50 VAL B O 1
ATOM 3086 N N . VAL B 1 51 ? -43.312 52.219 28.328 1 26.39 51 VAL B N 1
ATOM 3087 C CA . VAL B 1 51 ? -44.188 53.281 27.891 1 26.39 51 VAL B CA 1
ATOM 3088 C C . VAL B 1 51 ? -43.469 54.188 26.891 1 26.39 51 VAL B C 1
ATOM 3090 O O . VAL B 1 51 ? -42.312 54.562 27.125 1 26.39 51 VAL B O 1
ATOM 3093 N N . ASN B 1 52 ? -43.875 54.125 25.578 1 27.05 52 ASN B N 1
ATOM 3094 C CA . ASN B 1 52 ? -43.562 54.844 24.344 1 27.05 52 ASN B CA 1
ATOM 3095 C C . ASN B 1 52 ? -43.625 56.344 24.531 1 27.05 52 ASN B C 1
ATOM 3097 O O . ASN B 1 52 ? -44.688 56.969 24.359 1 27.05 52 ASN B O 1
ATOM 3101 N N . ASN B 1 53 ? -43.125 56.812 25.734 1 26.84 53 ASN B N 1
ATOM 3102 C CA . ASN B 1 53 ? -43.406 58.25 25.688 1 26.84 53 ASN B CA 1
ATOM 3103 C C . ASN B 1 53 ? -42.906 58.875 24.391 1 26.84 53 ASN B C 1
ATOM 3105 O O . ASN B 1 53 ? -42.031 58.312 23.703 1 26.84 53 ASN B O 1
ATOM 3109 N N . GLU B 1 54 ? -43.062 60.312 24.281 1 29.95 54 GLU B N 1
ATOM 3110 C CA . GLU B 1 54 ? -43.219 61.344 23.266 1 29.95 54 GLU B CA 1
ATOM 3111 C C . GLU B 1 54 ? -41.938 61.5 22.438 1 29.95 54 GLU B C 1
ATOM 3113 O O . GLU B 1 54 ? -40.844 61.125 22.891 1 29.95 54 GLU B O 1
ATOM 3118 N N . ASP B 1 55 ? -42.094 62.062 21.188 1 31.5 55 ASP B N 1
ATOM 3119 C CA . ASP B 1 55 ? -41.5 62.281 19.859 1 31.5 55 ASP B CA 1
ATOM 3120 C C . ASP B 1 55 ? -40.188 63.062 19.969 1 31.5 55 ASP B C 1
ATOM 3122 O O . ASP B 1 55 ? -39.75 63.656 18.984 1 31.5 55 ASP B O 1
ATOM 3126 N N . THR B 1 56 ? -39.719 63.531 21.172 1 35.31 56 THR B N 1
ATOM 3127 C CA . THR B 1 56 ? -38.656 64.5 20.953 1 35.31 56 THR B CA 1
ATOM 3128 C C . THR B 1 56 ? -37.469 63.875 20.234 1 35.31 56 THR B C 1
ATOM 3130 O O . THR B 1 56 ? -36.781 63.031 20.797 1 35.31 56 THR B O 1
ATOM 3133 N N . SER B 1 57 ? -37.594 63.719 18.922 1 37.5 57 SER B N 1
ATOM 3134 C CA . SER B 1 57 ? -36.594 63.281 17.938 1 37.5 57 SER B CA 1
ATOM 3135 C C . SER B 1 57 ? -35.25 63.969 18.172 1 37.5 57 SER B C 1
ATOM 3137 O O . SER B 1 57 ? -35.062 65.125 17.781 1 37.5 57 SER B O 1
ATOM 3139 N N . ILE B 1 58 ? -34.781 64 19.406 1 38.34 58 ILE B N 1
ATOM 3140 C CA . ILE B 1 58 ? -33.438 64.5 19.453 1 38.34 58 ILE B CA 1
ATOM 3141 C C . ILE B 1 58 ? -32.594 63.844 18.375 1 38.34 58 ILE B C 1
ATOM 3143 O O . ILE B 1 58 ? -32.5 62.625 18.328 1 38.34 58 ILE B O 1
ATOM 3147 N N . GLU B 1 59 ? -32.438 64.5 17.203 1 41.38 59 GLU B N 1
ATOM 3148 C CA . GLU B 1 59 ? -31.5 64.188 16.141 1 41.38 59 GLU B CA 1
ATOM 3149 C C . GLU B 1 59 ? -30.188 63.625 16.734 1 41.38 59 GLU B C 1
ATOM 3151 O O . GLU B 1 59 ? -29.484 64.375 17.422 1 41.38 59 GLU B O 1
ATOM 3156 N N . VAL B 1 60 ? -30.203 62.438 17.25 1 52.06 60 VAL B N 1
ATOM 3157 C CA . VAL B 1 60 ? -28.938 61.812 17.641 1 52.06 60 VAL B CA 1
ATOM 3158 C C . VAL B 1 60 ? -27.859 62.156 16.625 1 52.06 60 VAL B C 1
ATOM 3160 O O . VAL B 1 60 ? -28.062 62.031 15.414 1 52.06 60 VAL B O 1
ATOM 3163 N N . PRO B 1 61 ? -26.953 63.156 16.953 1 54.84 61 PRO B N 1
ATOM 3164 C CA . PRO B 1 61 ? -25.906 63.562 16.016 1 54.84 61 PRO B CA 1
ATOM 3165 C C . PRO B 1 61 ? -25.297 62.406 15.242 1 54.84 61 PRO B C 1
ATOM 3167 O O . PRO B 1 61 ? -25.281 61.281 15.742 1 54.84 61 PRO B O 1
ATOM 3170 N N . ALA B 1 62 ? -25.109 62.562 13.891 1 59.97 62 ALA B N 1
ATOM 3171 C CA . ALA B 1 62 ? -24.5 61.656 12.922 1 59.97 62 ALA B CA 1
ATOM 3172 C C . ALA B 1 62 ? -23.312 60.906 13.539 1 59.97 62 ALA B C 1
ATOM 3174 O O . ALA B 1 62 ? -23.094 59.719 13.258 1 59.97 62 ALA B O 1
ATOM 3175 N N . LEU B 1 63 ? -22.625 61.625 14.344 1 61.28 63 LEU B N 1
ATOM 3176 C CA . LEU B 1 63 ? -21.453 61.031 14.977 1 61.28 63 LEU B CA 1
ATOM 3177 C C . LEU B 1 63 ? -21.844 59.938 15.945 1 61.28 63 LEU B C 1
ATOM 3179 O O . LEU B 1 63 ? -21.141 58.906 16.062 1 61.28 63 LEU B O 1
ATOM 3183 N N . VAL B 1 64 ? -22.891 60.219 16.688 1 58.88 64 VAL B N 1
ATOM 3184 C CA . VAL B 1 64 ? -23.359 59.188 17.625 1 58.88 64 VAL B CA 1
ATOM 3185 C C . VAL B 1 64 ? -23.859 57.969 16.875 1 58.88 64 VAL B C 1
ATOM 3187 O O . VAL B 1 64 ? -23.609 56.844 17.266 1 58.88 64 VAL B O 1
ATOM 3190 N N . LYS B 1 65 ? -24.469 58.188 15.805 1 60.47 65 LYS B N 1
ATOM 3191 C CA . LYS B 1 65 ? -24.922 57.062 14.969 1 60.47 65 LYS B CA 1
ATOM 3192 C C . LYS B 1 65 ? -23.734 56.281 14.414 1 60.47 65 LYS B C 1
ATOM 3194 O O . LYS B 1 65 ? -23.766 55.031 14.359 1 60.47 65 LYS B O 1
ATOM 3199 N N . GLN B 1 66 ? -22.781 57.156 14 1 58.31 66 GLN B N 1
ATOM 3200 C CA . GLN B 1 66 ? -21.562 56.5 13.516 1 58.31 66 GLN B CA 1
ATOM 3201 C C . GLN B 1 66 ? -20.906 55.688 14.617 1 58.31 66 GLN B C 1
ATOM 3203 O O . GLN B 1 66 ? -20.406 54.594 14.375 1 58.31 66 GLN B O 1
ATOM 3208 N N . ALA B 1 67 ? -20.844 56.312 15.773 1 61.34 67 ALA B N 1
ATOM 3209 C CA . ALA B 1 67 ? -20.25 55.625 16.922 1 61.34 67 ALA B CA 1
ATOM 3210 C C . ALA B 1 67 ? -21.062 54.406 17.297 1 61.34 67 ALA B C 1
ATOM 3212 O O . ALA B 1 67 ? -20.516 53.344 17.641 1 61.34 67 ALA B O 1
ATOM 3213 N N . GLU B 1 68 ? -22.312 54.5 17.297 1 59.19 68 GLU B N 1
ATOM 3214 C CA . GLU B 1 68 ? -23.188 53.344 17.609 1 59.19 68 GLU B CA 1
ATOM 3215 C C . GLU B 1 68 ? -23.047 52.25 16.547 1 59.19 68 GLU B C 1
ATOM 3217 O O . GLU B 1 68 ? -23.062 51.062 16.875 1 59.19 68 GLU B O 1
ATOM 3222 N N . GLU B 1 69 ? -22.969 52.688 15.312 1 60.06 69 GLU B N 1
ATOM 3223 C CA . GLU B 1 69 ? -22.75 51.719 14.234 1 60.06 69 GLU B CA 1
ATOM 3224 C C . GLU B 1 69 ? -21.406 51.031 14.391 1 60.06 69 GLU B C 1
ATOM 3226 O O . GLU B 1 69 ? -21.328 49.812 14.172 1 60.06 69 GLU B O 1
ATOM 3231 N N . GLU B 1 70 ? -20.406 51.844 14.695 1 58.69 70 GLU B N 1
ATOM 3232 C CA . GLU B 1 70 ? -19.078 51.25 14.93 1 58.69 70 GLU B CA 1
ATOM 3233 C C . GLU B 1 70 ? -19.109 50.312 16.125 1 58.69 70 GLU B C 1
ATOM 3235 O O . GLU B 1 70 ? -18.469 49.25 16.109 1 58.69 70 GLU B O 1
ATOM 3240 N N . ARG B 1 71 ? -19.797 50.75 17.172 1 56 71 ARG B N 1
ATOM 3241 C CA . ARG B 1 71 ? -19.953 49.906 18.344 1 56 71 ARG B CA 1
ATOM 3242 C C . ARG B 1 71 ? -20.688 48.594 17.984 1 56 71 ARG B C 1
ATOM 3244 O O . ARG B 1 71 ? -20.344 47.531 18.469 1 56 71 ARG B O 1
ATOM 3251 N N . ARG B 1 72 ? -21.688 48.688 17.25 1 57.88 72 ARG B N 1
ATOM 3252 C CA . ARG B 1 72 ? -22.406 47.5 16.828 1 57.88 72 ARG B CA 1
ATOM 3253 C C . ARG B 1 72 ? -21.516 46.594 15.977 1 57.88 72 ARG B C 1
ATOM 3255 O O . ARG B 1 72 ? -21.578 45.344 16.109 1 57.88 72 ARG B O 1
ATOM 3262 N N . LYS B 1 73 ? -20.781 47.219 15.195 1 58.81 73 LYS B N 1
ATOM 3263 C CA . LYS B 1 73 ? -19.859 46.438 14.367 1 58.81 73 LYS B CA 1
ATOM 3264 C C . LYS B 1 73 ? -18.828 45.719 15.219 1 58.81 73 LYS B C 1
ATOM 3266 O O . LYS B 1 73 ? -18.516 44.562 14.969 1 58.81 73 LYS B O 1
ATOM 3271 N N . VAL B 1 74 ? -18.328 46.5 16.078 1 59.62 74 VAL B N 1
ATOM 3272 C CA . VAL B 1 74 ? -17.344 45.938 16.984 1 59.62 74 VAL B CA 1
ATOM 3273 C C . VAL B 1 74 ? -17.984 44.812 17.797 1 59.62 74 VAL B C 1
ATOM 3275 O O . VAL B 1 74 ? -17.328 43.812 18.125 1 59.62 74 VAL B O 1
ATOM 3278 N N . ALA B 1 75 ? -19.266 45.031 18.172 1 61.66 75 ALA B N 1
ATOM 3279 C CA . ALA B 1 75 ? -19.969 44.031 18.969 1 61.66 75 ALA B CA 1
ATOM 3280 C C . ALA B 1 75 ? -20.125 42.719 18.203 1 61.66 75 ALA B C 1
ATOM 3282 O O . ALA B 1 75 ? -20.297 41.656 18.812 1 61.66 75 ALA B O 1
ATOM 3283 N N . GLN B 1 76 ? -19.969 42.781 16.969 1 72.88 76 GLN B N 1
ATOM 3284 C CA . GLN B 1 76 ? -20.219 41.594 16.172 1 72.88 76 GLN B CA 1
ATOM 3285 C C . GLN B 1 76 ? -18.906 40.875 15.836 1 72.88 76 GLN B C 1
ATOM 3287 O O . GLN B 1 76 ? -18.922 39.812 15.227 1 72.88 76 GLN B O 1
ATOM 3292 N N . LEU B 1 77 ? -17.797 41.469 16.438 1 81.88 77 LEU B N 1
ATOM 3293 C CA . LEU B 1 77 ? -16.516 40.875 16.062 1 81.88 77 LEU B CA 1
ATOM 3294 C C . LEU B 1 77 ? -16.266 39.594 16.828 1 81.88 77 LEU B C 1
ATOM 3296 O O . LEU B 1 77 ? -16.547 39.5 18.031 1 81.88 77 LEU B O 1
ATOM 3300 N N . LYS B 1 78 ? -16.062 38.562 16.156 1 85.44 78 LYS B N 1
ATOM 3301 C CA . LYS B 1 78 ? -15.711 37.281 16.734 1 85.44 78 LYS B CA 1
ATOM 3302 C C . LYS B 1 78 ? -14.195 37.094 16.766 1 85.44 78 LYS B C 1
ATOM 3304 O O . LYS B 1 78 ? -13.461 37.719 16.016 1 85.44 78 LYS B O 1
ATOM 3309 N N . ASN B 1 79 ? -13.703 36.312 17.672 1 90.31 79 ASN B N 1
ATOM 3310 C CA . ASN B 1 79 ? -12.281 36 17.781 1 90.31 79 ASN B CA 1
ATOM 3311 C C . ASN B 1 79 ? -11.766 35.312 16.531 1 90.31 79 ASN B C 1
ATOM 3313 O O . ASN B 1 79 ? -12.32 34.281 16.109 1 90.31 79 ASN B O 1
ATOM 3317 N N . PRO B 1 80 ? -10.789 35.781 15.906 1 90.44 80 PRO B N 1
ATOM 3318 C CA . PRO B 1 80 ? -10.289 35.25 14.641 1 90.44 80 PRO B CA 1
ATOM 3319 C C . PRO B 1 80 ? -9.414 34.031 14.82 1 90.44 80 PRO B C 1
ATOM 3321 O O . PRO B 1 80 ? -9.008 33.406 13.828 1 90.44 80 PRO B O 1
ATOM 3324 N N . GLY B 1 81 ? -9.125 33.594 16.016 1 89.94 81 GLY B N 1
ATOM 3325 C CA . GLY B 1 81 ? -8.203 32.5 16.25 1 89.94 81 GLY B CA 1
ATOM 3326 C C . GLY B 1 81 ? -6.77 32.969 16.453 1 89.94 81 GLY B C 1
ATOM 3327 O O . GLY B 1 81 ? -6.504 34.156 16.578 1 89.94 81 GLY B O 1
ATOM 3328 N N . SER B 1 82 ? -5.852 32.062 16.406 1 91.5 82 SER B N 1
ATOM 3329 C CA . SER B 1 82 ? -4.445 32.375 16.625 1 91.5 82 SER B CA 1
ATOM 3330 C C . SER B 1 82 ? -3.744 32.719 15.312 1 91.5 82 SER B C 1
ATOM 3332 O O . SER B 1 82 ? -4.133 32.219 14.25 1 91.5 82 SER B O 1
ATOM 3334 N N . PHE B 1 83 ? -2.705 33.531 15.359 1 93.81 83 PHE B N 1
ATOM 3335 C CA . PHE B 1 83 ? -1.946 33.969 14.188 1 93.81 83 PHE B CA 1
ATOM 3336 C C . PHE B 1 83 ? -1.271 32.75 13.523 1 93.81 83 PHE B C 1
ATOM 3338 O O . PHE B 1 83 ? -1.203 32.688 12.297 1 93.81 83 PHE B O 1
ATOM 3345 N N . GLU B 1 84 ? -0.811 31.828 14.289 1 87.12 84 GLU B N 1
ATOM 3346 C CA . GLU B 1 84 ? -0.118 30.641 13.773 1 87.12 84 GLU B CA 1
ATOM 3347 C C . GLU B 1 84 ? -1.05 29.781 12.922 1 87.12 84 GLU B C 1
ATOM 3349 O O . GLU B 1 84 ? -0.598 29.078 12.023 1 87.12 84 GLU B O 1
ATOM 3354 N N . LYS B 1 85 ? -2.227 29.844 13.219 1 88.69 85 LYS B N 1
ATOM 3355 C CA . LYS B 1 85 ? -3.203 28.984 12.539 1 88.69 85 LYS B CA 1
ATOM 3356 C C . LYS B 1 85 ? -3.674 29.625 11.234 1 88.69 85 LYS B C 1
ATOM 3358 O O . LYS B 1 85 ? -4.414 29 10.469 1 88.69 85 LYS B O 1
ATOM 3363 N N . LEU B 1 86 ? -3.189 30.812 10.984 1 90.38 86 LEU B N 1
ATOM 3364 C CA . LEU B 1 86 ? -3.639 31.516 9.789 1 90.38 86 LEU B CA 1
ATOM 3365 C C . LEU B 1 86 ? -3.377 30.688 8.531 1 90.38 86 LEU B C 1
ATOM 3367 O O . LEU B 1 86 ? -4.266 30.531 7.691 1 90.38 86 LEU B O 1
ATOM 3371 N N . ILE B 1 87 ? -2.238 30.125 8.539 1 88.75 87 ILE B N 1
ATOM 3372 C CA . ILE B 1 87 ? -1.865 29.422 7.32 1 88.75 87 ILE B CA 1
ATOM 3373 C C . ILE B 1 87 ? -2.08 27.922 7.504 1 88.75 87 ILE B C 1
ATOM 3375 O O . ILE B 1 87 ? -2.049 27.156 6.535 1 88.75 87 ILE B O 1
ATOM 3379 N N . GLU B 1 88 ? -2.342 27.469 8.648 1 90.31 88 GLU B N 1
ATOM 3380 C CA . GLU B 1 88 ? -2.355 26.047 8.977 1 90.31 88 GLU B CA 1
ATOM 3381 C C . GLU B 1 88 ? -3.516 25.344 8.289 1 90.31 88 GLU B C 1
ATOM 3383 O O . GLU B 1 88 ? -3.363 24.219 7.812 1 90.31 88 GLU B O 1
ATOM 3388 N N . ASP B 1 89 ? -4.66 25.984 8.25 1 87.06 89 ASP B N 1
ATOM 3389 C CA . ASP B 1 89 ? -5.828 25.359 7.633 1 87.06 89 ASP B CA 1
ATOM 3390 C C . ASP B 1 89 ? -5.582 25.062 6.152 1 87.06 89 ASP B C 1
ATOM 3392 O O . ASP B 1 89 ? -5.961 24.016 5.648 1 87.06 89 ASP B O 1
ATOM 3396 N N . GLY B 1 90 ? -4.984 26.016 5.516 1 92.62 90 GLY B N 1
ATOM 3397 C CA . GLY B 1 90 ? -4.652 25.781 4.117 1 92.62 90 GLY B CA 1
ATOM 3398 C C . GLY B 1 90 ? -3.52 24.797 3.926 1 92.62 90 GLY B C 1
ATOM 3399 O O . GLY B 1 90 ? -3.537 24 2.982 1 92.62 90 GLY B O 1
ATOM 3400 N N . LYS B 1 91 ? -2.65 24.859 4.875 1 93.75 91 LYS B N 1
ATOM 3401 C CA . LYS B 1 91 ? -1.509 23.953 4.773 1 93.75 91 LYS B CA 1
ATOM 3402 C C . LYS B 1 91 ? -1.943 22.5 4.934 1 93.75 91 LYS B C 1
ATOM 3404 O O . LYS B 1 91 ? -1.385 21.609 4.297 1 93.75 91 LYS B O 1
ATOM 3409 N N . ARG B 1 92 ? -2.881 22.281 5.758 1 92.88 92 ARG B N 1
ATOM 3410 C CA . ARG B 1 92 ? -3.426 20.953 5.945 1 92.88 92 ARG B CA 1
ATOM 3411 C C . ARG B 1 92 ? -3.965 20.391 4.633 1 92.88 92 ARG B C 1
ATOM 3413 O O . ARG B 1 92 ? -3.824 19.188 4.359 1 92.88 92 ARG B O 1
ATOM 3420 N N . LEU B 1 93 ? -4.5 21.25 3.809 1 94.31 93 LEU B N 1
ATOM 3421 C CA . LEU B 1 93 ? -5.109 20.828 2.549 1 94.31 93 LEU B CA 1
ATOM 3422 C C . LEU B 1 93 ? -4.07 20.766 1.437 1 94.31 93 LEU B C 1
ATOM 3424 O O . LEU B 1 93 ? -4.227 20 0.476 1 94.31 93 LEU B O 1
ATOM 3428 N N . SER B 1 94 ? -3.062 21.547 1.603 1 95.19 94 SER B N 1
ATOM 3429 C CA . SER B 1 94 ? -2.074 21.609 0.529 1 95.19 94 SER B CA 1
ATOM 3430 C C . SER B 1 94 ? -0.885 20.703 0.816 1 95.19 94 SER B C 1
ATOM 3432 O O . SER B 1 94 ? 0.083 20.688 0.054 1 95.19 94 SER B O 1
ATOM 3434 N N . SER B 1 95 ? -0.894 20.047 1.898 1 94.38 95 SER B N 1
ATOM 3435 C CA . SER B 1 95 ? 0.176 19.125 2.246 1 94.38 95 SER B CA 1
ATOM 3436 C C . SER B 1 95 ? -0.373 17.719 2.52 1 94.38 95 SER B C 1
ATOM 3438 O O . SER B 1 95 ? -1.155 17.531 3.453 1 94.38 95 SER B O 1
ATOM 3440 N N . VAL B 1 96 ? 0.104 16.812 1.689 1 95.06 96 VAL B N 1
ATOM 3441 C CA . VAL B 1 96 ? -0.326 15.422 1.865 1 95.06 96 VAL B CA 1
ATOM 3442 C C . VAL B 1 96 ? 0.72 14.656 2.67 1 95.06 96 VAL B C 1
ATOM 3444 O O . VAL B 1 96 ? 1.916 14.734 2.381 1 95.06 96 VAL B O 1
ATOM 3447 N N . ASP B 1 97 ? 0.232 14.039 3.709 1 92.31 97 ASP B N 1
ATOM 3448 C CA . ASP B 1 97 ? 1.128 13.195 4.492 1 92.31 97 ASP B CA 1
ATOM 3449 C C . ASP B 1 97 ? 1.352 11.852 3.801 1 92.31 97 ASP B C 1
ATOM 3451 O O . ASP B 1 97 ? 0.925 10.812 4.305 1 92.31 97 ASP B O 1
ATOM 3455 N N . SER B 1 98 ? 2.07 11.891 2.77 1 93.25 98 SER B N 1
ATOM 3456 C CA . SER B 1 98 ? 2.346 10.68 2.012 1 93.25 98 SER B CA 1
ATOM 3457 C C . SER B 1 98 ? 3.443 9.852 2.67 1 93.25 98 SER B C 1
ATOM 3459 O O . SER B 1 98 ? 4.32 10.398 3.344 1 93.25 98 SER B O 1
ATOM 3461 N N . PHE B 1 99 ? 3.371 8.578 2.539 1 91.69 99 PHE B N 1
ATOM 3462 C CA . PHE B 1 99 ? 4.367 7.688 3.113 1 91.69 99 PHE B CA 1
ATOM 3463 C C . PHE B 1 99 ? 4.605 6.484 2.209 1 91.69 99 PHE B C 1
ATOM 3465 O O . PHE B 1 99 ? 3.828 6.234 1.282 1 91.69 99 PHE B O 1
ATOM 3472 N N . GLU B 1 100 ? 5.664 5.844 2.453 1 90.75 100 GLU B N 1
ATOM 3473 C CA . GLU B 1 100 ? 6.023 4.633 1.724 1 90.75 100 GLU B CA 1
ATOM 3474 C C . GLU B 1 100 ? 6.082 3.424 2.654 1 90.75 100 GLU B C 1
ATOM 3476 O O . GLU B 1 100 ? 6.402 3.559 3.836 1 90.75 100 GLU B O 1
ATOM 3481 N N . GLY B 1 101 ? 5.73 2.27 2.055 1 91.69 101 GLY B N 1
ATOM 3482 C CA . GLY B 1 101 ? 5.781 1.053 2.85 1 91.69 101 GLY B CA 1
ATOM 3483 C C . GLY B 1 101 ? 4.48 0.755 3.568 1 91.69 101 GLY B C 1
ATOM 3484 O O . GLY B 1 101 ? 3.398 0.902 2.994 1 91.69 101 GLY B O 1
ATOM 3485 N N . PHE B 1 102 ? 4.668 0.296 4.812 1 94.88 102 PHE B N 1
ATOM 3486 C CA . PHE B 1 102 ? 3.508 -0.115 5.598 1 94.88 102 PHE B CA 1
ATOM 3487 C C . PHE B 1 102 ? 3.445 0.653 6.91 1 94.88 102 PHE B C 1
ATOM 3489 O O . PHE B 1 102 ? 4.457 0.797 7.602 1 94.88 102 PHE B O 1
ATOM 3496 N N . ARG B 1 103 ? 2.275 1.143 7.176 1 95.06 103 ARG B N 1
ATOM 3497 C CA . ARG B 1 103 ? 2.047 1.88 8.414 1 95.06 103 ARG B CA 1
ATOM 3498 C C . ARG B 1 103 ? 0.891 1.274 9.203 1 95.06 103 ARG B C 1
ATOM 3500 O O . ARG B 1 103 ? -0.177 1.01 8.648 1 95.06 103 ARG B O 1
ATOM 3507 N N . LEU B 1 104 ? 1.148 1.017 10.477 1 95.19 104 LEU B N 1
ATOM 3508 C CA . LEU B 1 104 ? 0.101 0.503 11.352 1 95.19 104 LEU B CA 1
ATOM 3509 C C . LEU B 1 104 ? -0.016 1.351 12.617 1 95.19 104 LEU B C 1
ATOM 3511 O O . LEU B 1 104 ? 0.961 1.518 13.352 1 95.19 104 LEU B O 1
ATOM 3515 N N . GLU B 1 105 ? -1.178 1.851 12.812 1 95.44 105 GLU B N 1
ATOM 3516 C CA . GLU B 1 105 ? -1.472 2.627 14.016 1 95.44 105 GLU B CA 1
ATOM 3517 C C . GLU B 1 105 ? -2.59 1.98 14.828 1 95.44 105 GLU B C 1
ATOM 3519 O O . GLU B 1 105 ? -3.688 1.754 14.312 1 95.44 105 GLU B O 1
ATOM 3524 N N . VAL B 1 106 ? -2.268 1.76 16.047 1 96.06 106 VAL B N 1
ATOM 3525 C CA . VAL B 1 106 ? -3.244 1.139 16.938 1 96.06 106 VAL B CA 1
ATOM 3526 C C . VAL B 1 106 ? -3.506 2.049 18.125 1 96.06 106 VAL B C 1
ATOM 3528 O O . VAL B 1 106 ? -2.58 2.395 18.875 1 96.06 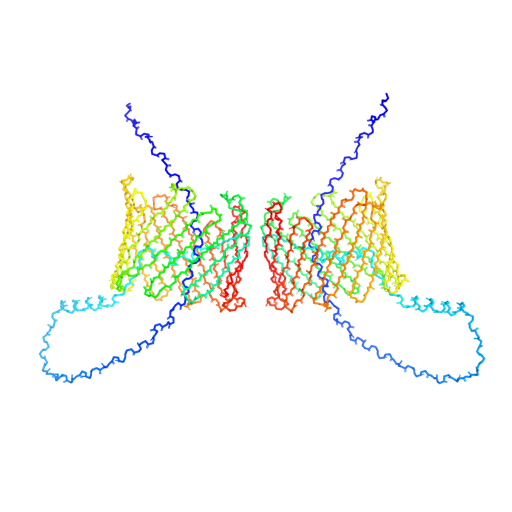106 VAL B O 1
ATOM 3531 N N . GLN B 1 107 ? -4.691 2.441 18.219 1 94.75 107 GLN B N 1
ATOM 3532 C CA . GLN B 1 107 ? -5.098 3.236 19.375 1 94.75 107 GLN B CA 1
ATOM 3533 C C . GLN B 1 107 ? -6.051 2.451 20.281 1 94.75 107 GLN B C 1
ATOM 3535 O O . GLN B 1 107 ? -6.965 1.787 19.797 1 94.75 107 GLN B O 1
ATOM 3540 N N . LYS B 1 108 ? -5.816 2.457 21.5 1 94.56 108 LYS B N 1
ATOM 3541 C CA . LYS B 1 108 ? -6.656 1.763 22.484 1 94.56 108 LYS B CA 1
ATOM 3542 C C . LYS B 1 108 ? -7.117 2.709 23.578 1 94.56 108 LYS B C 1
ATOM 3544 O O . LYS B 1 108 ? -6.297 3.381 24.219 1 94.56 108 LYS B O 1
ATOM 3549 N N . MET B 1 109 ? -8.383 2.676 23.766 1 91.38 109 MET B N 1
ATOM 3550 C CA . MET B 1 109 ? -8.938 3.436 24.875 1 91.38 109 MET B CA 1
ATOM 3551 C C . MET B 1 109 ? -9 2.582 26.141 1 91.38 109 MET B C 1
ATOM 3553 O O . MET B 1 109 ? -9.852 1.695 26.25 1 91.38 109 MET B O 1
ATOM 3557 N N . VAL B 1 110 ? -8.156 2.789 27.109 1 91.62 110 VAL B N 1
ATOM 3558 C CA . VAL B 1 110 ? -8.125 2.02 28.344 1 91.62 110 VAL B CA 1
ATOM 3559 C C . VAL B 1 110 ? -9.195 2.533 29.312 1 91.62 110 VAL B C 1
ATOM 3561 O O . VAL B 1 110 ? -9.938 1.745 29.891 1 91.62 110 VAL B O 1
ATOM 3564 N N . THR B 1 111 ? -9.195 3.861 29.469 1 89.44 111 THR B N 1
ATOM 3565 C CA . THR B 1 111 ? -10.258 4.57 30.188 1 89.44 111 THR B CA 1
ATOM 3566 C C . THR B 1 111 ? -10.75 5.758 29.359 1 89.44 111 THR B C 1
ATOM 3568 O O . THR B 1 111 ? -10.125 6.148 28.375 1 89.44 111 THR B O 1
ATOM 3571 N N . PRO B 1 112 ? -11.828 6.25 29.688 1 85.56 112 PRO B N 1
ATOM 3572 C CA . PRO B 1 112 ? -12.336 7.391 28.906 1 85.56 112 PRO B CA 1
ATOM 3573 C C . PRO B 1 112 ? -11.375 8.578 28.906 1 85.56 112 PRO B C 1
ATOM 3575 O O . PRO B 1 112 ? -11.484 9.469 28.062 1 85.56 112 PRO B O 1
ATOM 3578 N N . HIS B 1 113 ? -10.453 8.602 29.844 1 88.38 113 HIS B N 1
ATOM 3579 C CA . HIS B 1 113 ? -9.539 9.734 29.938 1 88.38 113 HIS B CA 1
ATOM 3580 C C . HIS B 1 113 ? -8.109 9.312 29.641 1 88.38 113 HIS B C 1
ATOM 3582 O O . HIS B 1 113 ? -7.188 10.125 29.719 1 88.38 113 HIS B O 1
ATOM 3588 N N . PHE B 1 114 ? -8.016 8.086 29.312 1 91.62 114 PHE B N 1
ATOM 3589 C CA . PHE B 1 114 ? -6.676 7.551 29.141 1 91.62 114 PHE B CA 1
ATOM 3590 C C . PHE B 1 114 ? -6.613 6.656 27.906 1 91.62 114 PHE B C 1
ATOM 3592 O O . PHE B 1 114 ? -7.305 5.637 27.844 1 91.62 114 PHE B O 1
ATOM 3599 N N . TYR B 1 115 ? -5.812 7.098 26.953 1 91.69 115 TYR B N 1
ATOM 3600 C CA . TYR B 1 115 ? -5.68 6.285 25.75 1 91.69 115 TYR B CA 1
ATOM 3601 C C . TYR B 1 115 ? -4.211 6.023 25.422 1 91.69 115 TYR B C 1
ATOM 3603 O O . TYR B 1 115 ? -3.346 6.848 25.734 1 91.69 115 TYR B O 1
ATOM 3611 N N . LEU B 1 116 ? -3.959 4.898 24.797 1 94.81 116 LEU B N 1
ATOM 3612 C CA . LEU B 1 116 ? -2.646 4.465 24.328 1 94.81 116 LEU B CA 1
ATOM 3613 C C . LEU B 1 116 ? -2.619 4.352 22.812 1 94.81 116 LEU B C 1
ATOM 3615 O O . LEU B 1 116 ? -3.641 4.051 22.188 1 94.81 116 LEU B O 1
ATOM 3619 N N . ALA B 1 117 ? -1.429 4.672 22.281 1 94.31 117 ALA B N 1
ATOM 3620 C CA . ALA B 1 117 ? -1.296 4.539 20.844 1 94.31 117 ALA B CA 1
ATOM 3621 C C . ALA B 1 117 ? 0.038 3.895 20.469 1 94.31 117 ALA B C 1
ATOM 3623 O O . ALA B 1 117 ? 1.077 4.234 21.031 1 94.31 117 ALA B O 1
ATOM 3624 N N . HIS B 1 118 ? -0.022 2.879 19.656 1 94.88 118 HIS B N 1
ATOM 3625 C CA . HIS B 1 118 ? 1.139 2.236 19.047 1 94.88 118 HIS B CA 1
ATOM 3626 C C . HIS B 1 118 ? 1.216 2.535 17.547 1 94.88 118 HIS B C 1
ATOM 3628 O O . HIS B 1 118 ? 0.207 2.459 16.844 1 94.88 118 HIS B O 1
ATOM 3634 N N . SER B 1 119 ? 2.391 2.924 17.141 1 93.25 119 SER B N 1
ATOM 3635 C CA . SER B 1 119 ? 2.602 3.184 15.711 1 93.25 119 SER B CA 1
ATOM 3636 C C . SER B 1 119 ? 3.783 2.383 15.172 1 93.25 119 SER B C 1
ATOM 3638 O O . SER B 1 119 ? 4.891 2.471 15.703 1 93.25 119 SER B O 1
ATOM 3640 N N . PHE B 1 120 ? 3.508 1.632 14.156 1 91.94 120 PHE B N 1
ATOM 3641 C CA . PHE B 1 120 ? 4.531 0.849 13.469 1 91.94 120 PHE B CA 1
ATOM 3642 C C . PHE B 1 120 ? 4.695 1.313 12.031 1 91.94 120 PHE B C 1
ATOM 3644 O O . PHE B 1 120 ? 3.709 1.516 11.32 1 91.94 120 PHE B O 1
ATOM 3651 N N . MET B 1 121 ? 5.902 1.538 11.633 1 90.12 121 MET B N 1
ATOM 3652 C CA . MET B 1 121 ? 6.223 1.851 10.242 1 90.12 121 MET B CA 1
ATOM 3653 C C . MET B 1 121 ? 7.305 0.92 9.703 1 90.12 121 MET B C 1
ATOM 3655 O O . MET B 1 121 ? 8.391 0.834 10.281 1 90.12 121 MET B O 1
ATOM 3659 N N . LEU B 1 122 ? 6.914 0.277 8.633 1 88.75 122 LEU B N 1
ATOM 3660 C CA . LEU B 1 122 ? 7.852 -0.663 8.031 1 88.75 122 LEU B CA 1
ATOM 3661 C C . LEU B 1 122 ? 8.141 -0.288 6.578 1 88.75 122 LEU B C 1
ATOM 3663 O O . LEU B 1 122 ? 7.23 0.125 5.848 1 88.75 122 LEU B O 1
ATOM 3667 N N . GLY B 1 123 ? 9.336 -0.446 6.156 1 81.38 123 GLY B N 1
ATOM 3668 C CA . GLY B 1 123 ? 9.742 -0.195 4.781 1 81.38 123 GLY B CA 1
ATOM 3669 C C . GLY B 1 123 ? 10.031 1.268 4.504 1 81.38 123 GLY B C 1
ATOM 3670 O O . GLY B 1 123 ? 9.867 1.734 3.373 1 81.38 123 GLY B O 1
ATOM 3671 N N . VAL B 1 124 ? 10.273 1.93 5.543 1 75.06 124 VAL B N 1
ATOM 3672 C CA . VAL B 1 124 ? 10.57 3.35 5.387 1 75.06 124 VAL B CA 1
ATOM 3673 C C . VAL B 1 124 ? 12.07 3.549 5.188 1 75.06 124 VAL B C 1
ATOM 3675 O O . VAL B 1 124 ? 12.883 2.928 5.879 1 75.06 124 VAL B O 1
ATOM 3678 N N . LYS B 1 125 ? 12.352 3.984 4 1 68 125 LYS B N 1
ATOM 3679 C CA . LYS B 1 125 ? 13.758 4.305 3.771 1 68 125 LYS B CA 1
ATOM 3680 C C . LYS B 1 125 ? 14.078 5.734 4.203 1 68 125 LYS B C 1
ATOM 3682 O O . LYS B 1 125 ? 13.812 6.684 3.467 1 68 125 LYS B O 1
ATOM 3687 N N . LEU B 1 126 ? 14.266 5.867 5.551 1 62.53 126 LEU B N 1
ATOM 3688 C CA . LEU B 1 126 ? 14.641 7.195 6.016 1 62.53 126 LEU B CA 1
ATOM 3689 C C . LEU B 1 126 ? 16.156 7.367 6.016 1 62.53 126 LEU B C 1
ATOM 3691 O O . LEU B 1 126 ? 16.891 6.449 6.395 1 62.53 126 LEU B O 1
ATOM 3695 N N . PRO B 1 127 ? 16.625 8.312 5.34 1 59.97 127 PRO B N 1
ATOM 3696 C CA . PRO B 1 127 ? 18.078 8.516 5.246 1 59.97 127 PRO B CA 1
ATOM 3697 C C . PRO B 1 127 ? 18.766 8.438 6.602 1 59.97 127 PRO B C 1
ATOM 3699 O O . PRO B 1 127 ? 19.906 7.969 6.684 1 59.97 127 PRO B O 1
ATOM 3702 N N . GLN B 1 128 ? 18.125 8.938 7.629 1 58.59 128 GLN B N 1
ATOM 3703 C CA . GLN B 1 128 ? 18.875 9.102 8.867 1 58.59 128 GLN B CA 1
ATOM 3704 C C . GLN B 1 128 ? 18.672 7.91 9.797 1 58.59 128 GLN B C 1
ATOM 3706 O O . GLN B 1 128 ? 19.281 7.84 10.867 1 58.59 128 GLN B O 1
ATOM 3711 N N . VAL B 1 129 ? 17.875 7.066 9.375 1 59.81 129 VAL B N 1
ATOM 3712 C CA . VAL B 1 129 ? 17.609 5.949 10.273 1 59.81 129 VAL B CA 1
ATOM 3713 C C . VAL B 1 129 ? 18.016 4.637 9.602 1 59.81 129 VAL B C 1
ATOM 3715 O O . VAL B 1 129 ? 17.641 4.379 8.453 1 59.81 129 VAL B O 1
ATOM 3718 N N . ASP B 1 130 ? 18.938 3.988 10.148 1 62.72 130 ASP B N 1
ATOM 3719 C CA . ASP B 1 130 ? 19.469 2.75 9.602 1 62.72 130 ASP B CA 1
ATOM 3720 C C . ASP B 1 130 ? 18.484 1.601 9.742 1 62.72 130 ASP B C 1
ATOM 3722 O O . ASP B 1 130 ? 18.875 0.446 9.906 1 62.72 130 ASP B O 1
ATOM 3726 N N . THR B 1 131 ? 17.25 2.043 10.047 1 65.5 131 THR B N 1
ATOM 3727 C CA . THR B 1 131 ? 16.328 0.916 10.133 1 65.5 131 THR B CA 1
ATOM 3728 C C . THR B 1 131 ? 15.117 1.141 9.227 1 65.5 131 THR B C 1
ATOM 3730 O O . THR B 1 131 ? 14.734 2.283 8.961 1 65.5 131 THR B O 1
ATOM 3733 N N . ASN B 1 132 ? 14.703 0.037 8.695 1 74.62 132 ASN B N 1
ATOM 3734 C CA . ASN B 1 132 ? 13.523 0.069 7.84 1 74.62 132 ASN B CA 1
ATOM 3735 C C . ASN B 1 132 ? 12.242 -0.161 8.641 1 74.62 132 ASN B C 1
ATOM 3737 O O . ASN B 1 132 ? 11.172 -0.346 8.062 1 74.62 132 ASN B O 1
ATOM 3741 N N . ALA B 1 133 ? 12.484 -0.105 10.047 1 77.44 133 ALA B N 1
ATOM 3742 C CA . ALA B 1 133 ? 11.328 -0.293 10.922 1 77.44 133 ALA B CA 1
ATOM 3743 C C . ALA B 1 133 ? 11.328 0.713 12.062 1 77.44 133 ALA B C 1
ATOM 3745 O O . ALA B 1 133 ? 12.344 0.875 12.758 1 77.44 133 ALA B O 1
ATOM 3746 N N . LEU B 1 134 ? 10.258 1.433 12.172 1 85.12 134 LEU B N 1
ATOM 3747 C CA . LEU B 1 134 ? 10.125 2.424 13.234 1 85.12 134 LEU B CA 1
ATOM 3748 C C . LEU B 1 134 ? 8.945 2.09 14.141 1 85.12 134 LEU B C 1
ATOM 3750 O O . LEU B 1 134 ? 7.918 1.589 13.672 1 85.12 134 LEU B O 1
ATOM 3754 N N . TYR B 1 135 ? 9.188 2.271 15.398 1 89.31 135 TYR B N 1
ATOM 3755 C CA . TYR B 1 135 ? 8.141 2.057 16.391 1 89.31 135 TYR B CA 1
ATOM 3756 C C . TYR B 1 135 ? 8.016 3.254 17.328 1 89.31 135 TYR B C 1
ATOM 3758 O O . TYR B 1 135 ? 9.023 3.773 17.812 1 89.31 135 TYR B O 1
ATOM 3766 N N . ASP B 1 136 ? 6.789 3.662 17.484 1 91.69 136 ASP B N 1
ATOM 3767 C CA . ASP B 1 136 ? 6.484 4.742 18.406 1 91.69 136 ASP B CA 1
ATOM 3768 C C . ASP B 1 136 ? 5.352 4.352 19.359 1 91.69 136 ASP B C 1
ATOM 3770 O O . ASP B 1 136 ? 4.398 3.682 18.953 1 91.69 136 ASP B O 1
ATOM 3774 N N . PHE B 1 137 ? 5.57 4.746 20.625 1 94.31 137 PHE B N 1
ATOM 3775 C CA . PHE B 1 137 ? 4.555 4.531 21.641 1 94.31 137 PHE B CA 1
ATOM 3776 C C . PHE B 1 137 ? 4.148 5.852 22.281 1 94.31 137 PHE B C 1
ATOM 3778 O O . PHE B 1 137 ? 5 6.676 22.625 1 94.31 137 PHE B O 1
ATOM 3785 N N . SER B 1 138 ? 2.846 6.07 22.359 1 94.62 138 SER B N 1
ATOM 3786 C CA . SER B 1 138 ? 2.404 7.312 22.984 1 94.62 138 SER B CA 1
ATOM 3787 C C . SER B 1 138 ? 1.25 7.066 23.953 1 94.62 138 SER B C 1
ATOM 3789 O O . SER B 1 138 ? 0.487 6.113 23.781 1 94.62 138 SER B O 1
ATOM 3791 N N . THR B 1 139 ? 1.2 7.879 24.953 1 94.12 139 THR B N 1
ATOM 3792 C CA . THR B 1 139 ? 0.127 7.891 25.953 1 94.12 139 THR B CA 1
ATOM 3793 C C . THR B 1 139 ? -0.505 9.281 26.031 1 94.12 139 THR B C 1
ATOM 3795 O O . THR B 1 139 ? 0.191 10.289 25.938 1 94.12 139 THR B O 1
ATOM 3798 N N . HIS B 1 140 ? -1.854 9.258 26.203 1 93.12 140 HIS B N 1
ATOM 3799 C CA . HIS B 1 140 ? -2.607 10.508 26.281 1 93.12 140 HIS B CA 1
ATOM 3800 C C . HIS B 1 140 ? -3.572 10.492 27.469 1 93.12 140 HIS B C 1
ATOM 3802 O O . HIS B 1 140 ? -4.312 9.523 27.656 1 93.12 140 HIS B O 1
ATOM 3808 N N . VAL B 1 141 ? -3.475 11.461 28.234 1 92.62 141 VAL B N 1
ATOM 3809 C CA . VAL B 1 141 ? -4.418 11.641 29.344 1 92.62 141 VAL B CA 1
ATOM 3810 C C . VAL B 1 141 ? -5.195 12.945 29.141 1 92.62 141 VAL B C 1
ATOM 3812 O O . VAL B 1 141 ? -4.598 14.016 29 1 92.62 141 VAL B O 1
ATOM 3815 N N . VAL B 1 142 ? -6.469 12.75 29.047 1 87.31 142 VAL B N 1
ATOM 3816 C CA . VAL B 1 142 ? -7.332 13.922 28.938 1 87.31 142 VAL B CA 1
ATOM 3817 C C . VAL B 1 142 ? -8.094 14.141 30.234 1 87.31 142 VAL B C 1
ATOM 3819 O O . VAL B 1 142 ? -8.828 13.258 30.688 1 87.31 142 VAL B O 1
ATOM 3822 N N . LEU B 1 143 ? -7.812 15.172 30.797 1 83.62 143 LEU B N 1
ATOM 3823 C CA . LEU B 1 143 ? -8.461 15.492 32.062 1 83.62 143 LEU B CA 1
ATOM 3824 C C . LEU B 1 143 ? -9.555 16.531 31.859 1 83.62 143 LEU B C 1
ATOM 3826 O O . LEU B 1 143 ? -9.555 17.266 30.859 1 83.62 143 LEU B O 1
ATOM 3830 N N . PRO B 1 144 ? -10.477 16.562 32.844 1 78.94 144 PRO B N 1
ATOM 3831 C CA . PRO B 1 144 ? -11.492 17.609 32.75 1 78.94 144 PRO B CA 1
ATOM 3832 C C . PRO B 1 144 ? -10.891 19.016 32.781 1 78.94 144 PRO B C 1
ATOM 3834 O O . PRO B 1 144 ? -9.875 19.25 33.438 1 78.94 144 PRO B O 1
ATOM 3837 N N . GLY B 1 145 ? -11.43 19.984 32.125 1 72 145 GLY B N 1
ATOM 3838 C CA . GLY B 1 145 ? -10.977 21.359 32.125 1 72 145 GLY B CA 1
ATOM 3839 C C . GLY B 1 145 ? -9.953 21.641 31.031 1 72 145 GLY B C 1
ATOM 3840 O O . GLY B 1 145 ? -9.039 22.453 31.234 1 72 145 GLY B O 1
ATOM 3841 N N . ASN B 1 146 ? -9.977 20.938 30.062 1 71.5 146 ASN B N 1
ATOM 3842 C CA . ASN B 1 146 ? -9.133 21.125 28.891 1 71.5 146 ASN B CA 1
ATOM 3843 C C . ASN B 1 146 ? -7.664 20.844 29.203 1 71.5 146 ASN B C 1
ATOM 3845 O O . ASN B 1 146 ? -6.777 21.594 28.797 1 71.5 146 ASN B O 1
ATOM 3849 N N . GLN B 1 147 ? -7.422 19.984 30.078 1 84 147 GLN B N 1
ATOM 3850 C CA . GLN B 1 147 ? -6.051 19.578 30.375 1 84 147 GLN B CA 1
ATOM 3851 C C . GLN B 1 147 ? -5.676 18.297 29.625 1 84 147 GLN B C 1
ATOM 3853 O O . GLN B 1 147 ? -6.477 17.375 29.531 1 84 147 GLN B O 1
ATOM 3858 N N . LEU B 1 148 ? -4.629 18.438 28.984 1 90.56 148 LEU B N 1
ATOM 3859 C CA . LEU B 1 148 ? -4.145 17.297 28.219 1 90.56 148 LEU B CA 1
ATOM 3860 C C . LEU B 1 148 ? -2.686 17 28.547 1 90.56 148 LEU B C 1
ATOM 3862 O O . LEU B 1 148 ? -1.858 17.906 28.609 1 90.56 148 LEU B O 1
ATOM 3866 N N . ILE B 1 149 ? -2.422 15.789 28.875 1 93.25 149 ILE B N 1
ATOM 3867 C CA . ILE B 1 149 ? -1.059 15.312 29.078 1 93.25 149 ILE B CA 1
ATOM 3868 C C . ILE B 1 149 ? -0.738 14.219 28.062 1 93.25 149 ILE B C 1
ATOM 3870 O O . ILE B 1 149 ? -1.514 13.273 27.891 1 93.25 149 ILE B O 1
ATOM 3874 N N . MET B 1 150 ? 0.318 14.461 27.422 1 94.69 150 MET B N 1
ATOM 3875 C CA . MET B 1 150 ? 0.724 13.477 26.422 1 94.69 150 MET B CA 1
ATOM 3876 C C . MET B 1 150 ? 2.203 13.133 26.562 1 94.69 150 MET B C 1
ATOM 3878 O O . MET B 1 150 ? 3.021 14.008 26.844 1 94.69 150 MET B O 1
ATOM 3882 N N . ALA B 1 151 ? 2.525 11.914 26.359 1 95.38 151 ALA B N 1
ATOM 3883 C CA . ALA B 1 151 ? 3.904 11.438 26.328 1 95.38 151 ALA B CA 1
ATOM 3884 C C . ALA B 1 151 ? 4.113 10.477 25.156 1 95.38 151 ALA B C 1
ATOM 3886 O O . ALA B 1 151 ? 3.242 9.664 24.844 1 95.38 151 ALA B O 1
ATOM 3887 N N . ARG B 1 152 ? 5.242 10.625 24.547 1 94.62 152 ARG B N 1
ATOM 3888 C CA . ARG B 1 152 ? 5.555 9.773 23.406 1 94.62 152 ARG B CA 1
ATOM 3889 C C . ARG B 1 152 ? 7.008 9.305 23.453 1 94.62 152 ARG B C 1
ATOM 3891 O O . ARG B 1 152 ? 7.91 10.102 23.719 1 94.62 152 ARG B O 1
ATOM 3898 N N . MET B 1 153 ? 7.211 8.047 23.203 1 93.31 153 MET B N 1
ATOM 3899 C CA . MET B 1 153 ? 8.539 7.457 23.078 1 93.31 153 MET B CA 1
ATOM 3900 C C . MET B 1 153 ? 8.797 7.012 21.641 1 93.31 153 MET B C 1
ATOM 3902 O O . MET B 1 153 ? 7.996 6.273 21.062 1 93.31 153 MET B O 1
ATOM 3906 N N . GLY B 1 154 ? 9.906 7.504 21.156 1 86.12 154 GLY B N 1
ATOM 3907 C CA . GLY B 1 154 ? 10.25 7.152 19.797 1 86.12 154 GLY B CA 1
ATOM 3908 C C . GLY B 1 154 ? 11.188 5.961 19.703 1 86.12 154 GLY B C 1
ATOM 3909 O O . GLY B 1 154 ? 11.625 5.426 20.719 1 86.12 154 GLY B O 1
ATOM 3910 N N . HIS B 1 155 ? 11.5 5.469 18.391 1 78.12 155 HIS B N 1
ATOM 3911 C CA . HIS B 1 155 ? 12.297 4.281 18.094 1 78.12 155 HIS B CA 1
ATOM 3912 C C . HIS B 1 155 ? 13.727 4.438 18.609 1 78.12 155 HIS B C 1
ATOM 3914 O O . HIS B 1 155 ? 14.344 3.465 19.047 1 78.12 155 HIS B O 1
ATOM 3920 N N . ALA B 1 156 ? 14.312 5.555 18.531 1 76.25 156 ALA B N 1
ATOM 3921 C CA . ALA B 1 156 ? 15.719 5.723 18.859 1 76.25 156 ALA B CA 1
ATOM 3922 C C . ALA B 1 156 ? 15.883 6.254 20.281 1 76.25 156 ALA B C 1
ATOM 3924 O O . ALA B 1 156 ? 16.922 6.805 20.641 1 76.25 156 ALA B O 1
ATOM 3925 N N . GLY B 1 157 ? 14.789 6.098 21.094 1 81.06 157 GLY B N 1
ATOM 3926 C CA . GLY B 1 157 ? 14.898 6.496 22.5 1 81.06 157 GLY B CA 1
ATOM 3927 C C . GLY B 1 157 ? 14.508 7.945 22.734 1 81.06 157 GLY B C 1
ATOM 3928 O O . GLY B 1 157 ? 14.766 8.492 23.797 1 81.06 157 GLY B O 1
ATOM 3929 N N . SER B 1 158 ? 14.086 8.57 21.766 1 87.88 158 SER B N 1
ATOM 3930 C CA . SER B 1 158 ? 13.617 9.93 21.984 1 87.88 158 SER B CA 1
ATOM 3931 C C . SER B 1 158 ? 12.297 9.953 22.75 1 87.88 158 SER B C 1
ATOM 3933 O O . SER B 1 158 ? 11.508 9.008 22.656 1 87.88 158 SER B O 1
ATOM 3935 N N . MET B 1 159 ? 12.219 10.984 23.609 1 92.88 159 MET B N 1
ATOM 3936 C CA . MET B 1 159 ? 10.984 11.141 24.375 1 92.88 159 MET B CA 1
ATOM 3937 C C . MET B 1 159 ? 10.398 12.539 24.203 1 92.88 159 MET B C 1
ATOM 3939 O O . MET B 1 159 ? 11.117 13.531 24.281 1 92.88 159 MET B O 1
ATOM 3943 N N . ASP B 1 160 ? 9.109 12.555 23.906 1 94.44 160 ASP B N 1
ATOM 3944 C CA . ASP B 1 160 ? 8.391 13.828 23.781 1 94.44 160 ASP B CA 1
ATOM 3945 C C . ASP B 1 160 ? 7.285 13.922 24.844 1 94.44 160 ASP B C 1
ATOM 3947 O O . ASP B 1 160 ? 6.609 12.93 25.125 1 94.44 160 ASP B O 1
ATOM 3951 N N . GLY B 1 161 ? 7.211 15.008 25.406 1 95 161 GLY B N 1
ATOM 3952 C CA . GLY B 1 161 ? 6.145 15.289 26.359 1 95 161 GLY B CA 1
ATOM 3953 C C . GLY B 1 161 ? 5.438 16.609 26.094 1 95 161 GLY B C 1
ATOM 3954 O O . GLY B 1 161 ? 6.062 17.578 25.672 1 95 161 GLY B O 1
ATOM 3955 N N . ARG B 1 162 ? 4.145 16.562 26.344 1 94.81 162 ARG B N 1
ATOM 3956 C CA . ARG B 1 162 ? 3.35 17.781 26.188 1 94.81 162 ARG B CA 1
ATOM 3957 C C . ARG B 1 162 ? 2.258 17.859 27.25 1 94.81 162 ARG B C 1
ATOM 3959 O O . ARG B 1 162 ? 1.61 16.859 27.562 1 94.81 162 ARG B O 1
ATOM 3966 N N . ILE B 1 163 ? 2.17 19.031 27.844 1 94.62 163 ILE B N 1
ATOM 3967 C CA . ILE B 1 163 ? 1.129 19.297 28.828 1 94.62 163 ILE B CA 1
ATOM 3968 C C . ILE B 1 163 ? 0.369 20.578 28.453 1 94.62 163 ILE B C 1
ATOM 3970 O O . ILE B 1 163 ? 0.977 21.609 28.203 1 94.62 163 ILE B O 1
ATOM 3974 N N . HIS B 1 164 ? -0.906 20.422 28.328 1 93.06 164 HIS B N 1
ATOM 3975 C CA . HIS B 1 164 ? -1.787 21.578 28.141 1 93.06 164 HIS B CA 1
ATOM 3976 C C . HIS B 1 164 ? -2.611 21.859 29.391 1 93.06 164 HIS B C 1
ATOM 3978 O O . HIS B 1 164 ? -3.238 20.953 29.938 1 93.06 164 HIS B O 1
ATOM 3984 N N . PHE B 1 165 ? -2.604 23.062 29.812 1 89.88 165 PHE B N 1
ATOM 3985 C CA . PHE B 1 165 ? -3.414 23.422 30.969 1 89.88 165 PHE B CA 1
ATOM 3986 C C . PHE B 1 165 ? -4.129 24.75 30.734 1 89.88 165 PHE B C 1
ATOM 3988 O O . PHE B 1 165 ? -3.523 25.703 30.25 1 89.88 165 PHE B O 1
ATOM 3995 N N . GLY B 1 166 ? -5.367 24.781 31.016 1 87.5 166 GLY B N 1
ATOM 3996 C CA . GLY B 1 166 ? -6.145 26 30.938 1 87.5 166 GLY B CA 1
ATOM 3997 C C . GLY B 1 166 ? -6.035 26.859 32.188 1 87.5 166 GLY B C 1
ATOM 3998 O O . GLY B 1 166 ? -6.094 26.359 33.312 1 87.5 166 GLY B O 1
ATOM 3999 N N . LEU B 1 167 ? -5.594 28.109 31.906 1 84.88 167 LEU B N 1
ATOM 4000 C CA . LEU B 1 167 ? -5.578 29.078 33 1 84.88 167 LEU B CA 1
ATOM 4001 C C . LEU B 1 167 ? -6.73 30.062 32.844 1 84.88 167 LEU B C 1
ATOM 4003 O O . LEU B 1 167 ? -6.703 30.953 31.984 1 84.88 167 LEU B O 1
ATOM 4007 N N . GLY B 1 168 ? -7.73 29.922 33.656 1 81 168 GLY B N 1
ATOM 4008 C CA . GLY B 1 168 ? -8.906 30.766 33.531 1 81 168 GLY B CA 1
ATOM 4009 C C . GLY B 1 168 ? -9.781 30.391 32.344 1 81 168 GLY B C 1
ATOM 4010 O O . GLY B 1 168 ? -9.797 29.234 31.922 1 81 168 GLY B O 1
ATOM 4011 N N . GLU B 1 169 ? -10.656 31.359 31.812 1 80.38 169 GLU B N 1
ATOM 4012 C CA . GLU B 1 169 ? -11.617 31.031 30.766 1 80.38 169 GLU B CA 1
ATOM 4013 C C . GLU B 1 169 ? -11.016 31.203 29.391 1 80.38 169 GLU B C 1
ATOM 4015 O O . GLU B 1 169 ? -11.414 30.531 28.438 1 80.38 169 GLU B O 1
ATOM 4020 N N . ASN B 1 170 ? -9.891 32.031 29.281 1 87.94 170 ASN B N 1
ATOM 4021 C CA . ASN B 1 170 ? -9.492 32.344 27.922 1 87.94 170 ASN B CA 1
ATOM 4022 C C . ASN B 1 170 ? -7.984 32.188 27.734 1 87.94 170 ASN B C 1
ATOM 4024 O O . ASN B 1 170 ? -7.414 32.75 26.797 1 87.94 170 ASN B O 1
ATOM 4028 N N . THR B 1 171 ? -7.344 31.547 28.641 1 91.69 171 THR B N 1
ATOM 4029 C CA . THR B 1 171 ? -5.898 31.422 28.531 1 91.69 171 THR B CA 1
ATOM 4030 C C . THR B 1 171 ? -5.488 29.953 28.562 1 91.69 171 THR B C 1
ATOM 4032 O O . THR B 1 171 ? -5.957 29.188 29.406 1 91.69 171 THR B O 1
ATOM 4035 N N . LEU B 1 172 ? -4.75 29.578 27.594 1 92.19 172 LEU B N 1
ATOM 4036 C CA . LEU B 1 172 ? -4.219 28.219 27.5 1 92.19 172 LEU B CA 1
ATOM 4037 C C . LEU B 1 172 ? -2.697 28.234 27.594 1 92.19 172 LEU B C 1
ATOM 4039 O O . LEU B 1 172 ? -2.031 29 26.906 1 92.19 172 LEU B O 1
ATOM 4043 N N . VAL B 1 173 ? -2.188 27.391 28.406 1 94.06 173 VAL B N 1
ATOM 4044 C CA . VAL B 1 173 ? -0.742 27.25 28.547 1 94.06 173 VAL B CA 1
ATOM 4045 C C . VAL B 1 173 ? -0.321 25.844 28.109 1 94.06 173 VAL B C 1
ATOM 4047 O O . VAL B 1 173 ? -0.961 24.859 28.469 1 94.06 173 VAL B O 1
ATOM 4050 N N . LYS B 1 174 ? 0.674 25.797 27.344 1 94.75 174 LYS B N 1
ATOM 4051 C CA . LYS B 1 174 ? 1.222 24.531 26.859 1 94.75 174 LYS B CA 1
ATOM 4052 C C . LYS B 1 174 ? 2.703 24.406 27.219 1 94.75 174 LYS B C 1
ATOM 4054 O O . LYS B 1 174 ? 3.477 25.344 27 1 94.75 174 LYS B O 1
ATOM 4059 N N . VAL B 1 175 ? 3.035 23.266 27.703 1 95.56 175 VAL B N 1
ATOM 4060 C CA . VAL B 1 175 ? 4.434 22.953 27.984 1 95.56 175 VAL B CA 1
ATOM 4061 C C . VAL B 1 175 ? 4.859 21.75 27.125 1 95.56 175 VAL B C 1
ATOM 4063 O O . VAL B 1 175 ? 4.242 20.688 27.188 1 95.56 175 VAL B O 1
ATOM 4066 N N . ILE B 1 176 ? 5.859 21.984 26.344 1 95.69 176 ILE B N 1
ATOM 4067 C CA . ILE B 1 176 ? 6.336 20.938 25.438 1 95.69 176 ILE B CA 1
ATOM 4068 C C . ILE B 1 176 ? 7.812 20.656 25.703 1 95.69 176 ILE B C 1
ATOM 4070 O O . ILE B 1 176 ? 8.609 21.594 25.844 1 95.69 176 ILE B O 1
ATOM 4074 N N . ALA B 1 177 ? 8.148 19.422 25.766 1 95.38 177 ALA B N 1
ATOM 4075 C CA . ALA B 1 177 ? 9.531 19.016 25.953 1 95.38 177 ALA B CA 1
ATOM 4076 C C . ALA B 1 177 ? 9.883 17.844 25.047 1 95.38 177 ALA B C 1
ATOM 4078 O O . ALA B 1 177 ? 9.062 16.938 24.828 1 95.38 177 ALA B O 1
ATOM 4079 N N . SER B 1 178 ? 11.008 17.922 24.469 1 94.06 178 SER B N 1
ATOM 4080 C CA . SER B 1 178 ? 11.555 16.844 23.656 1 94.06 178 SER B CA 1
ATOM 4081 C C . SER B 1 178 ? 12.953 16.453 24.125 1 94.06 178 SER B C 1
ATOM 4083 O O . SER B 1 178 ? 13.891 17.25 24.031 1 94.06 178 SER B O 1
ATOM 4085 N N . LEU B 1 179 ? 13.031 15.273 24.578 1 93.25 179 LEU B N 1
ATOM 4086 C CA . LEU B 1 179 ? 14.305 14.742 25.062 1 93.25 179 LEU B CA 1
ATOM 4087 C C . LEU B 1 179 ? 14.906 13.773 24.047 1 93.25 179 LEU B C 1
ATOM 4089 O O . LEU B 1 179 ? 14.25 12.82 23.625 1 93.25 179 LEU B O 1
ATOM 4093 N N . GLN B 1 180 ? 16.078 14.031 23.75 1 90.25 180 GLN B N 1
ATOM 4094 C CA . GLN B 1 180 ? 16.797 13.211 22.766 1 90.25 180 GLN B CA 1
ATOM 4095 C C . GLN B 1 180 ? 17.953 12.461 23.406 1 90.25 180 GLN B C 1
ATOM 4097 O O . GLN B 1 180 ? 18.391 12.805 24.516 1 90.25 180 GLN B O 1
ATOM 4102 N N . PRO B 1 181 ? 18.375 11.383 22.688 1 86.25 181 PRO B N 1
ATOM 4103 C CA . PRO B 1 181 ? 19.547 10.672 23.219 1 86.25 181 PRO B CA 1
ATOM 4104 C C . PRO B 1 181 ? 20.75 11.586 23.406 1 86.25 181 PRO B C 1
ATOM 4106 O O . PRO B 1 181 ? 21.5 11.43 24.375 1 86.25 181 PRO B O 1
ATOM 4109 N N . ASN B 1 182 ? 20.906 12.477 22.516 1 86.81 182 ASN B N 1
ATOM 4110 C CA . ASN B 1 182 ? 21.891 13.539 22.688 1 86.81 182 ASN B CA 1
ATOM 4111 C C . ASN B 1 182 ? 21.266 14.758 23.375 1 86.81 182 ASN B C 1
ATOM 4113 O O . ASN B 1 182 ? 20.484 15.484 22.781 1 86.81 182 ASN B O 1
ATOM 4117 N N . ALA B 1 183 ? 21.672 14.922 24.594 1 84.56 183 ALA B N 1
ATOM 4118 C CA . ALA B 1 183 ? 21.078 15.945 25.453 1 84.56 183 ALA B CA 1
ATOM 4119 C C . ALA B 1 183 ? 21.188 17.328 24.812 1 84.56 183 ALA B C 1
ATOM 4121 O O . ALA B 1 183 ? 20.375 18.219 25.078 1 84.56 183 ALA B O 1
ATOM 4122 N N . ALA B 1 184 ? 22.188 17.516 24.047 1 85.94 184 ALA B N 1
ATOM 4123 C CA . ALA B 1 184 ? 22.375 18.812 23.406 1 85.94 184 ALA B CA 1
ATOM 4124 C C . ALA B 1 184 ? 21.219 19.141 22.469 1 85.94 184 ALA B C 1
ATOM 4126 O O . ALA B 1 184 ? 20.969 20.312 22.156 1 85.94 184 ALA B O 1
ATOM 4127 N N . LYS B 1 185 ? 20.516 18.141 22.125 1 87.5 185 LYS B N 1
ATOM 4128 C CA . LYS B 1 185 ? 19.438 18.359 21.156 1 87.5 185 LYS B CA 1
ATOM 4129 C C . LYS B 1 185 ? 18.078 18.406 21.859 1 87.5 185 LYS B C 1
ATOM 4131 O O . LYS B 1 185 ? 17.047 18.5 21.203 1 87.5 185 LYS B O 1
ATOM 4136 N N . ASP B 1 186 ? 18.141 18.406 23.172 1 91.44 186 ASP B N 1
ATOM 4137 C CA . ASP B 1 186 ? 16.891 18.531 23.906 1 91.44 186 ASP B CA 1
ATOM 4138 C C . ASP B 1 186 ? 16.219 19.891 23.641 1 91.44 186 ASP B C 1
ATOM 4140 O O . ASP B 1 186 ? 16.906 20.891 23.469 1 91.44 186 ASP B O 1
ATOM 4144 N N . THR B 1 187 ? 14.992 19.859 23.547 1 91.31 187 THR B N 1
ATOM 4145 C CA . THR B 1 187 ? 14.273 21.125 23.375 1 91.31 187 THR B CA 1
ATOM 4146 C C . THR B 1 187 ? 13.148 21.25 24.391 1 91.31 187 THR B C 1
ATOM 4148 O O . THR B 1 187 ? 12.555 20.25 24.797 1 91.31 187 THR B O 1
ATOM 4151 N N . TYR B 1 188 ? 13 22.484 24.906 1 93.56 188 TYR B N 1
ATOM 4152 C CA . TYR B 1 188 ? 11.914 22.844 25.812 1 93.56 188 TYR B CA 1
ATOM 4153 C C . TYR B 1 188 ? 11.203 24.109 25.328 1 93.56 188 TYR B C 1
ATOM 4155 O O . TYR B 1 188 ? 11.844 25.031 24.797 1 93.56 188 TYR B O 1
ATOM 4163 N N . GLN B 1 189 ? 9.953 24.062 25.5 1 95.38 189 GLN B N 1
ATOM 4164 C CA . GLN B 1 189 ? 9.172 25.219 25.047 1 95.38 189 GLN B CA 1
ATOM 4165 C C . GLN B 1 189 ? 7.938 25.422 25.922 1 95.38 189 GLN B C 1
ATOM 4167 O O . GLN B 1 189 ? 7.312 24.438 26.359 1 95.38 189 GLN B O 1
ATOM 4172 N N . VAL B 1 190 ? 7.652 26.641 26.188 1 95.75 190 VAL B N 1
ATOM 4173 C CA . VAL B 1 190 ? 6.445 27.016 26.906 1 95.75 190 VAL B CA 1
ATOM 4174 C C . VAL B 1 190 ? 5.637 28.016 26.109 1 95.75 190 VAL B C 1
ATOM 4176 O O . VAL B 1 190 ? 6.172 29.047 25.672 1 95.75 190 VAL B O 1
ATOM 4179 N N . ASP B 1 191 ? 4.457 27.672 25.859 1 95.19 191 ASP B N 1
ATOM 4180 C CA . ASP B 1 191 ? 3.545 28.531 25.109 1 95.19 191 ASP B CA 1
ATOM 4181 C C . ASP B 1 191 ? 2.404 29.031 26 1 95.19 191 ASP B C 1
ATOM 4183 O O . ASP B 1 191 ? 1.853 28.266 26.797 1 95.19 191 ASP B O 1
ATOM 4187 N N . ALA B 1 192 ? 2.092 30.281 25.859 1 95.19 192 ALA B N 1
ATOM 4188 C CA . ALA B 1 192 ? 0.904 30.875 26.469 1 95.19 192 ALA B CA 1
ATOM 4189 C C . ALA B 1 192 ? 0.036 31.562 25.422 1 95.19 192 ALA B C 1
ATOM 4191 O O . ALA B 1 192 ? 0.507 32.438 24.688 1 95.19 192 ALA B O 1
ATOM 4192 N N . GLU B 1 193 ? -1.175 31.109 25.391 1 94.44 193 GLU B N 1
ATOM 4193 C CA . GLU B 1 193 ? -2.115 31.672 24.422 1 94.44 193 GLU B CA 1
ATOM 4194 C C . GLU B 1 193 ? -3.324 32.281 25.125 1 94.44 193 GLU B C 1
ATOM 4196 O O . GLU B 1 193 ? -3.963 31.641 25.953 1 94.44 193 GLU B O 1
ATOM 4201 N N . ARG B 1 194 ? -3.605 33.5 24.812 1 94.69 194 ARG B N 1
ATOM 4202 C CA . ARG B 1 194 ? -4.777 34.188 25.344 1 94.69 194 ARG B CA 1
ATOM 4203 C C . ARG B 1 194 ? -5.758 34.531 24.234 1 94.69 194 ARG B C 1
ATOM 4205 O O . ARG B 1 194 ? -5.383 35.219 23.25 1 94.69 194 ARG B O 1
ATOM 4212 N N . HIS B 1 195 ? -6.977 34.094 24.438 1 92.31 195 HIS B N 1
ATOM 4213 C CA . HIS B 1 195 ? -8.031 34.375 23.469 1 92.31 195 HIS B CA 1
ATOM 4214 C C . HIS B 1 195 ? -9.023 35.375 24.016 1 92.31 195 HIS B C 1
ATOM 4216 O O . HIS B 1 195 ? -9.828 35.062 24.906 1 92.31 195 HIS B O 1
ATOM 4222 N N . GLY B 1 196 ? -8.906 36.562 23.422 1 91.06 196 GLY B N 1
ATOM 4223 C CA . GLY B 1 196 ? -9.875 37.594 23.797 1 91.06 196 GLY B CA 1
ATOM 4224 C C . GLY B 1 196 ? -11.156 37.531 22.984 1 91.06 196 GLY B C 1
ATOM 4225 O O . GLY B 1 196 ? -11.422 36.5 22.328 1 91.06 196 GLY B O 1
ATOM 4226 N N . ARG B 1 197 ? -11.945 38.562 23.109 1 89.19 197 ARG B N 1
ATOM 4227 C CA . ARG B 1 197 ? -13.219 38.594 22.391 1 89.19 197 ARG B CA 1
ATOM 4228 C C . ARG B 1 197 ? -13 38.75 20.891 1 89.19 197 ARG B C 1
ATOM 4230 O O . ARG B 1 197 ? -13.648 38.062 20.094 1 89.19 197 ARG B O 1
ATOM 4237 N N . ASP B 1 198 ? -12.062 39.656 20.547 1 92.94 198 ASP B N 1
ATOM 4238 C CA . ASP B 1 198 ? -11.852 39.938 19.125 1 92.94 198 ASP B CA 1
ATOM 4239 C C . ASP B 1 198 ? -10.367 39.875 18.766 1 92.94 198 ASP B C 1
ATOM 4241 O O . ASP B 1 198 ? -9.953 40.375 17.719 1 92.94 198 ASP B O 1
ATOM 4245 N N . HIS B 1 199 ? -9.617 39.406 19.734 1 94.44 199 HIS B N 1
ATOM 4246 C CA . HIS B 1 199 ? -8.188 39.344 19.484 1 94.44 199 HIS B CA 1
ATOM 4247 C C . HIS B 1 199 ? -7.57 38.125 20.125 1 94.44 199 HIS B C 1
ATOM 4249 O O . HIS B 1 199 ? -8.188 37.469 20.984 1 94.44 199 HIS B O 1
ATOM 4255 N N . SER B 1 200 ? -6.402 37.75 19.641 1 95.56 200 SER B N 1
ATOM 4256 C CA . SER B 1 200 ? -5.637 36.625 20.203 1 95.56 200 SER B CA 1
ATOM 4257 C C . SER B 1 200 ? -4.164 37 20.344 1 95.56 200 SER B C 1
ATOM 4259 O O . SER B 1 200 ? -3.598 37.656 19.484 1 95.56 200 SER B O 1
ATOM 4261 N N . LEU B 1 201 ? -3.666 36.625 21.5 1 96.12 201 LEU B N 1
ATOM 4262 C CA . LEU B 1 201 ? -2.256 36.844 21.812 1 96.12 201 LEU B CA 1
ATOM 4263 C C . LEU B 1 201 ? -1.562 35.531 22.141 1 96.12 201 LEU B C 1
ATOM 4265 O O . LEU B 1 201 ? -2.123 34.688 22.844 1 96.12 201 LEU B O 1
ATOM 4269 N N . THR B 1 202 ? -0.424 35.344 21.562 1 96.12 202 THR B N 1
ATOM 4270 C CA . THR B 1 202 ? 0.369 34.156 21.875 1 96.12 202 THR B CA 1
ATOM 4271 C C . THR B 1 202 ? 1.796 34.531 22.25 1 96.12 202 THR B C 1
ATOM 4273 O O . THR B 1 202 ? 2.41 35.375 21.594 1 96.12 202 THR B O 1
ATOM 4276 N N . PHE B 1 203 ? 2.266 33.969 23.312 1 96.75 203 PHE B N 1
ATOM 4277 C CA . PHE B 1 203 ? 3.652 34.125 23.75 1 96.75 203 PHE B CA 1
ATOM 4278 C C . PHE B 1 203 ? 4.32 32.75 23.875 1 96.75 203 PHE B C 1
ATOM 4280 O O . PHE B 1 203 ? 3.711 31.812 24.359 1 96.75 203 PHE B O 1
ATOM 4287 N N . ARG B 1 204 ? 5.586 32.656 23.406 1 96.12 204 ARG B N 1
ATOM 4288 C CA . ARG B 1 204 ? 6.324 31.406 23.469 1 96.12 204 ARG B CA 1
ATOM 4289 C C . ARG B 1 204 ? 7.773 31.641 23.859 1 96.12 204 ARG B C 1
ATOM 4291 O O . ARG B 1 204 ? 8.438 32.531 23.328 1 96.12 204 ARG B O 1
ATOM 4298 N N . LEU B 1 205 ? 8.117 30.891 24.828 1 95.69 205 LEU B N 1
ATOM 4299 C CA . LEU B 1 205 ? 9.516 30.859 25.234 1 95.69 205 LEU B CA 1
ATOM 4300 C C . LEU B 1 205 ? 10.148 29.5 24.953 1 95.69 205 LEU B C 1
ATOM 4302 O O . LEU B 1 205 ? 9.578 28.469 25.297 1 95.69 205 LEU B O 1
ATOM 4306 N N . SER B 1 206 ? 11.227 29.484 24.25 1 92.81 206 SER B N 1
ATOM 4307 C CA . SER B 1 206 ? 11.891 28.234 23.906 1 92.81 206 SER B CA 1
ATOM 4308 C C . SER B 1 206 ? 13.359 28.266 24.297 1 92.81 206 SER B C 1
ATOM 4310 O O . SER B 1 206 ? 13.867 29.297 24.734 1 92.81 206 SER B O 1
ATOM 4312 N N . LYS B 1 207 ? 13.977 27.062 24 1 86.19 207 LYS B N 1
ATOM 4313 C CA . LYS B 1 207 ? 15.391 26.906 24.328 1 86.19 207 LYS B CA 1
ATOM 4314 C C . LYS B 1 207 ? 16.266 27.781 23.438 1 86.19 207 LYS B C 1
ATOM 4316 O O . LYS B 1 207 ? 16 27.922 22.25 1 86.19 207 LYS B O 1
ATOM 4321 N N . GLY B 1 208 ? 17.484 28.391 23.953 1 75.81 208 GLY B N 1
ATOM 4322 C CA . GLY B 1 208 ? 18.453 29.188 23.219 1 75.81 208 GLY B CA 1
ATOM 4323 C C . GLY B 1 208 ? 18.5 30.625 23.656 1 75.81 208 GLY B C 1
ATOM 4324 O O . GLY B 1 208 ? 19.547 31.141 24.047 1 75.81 208 GLY B O 1
ATOM 4325 N N . PRO B 1 209 ? 17.922 31.375 24.375 1 86.5 209 PRO B N 1
ATOM 4326 C CA . PRO B 1 209 ? 16.469 31.547 24.5 1 86.5 209 PRO B CA 1
ATOM 4327 C C . PRO B 1 209 ? 15.867 32.312 23.312 1 86.5 209 PRO B C 1
ATOM 4329 O O . PRO B 1 209 ? 16.469 33.25 22.812 1 86.5 209 PRO B O 1
ATOM 4332 N N . GLN B 1 210 ? 14.883 31.844 22.953 1 92.81 210 GLN B N 1
ATOM 4333 C CA . GLN B 1 210 ? 14.094 32.5 21.906 1 92.81 210 GLN B CA 1
ATOM 4334 C C . GLN B 1 210 ? 12.719 32.906 22.438 1 92.81 210 GLN B C 1
ATOM 4336 O O . GLN B 1 210 ? 12.102 32.156 23.219 1 92.81 210 GLN B O 1
ATOM 4341 N N . LEU B 1 211 ? 12.391 34.062 22.078 1 95.38 211 LEU B N 1
ATOM 4342 C CA . LEU B 1 211 ? 11.086 34.594 22.469 1 95.38 211 LEU B CA 1
ATOM 4343 C C . LEU B 1 211 ? 10.211 34.844 21.25 1 95.38 211 LEU B C 1
ATOM 4345 O O . LEU B 1 211 ? 10.641 35.5 20.297 1 95.38 211 LEU B O 1
ATOM 4349 N N . TYR B 1 212 ? 9.117 34.25 21.234 1 95.31 212 TYR B N 1
ATOM 4350 C CA . TYR B 1 212 ? 8.133 34.406 20.172 1 95.31 212 TYR B CA 1
ATOM 4351 C C . TYR B 1 212 ? 6.891 35.125 20.703 1 95.31 212 TYR B C 1
ATOM 4353 O O . TYR B 1 212 ? 6.434 34.844 21.812 1 95.31 212 TYR B O 1
ATOM 4361 N N . ALA B 1 213 ? 6.367 36.062 20 1 96.25 213 ALA B N 1
ATOM 4362 C CA . ALA B 1 213 ? 5.133 36.781 20.328 1 96.25 213 ALA B CA 1
ATOM 4363 C C . ALA B 1 213 ? 4.293 37.031 19.078 1 96.25 213 ALA B C 1
ATOM 4365 O O . ALA B 1 213 ? 4.828 37.344 18 1 96.25 213 ALA B O 1
ATOM 4366 N N . SER B 1 214 ? 3.004 36.844 19.219 1 96.25 214 SER B N 1
ATOM 4367 C CA . SER B 1 214 ? 2.113 37.094 18.078 1 96.25 214 SER B CA 1
ATOM 4368 C C . SER B 1 214 ? 0.8 37.719 18.547 1 96.25 214 SER B C 1
ATOM 4370 O O . SER B 1 214 ? 0.402 37.531 19.703 1 96.25 214 SER B O 1
ATOM 4372 N N . TYR B 1 215 ? 0.242 38.5 17.641 1 97.06 215 TYR B N 1
ATOM 4373 C CA . TYR B 1 215 ? -1.015 39.188 17.891 1 97.06 215 TYR B CA 1
ATOM 4374 C C . TYR B 1 215 ? -1.884 39.219 16.625 1 97.06 215 TYR B C 1
ATOM 4376 O O . TYR B 1 215 ? -1.397 39.5 15.539 1 97.06 215 TYR B O 1
ATOM 4384 N N . LEU B 1 216 ? -3.113 38.812 16.797 1 96.38 216 LEU B N 1
ATOM 4385 C CA . LEU B 1 216 ? -4.086 38.844 15.703 1 96.38 216 LEU B CA 1
ATOM 4386 C C . LEU B 1 216 ? -5.383 39.5 16.156 1 96.38 216 LEU B C 1
ATOM 4388 O O . LEU B 1 216 ? -5.945 39.125 17.188 1 96.38 216 LEU B O 1
ATOM 4392 N N . GLN B 1 217 ? -5.852 40.469 15.352 1 95.94 217 GLN B N 1
ATOM 4393 C CA . GLN B 1 217 ? -7.027 41.281 15.703 1 95.94 217 GLN B CA 1
ATOM 4394 C C . GLN B 1 217 ? -8.078 41.219 14.602 1 95.94 217 GLN B C 1
ATOM 4396 O O . GLN B 1 217 ? -7.754 41.406 13.422 1 95.94 217 GLN B O 1
ATOM 4401 N N . SER B 1 218 ? -9.32 40.969 14.992 1 95.19 218 SER B N 1
ATOM 4402 C CA . SER B 1 218 ? -10.43 41.125 14.047 1 95.19 218 SER B CA 1
ATOM 4403 C C . SER B 1 218 ? -10.758 42.594 13.781 1 95.19 218 SER B C 1
ATOM 4405 O O . SER B 1 218 ? -11.023 43.344 14.711 1 95.19 218 SER B O 1
ATOM 4407 N N . ILE B 1 219 ? -10.727 42.969 12.516 1 94.31 219 ILE B N 1
ATOM 4408 C CA . ILE B 1 219 ? -11.031 44.344 12.125 1 94.31 219 ILE B CA 1
ATOM 4409 C C . ILE B 1 219 ? -12.492 44.469 11.695 1 94.31 219 ILE B C 1
ATOM 4411 O O . ILE B 1 219 ? -13.188 45.406 12.055 1 94.31 219 ILE B O 1
ATOM 4415 N N . THR B 1 220 ? -12.914 43.594 10.875 1 91.44 220 THR B N 1
ATOM 4416 C CA . THR B 1 220 ? -14.297 43.375 10.469 1 91.44 220 THR B CA 1
ATOM 4417 C C . THR B 1 220 ? -14.703 41.906 10.656 1 91.44 220 THR B C 1
ATOM 4419 O O . THR B 1 220 ? -13.859 41.062 10.938 1 91.44 220 THR B O 1
ATOM 4422 N N . PRO B 1 221 ? -15.93 41.719 10.656 1 88.56 221 PRO B N 1
ATOM 4423 C CA . PRO B 1 221 ? -16.359 40.344 10.867 1 88.56 221 PRO B CA 1
ATOM 4424 C C . PRO B 1 221 ? -15.695 39.344 9.891 1 88.56 221 PRO B C 1
ATOM 4426 O O . PRO B 1 221 ? -15.594 38.156 10.18 1 88.56 221 PRO B O 1
ATOM 4429 N N . GLY B 1 222 ? -15.211 39.781 8.828 1 91.06 222 GLY B N 1
ATOM 4430 C CA . GLY B 1 222 ? -14.602 38.875 7.859 1 91.06 222 GLY B CA 1
ATOM 4431 C C . GLY B 1 222 ? -13.125 39.125 7.66 1 91.06 222 GLY B C 1
ATOM 4432 O O . GLY B 1 222 ? -12.453 38.375 6.926 1 91.06 222 GLY B O 1
ATOM 4433 N N . LEU B 1 223 ? -12.625 40.094 8.32 1 94.75 223 LEU B N 1
ATOM 4434 C CA . LEU B 1 223 ? -11.227 40.469 8.102 1 94.75 223 LEU B CA 1
ATOM 4435 C C . LEU B 1 223 ? -10.461 40.5 9.414 1 94.75 223 LEU B C 1
ATOM 4437 O O . LEU B 1 223 ? -10.906 41.094 10.391 1 94.75 223 LEU B O 1
ATOM 4441 N N . ALA B 1 224 ? -9.383 39.812 9.492 1 96.44 224 ALA B N 1
ATOM 4442 C CA . ALA B 1 224 ? -8.484 39.812 10.641 1 96.44 224 ALA B CA 1
ATOM 4443 C C . ALA B 1 224 ? -7.055 40.156 10.203 1 96.44 224 ALA B C 1
ATOM 4445 O O . ALA B 1 224 ? -6.602 39.688 9.148 1 96.44 224 ALA B O 1
ATOM 4446 N N . LEU B 1 225 ? -6.391 41 10.977 1 97.19 225 LEU B N 1
ATOM 4447 C CA . LEU B 1 225 ? -5.008 41.406 10.719 1 97.19 225 LEU B CA 1
ATOM 4448 C C . LEU B 1 225 ? -4.148 41.219 11.961 1 97.19 225 LEU B C 1
ATOM 4450 O O . LEU B 1 225 ? -4.641 41.344 13.086 1 97.19 225 LEU B O 1
ATOM 4454 N N . GLY B 1 226 ? -2.861 40.844 11.68 1 96.94 226 GLY B N 1
ATOM 4455 C CA . GLY B 1 226 ? -1.958 40.688 12.812 1 96.94 226 GLY B CA 1
ATOM 4456 C C . GLY B 1 226 ? -0.511 40.5 12.391 1 96.94 226 GLY B C 1
ATOM 4457 O O . GLY B 1 226 ? -0.151 40.75 11.242 1 96.94 226 GLY B O 1
ATOM 4458 N N . GLY B 1 227 ? 0.259 40.188 13.445 1 95.5 227 GLY B N 1
ATOM 4459 C CA . GLY B 1 227 ? 1.686 40 13.234 1 95.5 227 GLY B 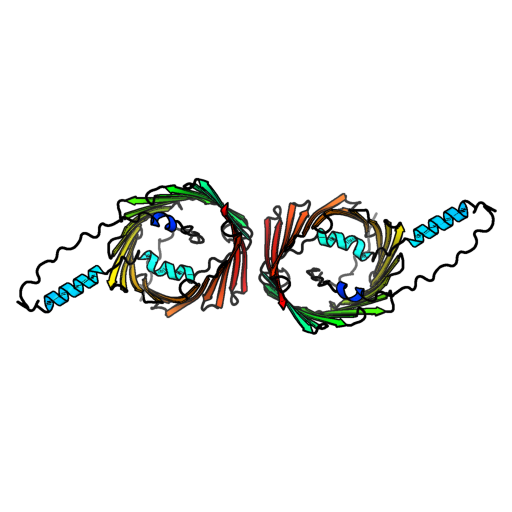CA 1
ATOM 4460 C C . GLY B 1 227 ? 2.338 39.125 14.312 1 95.5 227 GLY B C 1
ATOM 4461 O O . GLY B 1 227 ? 1.701 38.781 15.312 1 95.5 227 GLY B O 1
ATOM 4462 N N . ASP B 1 228 ? 3.549 38.656 13.906 1 94.25 228 ASP B N 1
ATOM 4463 C CA . ASP B 1 228 ? 4.328 37.938 14.891 1 94.25 228 ASP B CA 1
ATOM 4464 C C . ASP B 1 228 ? 5.801 38.312 14.836 1 94.25 228 ASP B C 1
ATOM 4466 O O . ASP B 1 228 ? 6.23 39.031 13.922 1 94.25 228 ASP B O 1
ATOM 4470 N N . THR B 1 229 ? 6.504 38.062 15.945 1 93.69 229 THR B N 1
ATOM 4471 C CA . THR B 1 229 ? 7.945 38.281 16 1 93.69 229 THR B CA 1
ATOM 4472 C C . THR B 1 229 ? 8.641 37.188 16.781 1 93.69 229 THR B C 1
ATOM 4474 O O . THR B 1 229 ? 8.062 36.594 17.703 1 93.69 229 THR B O 1
ATOM 4477 N N . LEU B 1 230 ? 9.742 36.781 16.281 1 92.88 230 LEU B N 1
ATOM 4478 C CA . LEU B 1 230 ? 10.625 35.812 16.953 1 92.88 230 LEU B CA 1
ATOM 4479 C C . LEU B 1 230 ? 11.984 36.469 17.219 1 92.88 230 LEU B C 1
ATOM 4481 O O . LEU B 1 230 ? 12.641 36.938 16.297 1 92.88 230 LEU B O 1
ATOM 4485 N N . PHE B 1 231 ? 12.32 36.531 18.453 1 93.5 231 PHE B N 1
ATOM 4486 C CA . PHE B 1 231 ? 13.602 37.125 18.828 1 93.5 231 PHE B CA 1
ATOM 4487 C C . PHE B 1 231 ? 14.516 36.062 19.438 1 93.5 231 PHE B C 1
ATOM 4489 O O . PHE B 1 231 ? 14.133 35.375 20.391 1 93.5 231 PHE B O 1
ATOM 4496 N N . ASP B 1 232 ? 15.664 35.938 18.844 1 91.56 232 ASP B N 1
ATOM 4497 C CA . ASP B 1 232 ? 16.688 35.062 19.375 1 91.56 232 ASP B CA 1
ATOM 4498 C C . ASP B 1 232 ? 17.734 35.844 20.156 1 91.56 232 ASP B C 1
ATOM 4500 O O . ASP B 1 232 ? 18.547 36.562 19.594 1 91.56 232 ASP B O 1
ATOM 4504 N N . PHE B 1 233 ? 17.781 35.594 21.359 1 90.25 233 PHE B N 1
ATOM 4505 C CA . PHE B 1 233 ? 18.672 36.344 22.219 1 90.25 233 PHE B CA 1
ATOM 4506 C C . PHE B 1 233 ? 20.125 35.906 22.031 1 90.25 233 PHE B C 1
ATOM 4508 O O . PHE B 1 233 ? 21.031 36.719 22.25 1 90.25 233 PHE B O 1
ATOM 4515 N N . ALA B 1 234 ? 20.312 34.656 21.734 1 86.12 234 ALA B N 1
ATOM 4516 C CA . ALA B 1 234 ? 21.672 34.188 21.5 1 86.12 234 ALA B CA 1
ATOM 4517 C C . ALA B 1 234 ? 22.281 34.781 20.25 1 86.12 234 ALA B C 1
ATOM 4519 O O . ALA B 1 234 ? 23.453 35.188 20.234 1 86.12 234 ALA B O 1
ATOM 4520 N N . GLU B 1 235 ? 21.531 34.906 19.234 1 83.81 235 GLU B N 1
ATOM 4521 C CA . GLU B 1 235 ? 22.016 35.438 17.969 1 83.81 235 GLU B CA 1
ATOM 4522 C C . GLU B 1 235 ? 21.844 36.938 17.891 1 83.81 235 GLU B C 1
ATOM 4524 O O . GLU B 1 235 ? 22.484 37.594 17.062 1 83.81 235 GLU B O 1
ATOM 4529 N N . GLY B 1 236 ? 21.078 37.469 18.797 1 81.5 236 GLY B N 1
ATOM 4530 C CA . GLY B 1 236 ? 20.844 38.906 18.844 1 81.5 236 GLY B CA 1
ATOM 4531 C C . GLY B 1 236 ? 20 39.406 17.688 1 81.5 236 GLY B C 1
ATOM 4532 O O . GLY B 1 236 ? 20.188 40.531 17.219 1 81.5 236 GLY B O 1
ATOM 4533 N N . GLY B 1 237 ? 19.188 38.625 17.141 1 86.94 237 GLY B N 1
ATOM 4534 C CA . GLY B 1 237 ? 18.375 39.031 16 1 86.94 237 GLY B CA 1
ATOM 4535 C C . GLY B 1 237 ? 16.922 38.562 16.109 1 86.94 237 GLY B C 1
ATOM 4536 O O . GLY B 1 237 ? 16.609 37.719 16.938 1 86.94 237 GLY B O 1
ATOM 4537 N N . GLY B 1 238 ? 16.078 39.375 15.438 1 87.31 238 GLY B N 1
ATOM 4538 C CA . GLY B 1 238 ? 14.656 39.031 15.43 1 87.31 238 GLY B CA 1
ATOM 4539 C C . GLY B 1 238 ? 14.047 39.062 14.047 1 87.31 238 GLY B C 1
ATOM 4540 O O . GLY B 1 238 ? 14.625 39.625 13.117 1 87.31 238 GLY B O 1
ATOM 4541 N N . VAL B 1 239 ? 13.078 38.25 13.922 1 88.69 239 VAL B N 1
ATOM 4542 C CA . VAL B 1 239 ? 12.328 38.25 12.672 1 88.69 239 VAL B CA 1
ATOM 4543 C C . VAL B 1 239 ? 10.867 38.625 12.961 1 88.69 239 VAL B C 1
ATOM 4545 O O . VAL B 1 239 ? 10.359 38.344 14.047 1 88.69 239 VAL B O 1
ATOM 4548 N N . PHE B 1 240 ? 10.305 39.344 12.039 1 91.12 240 PHE B N 1
ATOM 4549 C CA . PHE B 1 240 ? 8.906 39.719 12.203 1 91.12 240 PHE B CA 1
ATOM 4550 C C . PHE B 1 240 ? 8.102 39.375 10.953 1 91.12 240 PHE B C 1
ATOM 4552 O O . PHE B 1 240 ? 8.672 39.25 9.859 1 91.12 240 PHE B O 1
ATOM 4559 N N . SER B 1 241 ? 6.852 39.062 11.094 1 93.88 241 SER B N 1
ATOM 4560 C CA . SER B 1 241 ? 5.934 38.781 9.992 1 93.88 241 SER B CA 1
ATOM 4561 C C . SER B 1 241 ? 4.598 39.5 10.195 1 93.88 241 SER B C 1
ATOM 4563 O O . SER B 1 241 ? 4.203 39.781 11.328 1 93.88 241 SER B O 1
ATOM 4565 N N . LEU B 1 242 ? 4.016 39.906 9.094 1 95.31 242 LEU B N 1
ATOM 4566 C CA . LEU B 1 242 ? 2.676 40.5 9.062 1 95.31 242 LEU B CA 1
ATOM 4567 C C . LEU B 1 242 ? 1.734 39.625 8.227 1 95.31 242 LEU B C 1
ATOM 4569 O O . LEU B 1 242 ? 2.158 39 7.25 1 95.31 242 LEU B O 1
ATOM 4573 N N . GLY B 1 243 ? 0.511 39.5 8.68 1 95.5 243 GLY B N 1
ATOM 4574 C CA . GLY B 1 243 ? -0.432 38.688 7.93 1 95.5 243 GLY B CA 1
ATOM 4575 C C . GLY B 1 243 ? -1.879 39.094 8.164 1 95.5 243 GLY B C 1
ATOM 4576 O O . GLY B 1 243 ? -2.174 39.875 9.07 1 95.5 243 GLY B O 1
ATOM 4577 N N . GLY B 1 244 ? -2.701 38.562 7.324 1 96.19 244 GLY B N 1
ATOM 4578 C CA . GLY B 1 244 ? -4.137 38.781 7.406 1 96.19 244 GLY B CA 1
ATOM 4579 C C . GLY B 1 244 ? -4.953 37.688 6.77 1 96.19 244 GLY B C 1
ATOM 4580 O O . GLY B 1 244 ? -4.434 36.906 5.965 1 96.19 244 GLY B O 1
ATOM 4581 N N . LYS B 1 245 ? -6.168 37.594 7.266 1 95.69 245 LYS B N 1
ATOM 4582 C CA . LYS B 1 245 ? -7.109 36.594 6.781 1 95.69 245 LYS B CA 1
ATOM 4583 C C . LYS B 1 245 ? -8.469 37.219 6.473 1 95.69 245 LYS B C 1
ATOM 4585 O O . LYS B 1 245 ? -8.961 38.062 7.234 1 95.69 245 LYS B O 1
ATOM 4590 N N . TYR B 1 246 ? -8.961 36.906 5.305 1 96.25 246 TYR B N 1
ATOM 4591 C CA . TYR B 1 246 ? -10.305 37.312 4.922 1 96.25 246 TYR B CA 1
ATOM 4592 C C . TYR B 1 246 ? -11.211 36.094 4.742 1 96.25 246 TYR B C 1
ATOM 4594 O O . TYR B 1 246 ? -10.891 35.188 3.98 1 96.25 246 TYR B O 1
ATOM 4602 N N . THR B 1 247 ? -12.297 36.094 5.453 1 93.62 247 THR B N 1
ATOM 4603 C CA . THR B 1 247 ? -13.242 34.969 5.398 1 93.62 247 THR B CA 1
ATOM 4604 C C . THR B 1 247 ? -14.523 35.406 4.676 1 93.62 247 THR B C 1
ATOM 4606 O O . THR B 1 247 ? -15.297 36.219 5.188 1 93.62 247 THR B O 1
ATOM 4609 N N . GLY B 1 248 ? -14.727 34.812 3.525 1 92.5 248 GLY B N 1
ATOM 4610 C CA . GLY B 1 248 ? -15.969 35.031 2.793 1 92.5 248 GLY B CA 1
ATOM 4611 C C . GLY B 1 248 ? -17 33.938 3.043 1 92.5 248 GLY B C 1
ATOM 4612 O O . GLY B 1 248 ? -16.828 33.125 3.943 1 92.5 248 GLY B O 1
ATOM 4613 N N . PRO B 1 249 ? -18.078 34 2.283 1 91.44 249 PRO B N 1
ATOM 4614 C CA . PRO B 1 249 ? -19.125 33 2.484 1 91.44 249 PRO B CA 1
ATOM 4615 C C . PRO B 1 249 ? -18.672 31.578 2.158 1 91.44 249 PRO B C 1
ATOM 4617 O O . PRO B 1 249 ? -19 30.625 2.889 1 91.44 249 PRO B O 1
ATOM 4620 N N . ASP B 1 250 ? -17.938 31.453 1.045 1 94 250 ASP B N 1
ATOM 4621 C CA . ASP B 1 250 ? -17.547 30.094 0.66 1 94 250 ASP B CA 1
ATOM 4622 C C . ASP B 1 250 ? -16.047 30.016 0.374 1 94 250 ASP B C 1
ATOM 4624 O O . ASP B 1 250 ? -15.578 29.094 -0.28 1 94 250 ASP B O 1
ATOM 4628 N N . TRP B 1 251 ? -15.383 31.016 0.759 1 95.12 251 TRP B N 1
ATOM 4629 C CA . TRP B 1 251 ? -13.953 31 0.485 1 95.12 251 TRP B CA 1
ATOM 4630 C C . TRP B 1 251 ? -13.18 31.734 1.574 1 95.12 251 TRP B C 1
ATOM 4632 O O . TRP B 1 251 ? -13.758 32.531 2.324 1 95.12 251 TRP B O 1
ATOM 4642 N N . VAL B 1 252 ? -11.914 31.422 1.772 1 95.69 252 VAL B N 1
ATOM 4643 C CA . VAL B 1 252 ? -11.008 32.062 2.725 1 95.69 252 VAL B CA 1
ATOM 4644 C C . VAL B 1 252 ? -9.703 32.438 2.023 1 95.69 252 VAL B C 1
ATOM 4646 O O . VAL B 1 252 ? -9.156 31.656 1.254 1 95.69 252 VAL B O 1
ATOM 4649 N N . GLY B 1 253 ? -9.305 33.656 2.186 1 97.19 253 GLY B N 1
ATOM 4650 C CA . GLY B 1 253 ? -8.039 34.156 1.671 1 97.19 253 GLY B CA 1
ATOM 4651 C C . GLY B 1 253 ? -7.066 34.562 2.764 1 97.19 253 GLY B C 1
ATOM 4652 O O . GLY B 1 253 ? -7.469 35.188 3.752 1 97.19 253 GLY B O 1
ATOM 4653 N N . VAL B 1 254 ? -5.836 34.094 2.645 1 97.19 254 VAL B N 1
ATOM 4654 C CA . VAL B 1 254 ? -4.805 34.438 3.617 1 97.19 254 VAL B CA 1
ATOM 4655 C C . VAL B 1 254 ? -3.596 35.031 2.9 1 97.19 254 VAL B C 1
ATOM 4657 O O . VAL B 1 254 ? -3.211 34.562 1.827 1 97.19 254 VAL B O 1
ATOM 4660 N N . ALA B 1 255 ? -3.094 36.125 3.41 1 96.19 255 ALA B N 1
ATOM 4661 C CA . ALA B 1 255 ? -1.852 36.719 2.939 1 96.19 255 ALA B CA 1
ATOM 4662 C C . ALA B 1 255 ? -0.889 36.969 4.094 1 96.19 255 ALA B C 1
ATOM 4664 O O . ALA B 1 255 ? -1.306 37.375 5.18 1 96.19 255 ALA B O 1
ATOM 4665 N N . MET B 1 256 ? 0.354 36.594 3.844 1 95.38 256 MET B N 1
ATOM 4666 C CA . MET B 1 256 ? 1.354 36.781 4.891 1 95.38 256 MET B CA 1
ATOM 4667 C C . MET B 1 256 ? 2.686 37.25 4.297 1 95.38 256 MET B C 1
ATOM 4669 O O . MET B 1 256 ? 3.09 36.75 3.236 1 95.38 256 MET B O 1
ATOM 4673 N N . LEU B 1 257 ? 3.246 38.219 4.891 1 94.19 257 LEU B N 1
ATOM 4674 C CA . LEU B 1 257 ? 4.613 38.656 4.609 1 94.19 257 LEU B CA 1
ATOM 4675 C C . LEU B 1 257 ? 5.547 38.281 5.754 1 94.19 257 LEU B C 1
ATOM 4677 O O . LEU B 1 257 ? 5.438 38.812 6.855 1 94.19 257 LEU B O 1
ATOM 4681 N N . ALA B 1 258 ? 6.43 37.281 5.379 1 90.19 258 ALA B N 1
ATOM 4682 C CA . ALA B 1 258 ? 7.297 36.75 6.434 1 90.19 258 ALA B CA 1
ATOM 4683 C C . ALA B 1 258 ? 8.75 37.188 6.207 1 90.19 258 ALA B C 1
ATOM 4685 O O . ALA B 1 258 ? 9.109 37.625 5.113 1 90.19 258 ALA B O 1
ATOM 4686 N N . GLN B 1 259 ? 9.547 37.031 7.297 1 84.06 259 GLN B N 1
ATOM 4687 C CA . GLN B 1 259 ? 10.984 37.281 7.262 1 84.06 259 GLN B CA 1
ATOM 4688 C C . GLN B 1 259 ? 11.297 38.656 6.656 1 84.06 259 GLN B C 1
ATOM 4690 O O . GLN B 1 259 ? 12.094 38.75 5.719 1 84.06 259 GLN B O 1
ATOM 4695 N N . TYR B 1 260 ? 10.836 39.594 7.254 1 80.19 260 TYR B N 1
ATOM 4696 C CA . TYR B 1 260 ? 11.055 40.969 6.871 1 80.19 260 TYR B CA 1
ATOM 4697 C C . TYR B 1 260 ? 10.641 41.219 5.426 1 80.19 260 TYR B C 1
ATOM 4699 O O . TYR B 1 260 ? 11.344 41.906 4.684 1 80.19 260 TYR B O 1
ATOM 4707 N N . GLY B 1 261 ? 9.617 40.438 5.004 1 77.12 261 GLY B N 1
ATOM 4708 C CA . GLY B 1 261 ? 9.07 40.656 3.672 1 77.12 261 GLY B CA 1
ATOM 4709 C C . GLY B 1 261 ? 9.773 39.844 2.607 1 77.12 261 GLY B C 1
ATOM 4710 O O . GLY B 1 261 ? 9.445 39.938 1.423 1 77.12 261 GLY B O 1
ATOM 4711 N N . GLN B 1 262 ? 10.672 38.969 2.908 1 86.19 262 GLN B N 1
ATOM 4712 C CA . GLN B 1 262 ? 11.391 38.156 1.931 1 86.19 262 GLN B CA 1
ATOM 4713 C C . GLN B 1 262 ? 10.523 37.031 1.412 1 86.19 262 GLN B C 1
ATOM 4715 O O . GLN B 1 262 ? 10.766 36.5 0.32 1 86.19 262 GLN B O 1
ATOM 4720 N N . ILE B 1 263 ? 9.602 36.688 2.217 1 91.56 263 ILE B N 1
ATOM 4721 C CA . ILE B 1 263 ? 8.711 35.625 1.794 1 91.56 263 ILE B CA 1
ATOM 4722 C C . ILE B 1 263 ? 7.266 36.125 1.791 1 91.56 263 ILE B C 1
ATOM 4724 O O . ILE B 1 263 ? 6.785 36.656 2.791 1 91.56 263 ILE B O 1
ATOM 4728 N N . CYS B 1 264 ? 6.668 35.938 0.708 1 94.88 264 CYS B N 1
ATOM 4729 C CA . CYS B 1 264 ? 5.25 36.25 0.579 1 94.88 264 CYS B CA 1
ATOM 4730 C C . CYS B 1 264 ? 4.422 35 0.392 1 94.88 264 CYS B C 1
ATOM 4732 O O . CYS B 1 264 ? 4.699 34.188 -0.5 1 94.88 264 CYS B O 1
ATOM 4734 N N . LEU B 1 265 ? 3.482 34.844 1.257 1 95.44 265 LEU B N 1
ATOM 4735 C CA . LEU B 1 265 ? 2.613 33.688 1.188 1 95.44 265 LEU B CA 1
ATOM 4736 C C . LEU B 1 265 ? 1.178 34.094 0.877 1 95.44 265 LEU B C 1
ATOM 4738 O O . LEU B 1 265 ? 0.618 34.969 1.543 1 95.44 265 LEU B O 1
ATOM 4742 N N . LEU B 1 266 ? 0.659 33.531 -0.138 1 96.62 266 LEU B N 1
ATOM 4743 C CA . LEU B 1 266 ? -0.746 33.688 -0.491 1 96.62 266 LEU B CA 1
ATOM 4744 C C . LEU B 1 266 ? -1.47 32.344 -0.513 1 96.62 266 LEU B C 1
ATOM 4746 O O . LEU B 1 266 ? -0.937 31.375 -1.018 1 96.62 266 LEU B O 1
ATOM 4750 N N . GLN B 1 267 ? -2.607 32.344 0.113 1 97.75 267 GLN B N 1
ATOM 4751 C CA . GLN B 1 267 ? -3.385 31.125 0.199 1 97.75 267 GLN B CA 1
ATOM 4752 C C . GLN B 1 267 ? -4.863 31.375 -0.081 1 97.75 267 GLN B C 1
ATOM 4754 O O . GLN B 1 267 ? -5.426 32.375 0.396 1 97.75 267 GLN B O 1
ATOM 4759 N N . TYR B 1 268 ? -5.449 30.547 -0.897 1 98 268 TYR B N 1
ATOM 4760 C CA . TYR B 1 268 ? -6.867 30.625 -1.234 1 98 268 TYR B CA 1
ATOM 4761 C C . TYR B 1 268 ? -7.555 29.281 -1.036 1 98 268 TYR B C 1
ATOM 4763 O O . TYR B 1 268 ? -7.164 28.281 -1.641 1 98 268 TYR B O 1
ATOM 4771 N N . ILE B 1 269 ? -8.547 29.297 -0.175 1 97.25 269 ILE B N 1
ATOM 4772 C CA . ILE B 1 269 ? -9.328 28.094 0.087 1 97.25 269 ILE B CA 1
ATOM 4773 C C . ILE B 1 269 ? -10.766 28.281 -0.399 1 97.25 269 ILE B C 1
ATOM 4775 O O . ILE B 1 269 ? -11.422 29.266 -0.028 1 97.25 269 ILE B O 1
ATOM 4779 N N . LYS B 1 270 ? -11.219 27.406 -1.192 1 97.5 270 LYS B N 1
ATOM 4780 C CA . LYS B 1 270 ? -12.594 27.453 -1.683 1 97.5 270 LYS B CA 1
ATOM 4781 C C . LYS B 1 270 ? -13.383 26.234 -1.231 1 97.5 270 LYS B C 1
ATOM 4783 O O . LYS B 1 270 ? -12.969 25.094 -1.47 1 97.5 270 LYS B O 1
ATOM 4788 N N . HIS B 1 271 ? -14.453 26.547 -0.595 1 96.06 271 HIS B N 1
ATOM 4789 C CA . HIS B 1 271 ? -15.375 25.469 -0.217 1 96.06 271 HIS B CA 1
ATOM 4790 C C . HIS B 1 271 ? -16.438 25.266 -1.284 1 96.06 271 HIS B C 1
ATOM 4792 O O . HIS B 1 271 ? -17.438 25.969 -1.314 1 96.06 271 HIS B O 1
ATOM 4798 N N . VAL B 1 272 ? -16.281 24.297 -2.176 1 94.94 272 VAL B N 1
ATOM 4799 C CA . VAL B 1 272 ? -17.172 24.047 -3.295 1 94.94 272 VAL B CA 1
ATOM 4800 C C . VAL B 1 272 ? -18.5 23.484 -2.775 1 94.94 272 VAL B C 1
ATOM 4802 O O . VAL B 1 272 ? -19.578 23.938 -3.176 1 94.94 272 VAL B O 1
ATOM 4805 N N . SER B 1 273 ? -18.406 22.453 -2.031 1 91.25 273 SER B N 1
ATOM 4806 C CA . SER B 1 273 ? -19.531 21.906 -1.285 1 91.25 273 SER B CA 1
ATOM 4807 C C . SER B 1 273 ? -19.203 21.781 0.2 1 91.25 273 SER B C 1
ATOM 4809 O O . SER B 1 273 ? -18.25 21.109 0.579 1 91.25 273 SER B O 1
ATOM 4811 N N . PRO B 1 274 ? -20.016 22.531 0.946 1 84.06 274 PRO B N 1
ATOM 4812 C CA . PRO B 1 274 ? -19.672 22.547 2.373 1 84.06 274 PRO B CA 1
ATOM 4813 C C . PRO B 1 274 ? -19.562 21.156 2.977 1 84.06 274 PRO B C 1
ATOM 4815 O O . PRO B 1 274 ? -20.5 20.344 2.859 1 84.06 274 PRO B O 1
ATOM 4818 N N . GLY B 1 275 ? -18.5 20.953 3.451 1 85.5 275 GLY B N 1
ATOM 4819 C CA . GLY B 1 275 ? -18.25 19.703 4.148 1 85.5 275 GLY B CA 1
ATOM 4820 C C . GLY B 1 275 ? -17.891 18.562 3.219 1 85.5 275 GLY B C 1
ATOM 4821 O O . GLY B 1 275 ? -17.516 17.484 3.672 1 85.5 275 GLY B O 1
ATOM 4822 N N . ARG B 1 276 ? -17.922 18.75 1.972 1 91.94 276 ARG B N 1
ATOM 4823 C CA . ARG B 1 276 ? -17.719 17.641 1.048 1 91.94 276 ARG B CA 1
ATOM 4824 C C . ARG B 1 276 ? -16.484 17.859 0.185 1 91.94 276 ARG B C 1
ATOM 4826 O O . ARG B 1 276 ? -15.688 16.938 -0.02 1 91.94 276 ARG B O 1
ATOM 4833 N N . MET B 1 277 ? -16.344 19.062 -0.246 1 96.38 277 MET B N 1
ATOM 4834 C CA . MET B 1 277 ? -15.227 19.297 -1.15 1 96.38 277 MET B CA 1
ATOM 4835 C C . MET B 1 277 ? -14.609 20.672 -0.908 1 96.38 277 MET B C 1
ATOM 4837 O O . MET B 1 277 ? -15.328 21.672 -0.798 1 96.38 277 MET B O 1
ATOM 4841 N N . ALA B 1 278 ? -13.336 20.734 -0.808 1 97.06 278 ALA B N 1
ATOM 4842 C CA . ALA B 1 278 ? -12.578 21.984 -0.657 1 97.06 278 ALA B CA 1
ATOM 4843 C C . ALA B 1 278 ? -11.383 22.016 -1.6 1 97.06 278 ALA B C 1
ATOM 4845 O O . ALA B 1 278 ? -10.758 20.984 -1.854 1 97.06 278 ALA B O 1
ATOM 4846 N N . LEU B 1 279 ? -11.117 23.094 -2.15 1 97.88 279 LEU B N 1
ATOM 4847 C CA . LEU B 1 279 ? -9.953 23.328 -2.988 1 97.88 279 LEU B CA 1
ATOM 4848 C C . LEU B 1 279 ? -9.016 24.359 -2.344 1 97.88 279 LEU B C 1
ATOM 4850 O O . LEU B 1 279 ? -9.477 25.266 -1.653 1 97.88 279 LEU B O 1
ATOM 4854 N N . VAL B 1 280 ? -7.793 24.188 -2.51 1 98.06 280 VAL B N 1
ATOM 4855 C CA . VAL B 1 280 ? -6.84 25.125 -1.944 1 98.06 280 VAL B CA 1
ATOM 4856 C C . VAL B 1 280 ? -5.777 25.484 -2.984 1 98.06 280 VAL B C 1
ATOM 4858 O O . VAL B 1 280 ? -5.387 24.625 -3.791 1 98.06 280 VAL B O 1
ATOM 4861 N N . ALA B 1 281 ? -5.387 26.656 -3.055 1 98.12 281 ALA B N 1
ATOM 4862 C CA . ALA B 1 281 ? -4.254 27.141 -3.838 1 98.12 281 ALA B CA 1
ATOM 4863 C C . ALA B 1 281 ? -3.268 27.906 -2.959 1 98.12 281 ALA B C 1
ATOM 4865 O O . ALA B 1 281 ? -3.637 28.891 -2.312 1 98.12 281 ALA B O 1
ATOM 4866 N N . ASP B 1 282 ? -2.055 27.391 -2.955 1 97.25 282 ASP B N 1
ATOM 4867 C CA . ASP B 1 282 ? -0.976 28.016 -2.199 1 97.25 282 ASP B CA 1
ATOM 4868 C C . ASP B 1 282 ? 0.087 28.594 -3.133 1 97.25 282 ASP B C 1
ATOM 4870 O O . ASP B 1 282 ? 0.45 27.969 -4.129 1 97.25 282 ASP B O 1
ATOM 4874 N N . LEU B 1 283 ? 0.501 29.812 -2.773 1 96.5 283 LEU B N 1
ATOM 4875 C CA . LEU B 1 283 ? 1.601 30.438 -3.496 1 96.5 283 LEU B CA 1
ATOM 4876 C C . LEU B 1 283 ? 2.637 31 -2.527 1 96.5 283 LEU B C 1
ATOM 4878 O O . LEU B 1 283 ? 2.297 31.75 -1.618 1 96.5 283 LEU B O 1
ATOM 4882 N N . VAL B 1 284 ? 3.795 30.516 -2.619 1 94.88 284 VAL B N 1
ATOM 4883 C CA . VAL B 1 284 ? 4.93 31.062 -1.884 1 94.88 284 VAL B CA 1
ATOM 4884 C C . VAL B 1 284 ? 5.887 31.766 -2.85 1 94.88 284 VAL B C 1
ATOM 4886 O O . VAL B 1 284 ? 6.375 31.141 -3.801 1 94.88 284 VAL B O 1
ATOM 4889 N N . LEU B 1 285 ? 6.074 33 -2.559 1 94.06 285 LEU B N 1
ATOM 4890 C CA . LEU B 1 285 ? 6.887 33.812 -3.471 1 94.06 285 LEU B CA 1
ATOM 4891 C C . LEU B 1 285 ? 7.949 34.594 -2.711 1 94.06 285 LEU B C 1
ATOM 4893 O O . LEU B 1 285 ? 7.707 35.062 -1.593 1 94.06 285 LEU B O 1
ATOM 4897 N N . ASN B 1 286 ? 9.062 34.594 -3.27 1 92.94 286 ASN B N 1
ATOM 4898 C CA . ASN B 1 286 ? 10.086 35.562 -2.859 1 92.94 286 ASN B CA 1
ATOM 4899 C C . ASN B 1 286 ? 10.086 36.812 -3.742 1 92.94 286 ASN B C 1
ATOM 4901 O O . ASN B 1 286 ? 10.531 36.75 -4.891 1 92.94 286 ASN B O 1
ATOM 4905 N N . PRO B 1 287 ? 9.703 37.844 -3.184 1 87.81 287 PRO B N 1
ATOM 4906 C CA . PRO B 1 287 ? 9.531 39.031 -4.023 1 87.81 287 PRO B CA 1
ATOM 4907 C C . PRO B 1 287 ? 10.859 39.531 -4.582 1 87.81 287 PRO B C 1
ATOM 4909 O O . PRO B 1 287 ? 10.867 40.219 -5.605 1 87.81 287 PRO B O 1
ATOM 4912 N N . LEU B 1 288 ? 11.906 39.25 -3.955 1 87.94 288 LEU B N 1
ATOM 4913 C CA . LEU B 1 288 ? 13.203 39.75 -4.395 1 87.94 288 LEU B CA 1
ATOM 4914 C C . LEU B 1 288 ? 13.766 38.875 -5.523 1 87.94 288 LEU B C 1
ATOM 4916 O O . LEU B 1 288 ? 14.195 39.406 -6.551 1 87.94 288 LEU B O 1
ATOM 4920 N N . THR B 1 289 ? 13.773 37.594 -5.414 1 88.88 289 THR B N 1
ATOM 4921 C CA . THR B 1 289 ? 14.336 36.719 -6.414 1 88.88 289 THR B CA 1
ATOM 4922 C C . THR B 1 289 ? 13.273 36.281 -7.418 1 88.88 289 THR B C 1
ATOM 4924 O O . THR B 1 289 ? 13.602 35.75 -8.492 1 88.88 289 THR B O 1
ATOM 4927 N N . LEU B 1 290 ? 12.031 36.406 -7.105 1 88 290 LEU B N 1
ATOM 4928 C CA . LEU B 1 290 ? 10.867 36.062 -7.918 1 88 290 LEU B CA 1
ATOM 4929 C C . LEU B 1 290 ? 10.75 34.531 -8.078 1 88 290 LEU B C 1
ATOM 4931 O O . LEU B 1 290 ? 10.094 34.062 -9 1 88 290 LEU B O 1
ATOM 4935 N N . ASP B 1 291 ? 11.438 33.844 -7.227 1 91.25 291 ASP B N 1
ATOM 4936 C CA . ASP B 1 291 ? 11.203 32.406 -7.141 1 91.25 291 ASP B CA 1
ATOM 4937 C C . ASP B 1 291 ? 9.836 32.125 -6.527 1 91.25 291 ASP B C 1
ATOM 4939 O O . ASP B 1 291 ? 9.414 32.781 -5.586 1 91.25 291 ASP B O 1
ATOM 4943 N N . SER B 1 292 ? 9.102 31.203 -7.121 1 93.5 292 SER B N 1
ATOM 4944 C CA . SER B 1 292 ? 7.758 30.922 -6.621 1 93.5 292 SER B CA 1
ATOM 4945 C C . SER B 1 292 ? 7.484 29.438 -6.578 1 93.5 292 SER B C 1
ATOM 4947 O O . SER B 1 292 ? 8.086 28.656 -7.336 1 93.5 292 SER B O 1
ATOM 4949 N N . GLN B 1 293 ? 6.719 29.047 -5.652 1 95.06 293 GLN B N 1
ATOM 4950 C CA . GLN B 1 293 ? 6.215 27.688 -5.52 1 95.06 293 GLN B CA 1
ATOM 4951 C C . GLN B 1 293 ? 4.699 27.672 -5.328 1 95.06 293 GLN B C 1
ATOM 4953 O O . GLN B 1 293 ? 4.172 28.391 -4.477 1 95.06 293 GLN B O 1
ATOM 4958 N N . THR B 1 294 ? 4.121 26.875 -6.129 1 96.88 294 TH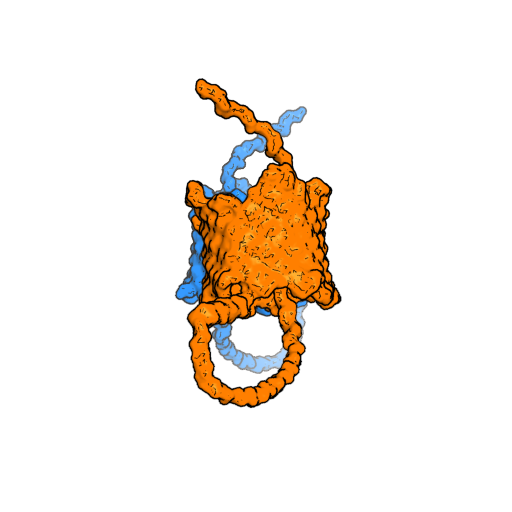R B N 1
ATOM 4959 C CA . THR B 1 294 ? 2.666 26.797 -6.07 1 96.88 294 THR B CA 1
ATOM 4960 C C . THR B 1 294 ? 2.211 25.359 -5.84 1 96.88 294 THR B C 1
ATOM 4962 O O . THR B 1 294 ? 2.793 24.422 -6.391 1 96.88 294 THR B O 1
ATOM 4965 N N . VAL B 1 295 ? 1.213 25.25 -5.051 1 97.56 295 VAL B N 1
ATOM 4966 C CA . VAL B 1 295 ? 0.604 23.938 -4.801 1 97.56 295 VAL B CA 1
ATOM 4967 C C . VAL B 1 295 ? -0.916 24.062 -4.891 1 97.56 295 VAL B C 1
ATOM 4969 O O . VAL B 1 295 ? -1.513 24.969 -4.309 1 97.56 295 VAL B O 1
ATOM 4972 N N . LEU B 1 296 ? -1.506 23.234 -5.668 1 98.12 296 LEU B N 1
ATOM 4973 C CA . LEU B 1 296 ? -2.957 23.094 -5.711 1 98.12 296 LEU B CA 1
ATOM 4974 C C . LEU B 1 296 ? -3.396 21.812 -5.004 1 98.12 296 LEU B C 1
ATOM 4976 O O . LEU B 1 296 ? -2.748 20.766 -5.137 1 98.12 296 LEU B O 1
ATOM 4980 N N . GLY B 1 297 ? -4.379 21.938 -4.219 1 98 297 GLY B N 1
ATOM 4981 C CA . GLY B 1 297 ? -4.871 20.797 -3.48 1 98 297 GLY B CA 1
ATOM 4982 C C . GLY B 1 297 ? -6.383 20.672 -3.51 1 98 297 GLY B C 1
ATOM 4983 O O . GLY B 1 297 ? -7.09 21.656 -3.713 1 98 297 GLY B O 1
ATOM 4984 N N . ALA B 1 298 ? -6.852 19.453 -3.369 1 97.5 298 ALA B N 1
ATOM 4985 C CA . ALA B 1 298 ? -8.281 19.156 -3.295 1 97.5 298 ALA B CA 1
ATOM 4986 C C . ALA B 1 298 ? -8.57 18.094 -2.238 1 97.5 298 ALA B C 1
ATOM 4988 O O . ALA B 1 298 ? -7.848 17.109 -2.135 1 97.5 298 ALA B O 1
ATOM 4989 N N . GLU B 1 299 ? -9.547 18.406 -1.449 1 97.19 299 GLU B N 1
ATOM 4990 C CA . GLU B 1 299 ? -10.031 17.453 -0.464 1 97.19 299 GLU B CA 1
ATOM 4991 C C . GLU B 1 299 ? -11.484 17.062 -0.749 1 97.19 299 GLU B C 1
ATOM 4993 O O . GLU B 1 299 ? -12.336 17.922 -0.947 1 97.19 299 GLU B O 1
ATOM 4998 N N . VAL B 1 300 ? -11.758 15.766 -0.826 1 96.88 300 VAL B N 1
ATOM 4999 C CA . VAL B 1 300 ? -13.102 15.25 -1.043 1 96.88 300 VAL B CA 1
ATOM 5000 C C . VAL B 1 300 ? -13.484 14.305 0.094 1 96.88 300 VAL B C 1
ATOM 5002 O O . VAL B 1 300 ? -12.828 13.281 0.308 1 96.88 300 VAL B O 1
ATOM 5005 N N . ASN B 1 301 ? -14.508 14.703 0.784 1 95 301 ASN B N 1
ATOM 5006 C CA . ASN B 1 301 ? -15.039 13.867 1.857 1 95 301 ASN B CA 1
ATOM 5007 C C . ASN B 1 301 ? -16.266 13.094 1.407 1 95 301 ASN B C 1
ATOM 5009 O O . ASN B 1 301 ? -17.297 13.688 1.053 1 95 301 ASN B O 1
ATOM 5013 N N . MET B 1 302 ? -16.078 11.844 1.415 1 92.19 302 MET B N 1
ATOM 5014 C CA . MET B 1 302 ? -17.219 10.969 1.121 1 92.19 302 MET B CA 1
ATOM 5015 C C . MET B 1 302 ? -17.766 10.336 2.396 1 92.19 302 MET B C 1
ATOM 5017 O O . MET B 1 302 ? -17.344 10.695 3.5 1 92.19 302 MET B O 1
ATOM 5021 N N . LYS B 1 303 ? -18.766 9.555 2.234 1 88.88 303 LYS B N 1
ATOM 5022 C CA . LYS B 1 303 ? -19.406 8.992 3.414 1 88.88 303 LYS B CA 1
ATOM 5023 C C . LYS B 1 303 ? -18.453 8.102 4.195 1 88.88 303 LYS B C 1
ATOM 5025 O O . LYS B 1 303 ? -18.375 8.188 5.422 1 88.88 303 LYS B O 1
ATOM 5030 N N . GLN B 1 304 ? -17.672 7.305 3.455 1 89.5 304 GLN B N 1
ATOM 5031 C CA . GLN B 1 304 ? -16.812 6.359 4.168 1 89.5 304 GLN B CA 1
ATOM 5032 C C . GLN B 1 304 ? -15.352 6.539 3.779 1 89.5 304 GLN B C 1
ATOM 5034 O O . GLN B 1 304 ? -14.523 5.66 4.023 1 89.5 304 GLN B O 1
ATOM 5039 N N . SER B 1 305 ? -15.125 7.66 3.143 1 93.25 305 SER B N 1
ATOM 5040 C CA . SER B 1 305 ? -13.742 7.84 2.719 1 93.25 305 SER B CA 1
ATOM 5041 C C . SER B 1 305 ? -13.391 9.32 2.568 1 93.25 305 SER B C 1
ATOM 5043 O O . SER B 1 305 ? -14.289 10.156 2.416 1 93.25 305 SER B O 1
ATOM 5045 N N . ARG B 1 306 ? -12.211 9.633 2.779 1 95.69 306 ARG B N 1
ATOM 5046 C CA . ARG B 1 306 ? -11.641 10.961 2.566 1 95.69 306 ARG B CA 1
ATOM 5047 C C . ARG B 1 306 ? -10.461 10.898 1.598 1 95.69 306 ARG B C 1
ATOM 5049 O O . ARG B 1 306 ? -9.547 10.086 1.773 1 95.69 306 ARG B O 1
ATOM 5056 N N . PHE B 1 307 ? -10.57 11.68 0.579 1 97 307 PHE B N 1
ATOM 5057 C CA . PHE B 1 307 ? -9.539 11.711 -0.45 1 97 307 PHE B CA 1
ATOM 5058 C C . PHE B 1 307 ? -8.883 13.078 -0.521 1 97 307 PHE B C 1
ATOM 5060 O O . PHE B 1 307 ? -9.578 14.102 -0.625 1 97 307 PHE B O 1
ATOM 5067 N N . LEU B 1 308 ? -7.551 13.172 -0.346 1 98.06 308 LEU B N 1
ATOM 5068 C CA . LEU B 1 308 ? -6.754 14.391 -0.429 1 98.06 308 LEU B CA 1
ATOM 5069 C C . LEU B 1 308 ? -5.688 14.266 -1.512 1 98.06 308 LEU B C 1
ATOM 5071 O O . LEU B 1 308 ? -4.965 13.273 -1.568 1 98.06 308 LEU B O 1
ATOM 5075 N N . THR B 1 309 ? -5.594 15.211 -2.391 1 97.88 309 THR B N 1
ATOM 5076 C CA . THR B 1 309 ? -4.586 15.18 -3.447 1 97.88 309 THR B CA 1
ATOM 5077 C C . THR B 1 309 ? -4.008 16.578 -3.676 1 97.88 309 THR B C 1
ATOM 5079 O O . THR B 1 309 ? -4.688 17.578 -3.455 1 97.88 309 THR B O 1
ATOM 5082 N N . THR B 1 310 ? -2.809 16.609 -4.027 1 98.25 310 THR B N 1
ATOM 5083 C CA . THR B 1 310 ? -2.139 17.875 -4.316 1 98.25 310 THR B CA 1
ATOM 5084 C C . THR B 1 310 ? -1.242 17.734 -5.543 1 98.25 310 THR B C 1
ATOM 5086 O O . THR B 1 310 ? -0.771 16.641 -5.863 1 98.25 310 THR B O 1
ATOM 5089 N N . VAL B 1 311 ? -1.063 18.828 -6.215 1 97.44 311 VAL B N 1
ATOM 5090 C CA . VAL B 1 311 ? -0.146 18.938 -7.344 1 97.44 311 VAL B CA 1
ATOM 5091 C C . VAL B 1 311 ? 0.663 20.234 -7.234 1 97.44 311 VAL B C 1
ATOM 5093 O O . VAL B 1 311 ? 0.118 21.281 -6.902 1 97.44 311 VAL B O 1
ATOM 5096 N N . ASP B 1 312 ? 1.873 20.109 -7.398 1 96 312 ASP B N 1
ATOM 5097 C CA . ASP B 1 312 ? 2.711 21.312 -7.332 1 96 312 ASP B CA 1
ATOM 5098 C C . ASP B 1 312 ? 3.266 21.672 -8.711 1 96 312 ASP B C 1
ATOM 5100 O O . ASP B 1 312 ? 3.066 20.938 -9.68 1 96 312 ASP B O 1
ATOM 5104 N N . ASN B 1 313 ? 3.76 22.844 -8.852 1 93.62 313 ASN B N 1
ATOM 5105 C CA . ASN B 1 313 ? 4.234 23.344 -10.141 1 93.62 313 ASN B CA 1
ATOM 5106 C C . ASN B 1 313 ? 5.461 22.562 -10.617 1 93.62 313 ASN B C 1
ATOM 5108 O O . ASN B 1 313 ? 5.863 22.688 -11.773 1 93.62 313 ASN B O 1
ATOM 5112 N N . GLY B 1 314 ? 6.047 21.828 -9.844 1 91.38 314 GLY B N 1
ATOM 5113 C CA . GLY B 1 314 ? 7.145 20.969 -10.258 1 91.38 314 GLY B CA 1
ATOM 5114 C C . GLY B 1 314 ? 6.68 19.656 -10.867 1 91.38 314 GLY B C 1
ATOM 5115 O O . GLY B 1 314 ? 7.492 18.875 -11.375 1 91.38 314 GLY B O 1
ATOM 5116 N N . GLY B 1 315 ? 5.391 19.391 -10.742 1 92.31 315 GLY B N 1
ATOM 5117 C CA . GLY B 1 315 ? 4.832 18.188 -11.328 1 92.31 315 GLY B CA 1
ATOM 5118 C C . GLY B 1 315 ? 4.656 17.062 -10.328 1 92.31 315 GLY B C 1
ATOM 5119 O O . GLY B 1 315 ? 4.312 15.938 -10.703 1 92.31 315 GLY B O 1
ATOM 5120 N N . LYS B 1 316 ? 4.957 17.359 -9.148 1 95.12 316 LYS B N 1
ATOM 5121 C CA . LYS B 1 316 ? 4.777 16.359 -8.109 1 95.12 316 LYS B CA 1
ATOM 5122 C C . LYS B 1 316 ? 3.305 16.203 -7.727 1 95.12 316 LYS B C 1
ATOM 5124 O O . LYS B 1 316 ? 2.625 17.203 -7.473 1 95.12 316 LYS B O 1
ATOM 5129 N N . ILE B 1 317 ? 2.863 14.977 -7.738 1 96.94 317 ILE B N 1
ATOM 5130 C CA . ILE B 1 317 ? 1.486 14.672 -7.367 1 96.94 317 ILE B CA 1
ATOM 5131 C C . ILE B 1 317 ? 1.472 13.781 -6.133 1 96.94 317 ILE B C 1
ATOM 5133 O O . ILE B 1 317 ? 2.219 12.805 -6.059 1 96.94 317 ILE B O 1
ATOM 5137 N N . ALA B 1 318 ? 0.745 14.148 -5.133 1 97.88 318 ALA B N 1
ATOM 5138 C CA . ALA B 1 318 ? 0.581 13.359 -3.918 1 97.88 318 ALA B CA 1
ATOM 5139 C C . ALA B 1 318 ? -0.895 13.117 -3.615 1 97.88 318 ALA B C 1
ATOM 5141 O O . ALA B 1 318 ? -1.739 13.977 -3.893 1 97.88 318 ALA B O 1
ATOM 5142 N N . ALA B 1 319 ? -1.151 11.977 -3.133 1 97.81 319 ALA B N 1
ATOM 5143 C CA . ALA B 1 319 ? -2.531 11.633 -2.801 1 97.81 319 ALA B CA 1
ATOM 5144 C C . ALA B 1 319 ? -2.594 10.719 -1.578 1 97.81 319 ALA B C 1
ATOM 5146 O O . ALA B 1 319 ? -1.665 9.945 -1.325 1 97.81 319 ALA B O 1
ATOM 5147 N N . LEU B 1 320 ? -3.621 10.875 -0.808 1 98.06 320 LEU B N 1
ATOM 5148 C CA . LEU B 1 320 ? -3.893 10.047 0.359 1 98.06 320 LEU B CA 1
ATOM 5149 C C . LEU B 1 320 ? -5.379 9.711 0.454 1 98.06 320 LEU B C 1
ATOM 5151 O O . LEU B 1 320 ? -6.223 10.609 0.438 1 98.06 320 LEU B O 1
ATOM 5155 N N . LEU B 1 321 ? -5.656 8.484 0.458 1 97.31 321 LEU B N 1
ATOM 5156 C CA . LEU B 1 321 ? -7.027 8.008 0.627 1 97.31 321 LEU B CA 1
ATOM 5157 C C . LEU B 1 321 ? -7.207 7.34 1.986 1 97.31 321 LEU B C 1
ATOM 5159 O O . LEU B 1 321 ? -6.445 6.438 2.346 1 97.31 321 LEU B O 1
ATOM 5163 N N . GLU B 1 322 ? -8.133 7.812 2.732 1 96.19 322 GLU B N 1
ATOM 5164 C CA . GLU B 1 322 ? -8.555 7.203 3.99 1 96.19 322 GLU B CA 1
ATOM 5165 C C . GLU B 1 322 ? -9.938 6.574 3.867 1 96.19 322 GLU B C 1
ATOM 5167 O O . GLU B 1 322 ? -10.938 7.277 3.705 1 96.19 322 GLU B O 1
ATOM 5172 N N . ALA B 1 323 ? -9.984 5.266 3.971 1 94.88 323 ALA B N 1
ATOM 5173 C CA . ALA B 1 323 ? -11.258 4.562 3.838 1 94.88 323 ALA B CA 1
ATOM 5174 C C . ALA B 1 323 ? -11.633 3.863 5.141 1 94.88 323 ALA B C 1
ATOM 5176 O O . ALA B 1 323 ? -10.891 3.018 5.641 1 94.88 323 ALA B O 1
ATOM 5177 N N . ARG B 1 324 ? -12.805 4.195 5.602 1 93.69 324 ARG B N 1
ATOM 5178 C CA . ARG B 1 324 ? -13.312 3.539 6.801 1 93.69 324 ARG B CA 1
ATOM 5179 C C . ARG B 1 324 ? -13.938 2.188 6.461 1 93.69 324 ARG B C 1
ATOM 5181 O O . ARG B 1 324 ? -15.117 2.109 6.109 1 93.69 324 ARG B O 1
ATOM 5188 N N . VAL B 1 325 ? -13.203 1.143 6.613 1 88.75 325 VAL B N 1
ATOM 5189 C CA . VAL B 1 325 ? -13.641 -0.206 6.262 1 88.75 325 VAL B CA 1
ATOM 5190 C C . VAL B 1 325 ? -14.633 -0.717 7.301 1 88.75 325 VAL B C 1
ATOM 5192 O O . VAL B 1 325 ? -15.68 -1.259 6.953 1 88.75 325 VAL B O 1
ATOM 5195 N N . VAL B 1 326 ? -14.211 -0.696 8.539 1 88.62 326 VAL B N 1
ATOM 5196 C CA . VAL B 1 326 ? -15.109 -0.931 9.672 1 88.62 326 VAL B CA 1
ATOM 5197 C C . VAL B 1 326 ? -15.289 0.362 10.461 1 88.62 326 VAL B C 1
ATOM 5199 O O . VAL B 1 326 ? -14.359 0.832 11.117 1 88.62 326 VAL B O 1
ATOM 5202 N N . PRO B 1 327 ? -16.516 0.868 10.344 1 85.88 327 PRO B N 1
ATOM 5203 C CA . PRO B 1 327 ? -16.719 2.182 10.961 1 85.88 327 PRO B CA 1
ATOM 5204 C C . PRO B 1 327 ? -16.266 2.234 12.414 1 85.88 327 PRO B C 1
ATOM 5206 O O . PRO B 1 327 ? -16.609 1.359 13.211 1 85.88 327 PRO B O 1
ATOM 5209 N N . ASN B 1 328 ? -15.391 3.201 12.734 1 84.25 328 ASN B N 1
ATOM 5210 C CA . ASN B 1 328 ? -14.883 3.545 14.062 1 84.25 328 ASN B CA 1
ATOM 5211 C C . ASN B 1 328 ? -13.891 2.504 14.562 1 84.25 328 ASN B C 1
ATOM 5213 O O . ASN B 1 328 ? -13.516 2.521 15.742 1 84.25 328 ASN B O 1
ATOM 5217 N N . ALA B 1 329 ? -13.531 1.565 13.695 1 90.75 329 ALA B N 1
ATOM 5218 C CA . ALA B 1 329 ? -12.625 0.533 14.18 1 90.75 329 ALA B CA 1
ATOM 5219 C C . ALA B 1 329 ? -11.414 0.392 13.273 1 90.75 329 ALA B C 1
ATOM 5221 O O . ALA B 1 329 ? -10.273 0.348 13.742 1 90.75 329 ALA B O 1
ATOM 5222 N N . VAL B 1 330 ? -11.688 0.314 12.055 1 94.56 330 VAL B N 1
ATOM 5223 C CA . VAL B 1 330 ? -10.578 0.06 11.133 1 94.56 330 VAL B CA 1
ATOM 5224 C C . VAL B 1 330 ? -10.625 1.058 9.977 1 94.56 330 VAL B C 1
ATOM 5226 O O . VAL B 1 330 ? -11.648 1.176 9.297 1 94.56 330 VAL B O 1
ATOM 5229 N N . THR B 1 331 ? -9.547 1.807 9.781 1 95.69 331 THR B N 1
ATOM 5230 C CA . THR B 1 331 ? -9.383 2.715 8.656 1 95.69 331 THR B CA 1
ATOM 5231 C C . THR B 1 331 ? -8.211 2.285 7.777 1 95.69 331 THR B C 1
ATOM 5233 O O . THR B 1 331 ? -7.113 2.035 8.273 1 95.69 331 THR B O 1
ATOM 5236 N N . LEU B 1 332 ? -8.461 2.113 6.535 1 96.44 332 LEU B N 1
ATOM 5237 C CA . LEU B 1 332 ? -7.422 1.798 5.559 1 96.44 332 LEU B CA 1
ATOM 5238 C C . LEU B 1 332 ? -6.816 3.07 4.977 1 96.44 332 LEU B C 1
ATOM 5240 O O . LEU B 1 332 ? -7.543 4 4.621 1 96.44 332 LEU B O 1
ATOM 5244 N N . LEU B 1 333 ? -5.559 3.094 4.938 1 97.25 333 LEU B N 1
ATOM 5245 C CA . LEU B 1 333 ? -4.84 4.215 4.348 1 97.25 333 LEU B CA 1
ATOM 5246 C C . LEU B 1 333 ? -4.117 3.789 3.072 1 97.25 333 LEU B C 1
ATOM 5248 O O . LEU B 1 333 ? -3.398 2.787 3.066 1 97.25 333 LEU B O 1
ATOM 5252 N N . LEU B 1 334 ? -4.309 4.488 2.033 1 97.19 334 LEU B N 1
ATOM 5253 C CA . LEU B 1 334 ? -3.553 4.328 0.796 1 97.19 334 LEU B CA 1
ATOM 5254 C C . LEU B 1 334 ? -2.869 5.637 0.406 1 97.19 334 LEU B C 1
ATOM 5256 O O . LEU B 1 334 ? -3.529 6.664 0.248 1 97.19 334 LEU B O 1
ATOM 5260 N N . SER B 1 335 ? -1.618 5.555 0.268 1 97.25 335 SER B N 1
ATOM 5261 C CA . SER B 1 335 ? -0.836 6.754 -0.015 1 97.25 335 SER B CA 1
ATOM 5262 C C . SER B 1 335 ? -0.045 6.602 -1.311 1 97.25 335 SER B C 1
ATOM 5264 O O . SER B 1 335 ? 0.438 5.512 -1.627 1 97.25 335 SER B O 1
ATOM 5266 N N . GLY B 1 336 ? 0.096 7.676 -2.074 1 95.94 336 GLY B N 1
ATOM 5267 C CA . GLY B 1 336 ? 0.889 7.703 -3.293 1 95.94 336 GLY B CA 1
ATOM 5268 C C . GLY B 1 336 ? 1.479 9.07 -3.59 1 95.94 336 GLY B C 1
ATOM 5269 O O . GLY B 1 336 ? 0.808 10.094 -3.424 1 95.94 336 GLY B O 1
ATOM 5270 N N . GLU B 1 337 ? 2.674 9.086 -3.928 1 95.62 337 GLU B N 1
ATOM 5271 C CA . GLU B 1 337 ? 3.375 10.297 -4.355 1 95.62 337 GLU B CA 1
ATOM 5272 C C . GLU B 1 337 ? 4.238 10.023 -5.586 1 95.62 337 GLU B C 1
ATOM 5274 O O . GLU B 1 337 ? 5.035 9.086 -5.598 1 95.62 337 GLU B O 1
ATOM 5279 N N . VAL B 1 338 ? 4.043 10.773 -6.582 1 93.19 338 VAL B N 1
ATOM 5280 C CA . VAL B 1 338 ? 4.762 10.586 -7.84 1 93.19 338 VAL B CA 1
ATOM 5281 C C . VAL B 1 338 ? 5.453 11.883 -8.242 1 93.19 338 VAL B C 1
ATOM 5283 O O . VAL B 1 338 ? 4.816 12.938 -8.32 1 93.19 338 VAL B O 1
ATOM 5286 N N . ASP B 1 339 ? 6.68 11.797 -8.352 1 91.5 339 ASP B N 1
ATOM 5287 C CA . ASP B 1 339 ? 7.477 12.883 -8.922 1 91.5 339 ASP B CA 1
ATOM 5288 C C . ASP B 1 339 ? 8.086 12.477 -10.266 1 91.5 339 ASP B C 1
ATOM 5290 O O . ASP B 1 339 ? 9.156 11.875 -10.305 1 91.5 339 ASP B O 1
ATOM 5294 N N . GLY B 1 340 ? 7.41 12.789 -11.328 1 81.44 340 GLY B N 1
ATOM 5295 C CA . GLY B 1 340 ? 7.82 12.383 -12.664 1 81.44 340 GLY B CA 1
ATOM 5296 C C . GLY B 1 340 ? 9.156 12.977 -13.086 1 81.44 340 GLY B C 1
ATOM 5297 O O . GLY B 1 340 ? 9.906 12.344 -13.828 1 81.44 340 GLY B O 1
ATOM 5298 N N . VAL B 1 341 ? 9.391 14.133 -12.617 1 86.38 341 VAL B N 1
ATOM 5299 C CA . VAL B 1 341 ? 10.617 14.82 -13.008 1 86.38 341 VAL B CA 1
ATOM 5300 C C . VAL B 1 341 ? 11.82 14.148 -12.344 1 86.38 341 VAL B C 1
ATOM 5302 O O . VAL B 1 341 ? 12.836 13.891 -13 1 86.38 341 VAL B O 1
ATOM 5305 N N . LYS B 1 342 ? 11.734 13.766 -11.125 1 83.5 342 LYS B N 1
ATOM 5306 C CA . LYS B 1 342 ? 12.828 13.125 -10.398 1 83.5 342 LYS B CA 1
ATOM 5307 C C . LYS B 1 342 ? 12.742 11.602 -10.508 1 83.5 342 LYS B C 1
ATOM 5309 O O . LYS B 1 342 ? 13.641 10.891 -10.055 1 83.5 342 LYS B O 1
ATOM 5314 N N . ASP B 1 343 ? 11.672 11.109 -11.141 1 83.12 343 ASP B N 1
ATOM 5315 C CA . ASP B 1 343 ? 11.43 9.68 -11.281 1 83.12 343 ASP B CA 1
ATOM 5316 C C . ASP B 1 343 ? 11.406 8.992 -9.922 1 83.12 343 ASP B C 1
ATOM 5318 O O . ASP B 1 343 ? 12.07 7.977 -9.719 1 83.12 343 ASP B O 1
ATOM 5322 N N . GLU B 1 344 ? 10.812 9.664 -9.016 1 85.44 344 GLU B N 1
ATOM 5323 C CA . GLU B 1 344 ? 10.648 9.125 -7.672 1 85.44 344 GLU B CA 1
ATOM 5324 C C . GLU B 1 344 ? 9.188 8.75 -7.406 1 85.44 344 GLU B C 1
ATOM 5326 O O . GLU B 1 344 ? 8.289 9.555 -7.648 1 85.44 344 GLU B O 1
ATOM 5331 N N . TYR B 1 345 ? 9.008 7.52 -6.977 1 89.44 345 TYR B N 1
ATOM 5332 C CA . TYR B 1 345 ? 7.676 7.008 -6.68 1 89.44 345 TYR B CA 1
ATOM 5333 C C . TYR B 1 345 ? 7.605 6.457 -5.258 1 89.44 345 TYR B C 1
ATOM 5335 O O . TYR B 1 345 ? 8.414 5.609 -4.875 1 89.44 345 TYR B O 1
ATOM 5343 N N . LYS B 1 346 ? 6.715 6.984 -4.449 1 90.94 346 LYS B N 1
ATOM 5344 C CA . LYS B 1 346 ? 6.484 6.516 -3.084 1 90.94 346 LYS B CA 1
ATOM 5345 C C . LYS B 1 346 ? 5.055 6.008 -2.91 1 90.94 346 LYS B C 1
ATOM 5347 O O . LYS B 1 346 ? 4.098 6.77 -3.076 1 90.94 346 LYS B O 1
ATOM 5352 N N . PHE B 1 347 ? 4.992 4.777 -2.668 1 93.5 347 PHE B N 1
ATOM 5353 C CA . PHE B 1 347 ? 3.678 4.188 -2.441 1 93.5 347 PHE B CA 1
ATOM 5354 C C . PHE B 1 347 ? 3.646 3.422 -1.124 1 93.5 347 PHE B C 1
ATOM 5356 O O . PHE B 1 347 ? 4.617 2.752 -0.767 1 93.5 347 PHE B O 1
ATOM 5363 N N . GLY B 1 348 ? 2.57 3.625 -0.409 1 94.88 348 GLY B N 1
ATOM 5364 C CA . GLY B 1 348 ? 2.418 2.932 0.859 1 94.88 348 GLY B CA 1
ATOM 5365 C C . GLY B 1 348 ? 0.968 2.709 1.249 1 94.88 348 GLY B C 1
ATOM 5366 O O . GLY B 1 348 ? 0.073 3.387 0.74 1 94.88 348 GLY B O 1
ATOM 5367 N N . TYR B 1 349 ? 0.771 1.708 2.049 1 96.81 349 TYR B N 1
ATOM 5368 C CA . TYR B 1 349 ? -0.553 1.494 2.621 1 96.81 349 TYR B CA 1
ATOM 5369 C C . TYR B 1 349 ? -0.459 1.184 4.109 1 96.81 349 TYR B C 1
ATOM 5371 O O . TYR B 1 349 ? 0.627 0.908 4.625 1 96.81 349 TYR B O 1
ATOM 5379 N N . GLY B 1 350 ? -1.568 1.37 4.836 1 96.5 350 GLY B N 1
ATOM 5380 C CA . GLY B 1 350 ? -1.571 1.147 6.273 1 96.5 350 GLY B CA 1
ATOM 5381 C C . GLY B 1 350 ? -2.967 1.053 6.859 1 96.5 350 GLY B C 1
ATOM 5382 O O . GLY B 1 350 ? -3.959 1.171 6.137 1 96.5 350 GLY B O 1
ATOM 5383 N N . PHE B 1 351 ? -2.941 0.751 8.141 1 96.69 351 PHE B N 1
ATOM 5384 C CA . PHE B 1 351 ? -4.203 0.632 8.867 1 96.69 351 PHE B CA 1
ATOM 5385 C C . PHE B 1 351 ? -4.164 1.443 10.156 1 96.69 351 PHE B C 1
ATOM 5387 O O . PHE B 1 351 ? -3.119 1.534 10.805 1 96.69 351 PHE B O 1
ATOM 5394 N N . GLN B 1 352 ? -5.25 1.985 10.414 1 95.88 352 GLN B N 1
ATOM 5395 C CA . GLN B 1 352 ? -5.484 2.594 11.719 1 95.88 352 GLN B CA 1
ATOM 5396 C C . GLN B 1 352 ? -6.57 1.848 12.484 1 95.88 352 GLN B C 1
ATOM 5398 O O . GLN B 1 352 ? -7.723 1.79 12.047 1 95.88 352 GLN B O 1
ATOM 5403 N N . LEU B 1 353 ? -6.195 1.344 13.547 1 96.31 353 LEU B N 1
ATOM 5404 C CA . LEU B 1 353 ? -7.125 0.565 14.359 1 96.31 353 LEU B CA 1
ATOM 5405 C C . LEU B 1 353 ? -7.477 1.305 15.648 1 96.31 353 LEU B C 1
ATOM 5407 O O . LEU B 1 353 ? -6.59 1.818 16.328 1 96.31 353 LEU B O 1
ATOM 5411 N N . ASN B 1 354 ? -8.734 1.375 15.875 1 92.44 354 ASN B N 1
ATOM 5412 C CA . ASN B 1 354 ? -9.242 1.904 17.141 1 92.44 354 ASN B CA 1
ATOM 5413 C C . ASN B 1 354 ? -9.945 0.825 17.953 1 92.44 354 ASN B C 1
ATOM 5415 O O . ASN B 1 354 ? -11 0.328 17.547 1 92.44 354 ASN B O 1
ATOM 5419 N N . LEU B 1 355 ? -9.43 0.426 19.016 1 88.81 355 LEU B N 1
ATOM 5420 C CA . LEU B 1 355 ? -9.961 -0.646 19.844 1 88.81 355 LEU B CA 1
ATOM 5421 C C . LEU B 1 355 ? -10.578 -0.085 21.125 1 88.81 355 LEU B C 1
ATOM 5423 O O . LEU B 1 355 ? -10.109 0.926 21.656 1 88.81 355 LEU B O 1
#

pLDDT: mean 78.23, std 26.66, range [16.78, 98.25]

Foldseek 3Di:
DPPPDDDPDDPPDDPQPPPPPADPPPPVDDPPPPPPPPPPPPPPPPPPPPDPDDDPPPVPPPVVVVVVVVVVQVVLAAAPDFPVCLCVVQCVQQDDNFFFAEKEKEKEDPDPFKIKIKIWAAQGDDPVDPHRIWIKIKMWGHDPQRWIWMWMAIRQGKIKIKIWHDDPDFKIKMWIWIDDPPNSNIKTKIKMWGTDGFKIWIWMFIPLTKIKIKIKGGPGNFKIWIKMKIARPNVGDMWMKIKMWGDDPFKIWIWMQTRVRQKIKIKIKGHPDVPAKIKMKIWIAGPPVRDIKIKIKMWGDDPFKIKIWMAIPQGKIKIKMWGRPDPPAKIKIWIWIARPVVRDIGTYIYMYGYD/DPDPDDDPDDPDDDPQPPPPPDDPPPPVDDPPPPPPPPPPPPDPPDPPPPDPDDDPPPVCPPVNVVVVVVVVQVVLAAAPDFPVCLCVVQCVQQDDRFFFAEKEKEKEDPDPFKIKIKIWAAQGPDPVDPHRIWIKIKMWGHDPQRWIWMWMAIRQGKIKIKIWHDDPDFKIKMWIWIDDPPNSNIKTKIKMWGTDGFKIWIWMFMPLTKIKIWIKGGPGNFKIWIKMKIARPNVRDMWMKIKMWGDDDFKIWIWMQTRVRQKIKIKIKGHPDVPAKIKMKIWIAGPVVRDIKIKIKMWGDDPFKIKIWMAIPQGKIKIKMWGRPDPPAKIKIWIWIARPVVRDIGTYIYMYGYD

Solvent-accessible surface area (backbone atoms only — not comparable to full-atom values): 37181 Å² total; per-residue (Å²): 143,82,76,93,66,80,92,78,80,74,94,71,75,86,77,74,73,78,66,76,83,69,83,74,75,76,77,71,73,75,75,74,66,65,74,68,64,77,70,71,77,72,74,77,72,76,77,72,83,72,76,82,69,81,82,77,72,68,75,70,51,69,64,56,52,48,50,49,50,48,47,51,51,57,69,62,35,50,50,71,50,54,60,78,51,63,58,44,65,56,43,59,51,52,47,71,89,58,47,43,15,36,38,40,35,40,33,37,61,81,44,100,39,32,36,40,36,44,38,40,36,36,36,35,87,44,92,89,42,97,44,46,62,44,45,36,42,35,42,39,35,53,45,86,74,69,24,35,40,36,40,34,40,42,66,82,61,29,36,38,37,39,38,33,41,52,53,78,95,44,27,41,35,37,40,39,36,37,44,39,79,52,64,88,65,40,42,45,36,39,36,39,34,36,52,50,64,32,28,20,39,38,40,33,43,36,67,81,45,29,42,34,42,35,37,21,36,40,79,44,80,38,33,32,43,34,38,38,38,40,35,31,63,73,80,68,46,68,42,41,31,41,35,37,40,38,52,57,95,49,36,38,38,33,42,34,34,31,65,77,54,50,34,36,38,40,36,39,38,38,45,80,36,87,87,32,30,37,36,30,42,38,38,40,32,22,74,83,81,64,50,71,48,41,34,39,15,37,39,40,47,52,96,53,32,37,39,38,35,30,40,34,79,78,55,35,35,33,31,39,37,40,32,46,76,39,81,87,32,33,32,39,36,44,24,34,33,40,28,70,80,78,68,43,57,37,28,18,40,32,41,39,35,45,90,144,78,82,88,70,75,93,77,79,73,95,72,73,88,76,75,74,76,68,76,81,67,80,76,75,75,77,70,71,72,76,74,66,66,74,65,63,76,70,73,76,73,75,78,72,76,77,71,83,74,76,83,70,84,79,80,72,68,76,69,52,70,64,55,52,50,48,49,50,50,47,52,50,57,68,59,36,50,51,71,52,53,61,79,50,62,58,45,65,55,43,60,50,51,46,72,91,58,47,42,16,36,38,39,34,41,35,36,60,80,44,100,40,31,35,40,37,42,36,40,36,36,37,36,85,44,91,87,42,99,44,43,62,45,45,35,42,36,40,39,37,50,45,87,73,69,25,36,40,35,40,34,38,42,66,83,60,28,36,36,38,36,39,35,41,52,54,78,95,43,27,40,35,37,40,38,37,37,43,37,77,54,65,88,65,41,44,46,37,40,36,40,36,38,53,50,66,32,28,21,39,37,40,33,43,36,67,79,44,28,43,34,41,34,36,22,36,40,78,44,79,39,31,29,43,36,37,37,36,41,35,32,63,72,79,70,45,70,42,41,31,41,36,37,39,37,53,55,95,52,36,38,40,33,43,35,34,30,64,78,56,49,33,34,38,40,37,41,38,37,44,80,37,86,87,31,30,38,38,33,42,40,39,41,31,24,75,84,82,65,51,71,49,42,33,39,15,37,37,40,48,52,96,53,34,37,40,39,34,31,40,34,79,77,54,35,37,33,30,38,38,40,35,46,77,39,82,87,32,34,31,41,37,42,24,32,32,40,27,72,81,77,68,44,57,37,29,18,40,31,40,40,36,45,90

Nearest PDB structures (foldseek):
  8b4i-assembly1_B  TM=8.691E-01  e=1.185E-18  Neurospora crassa
  9etm-assembly1_B  TM=8.801E-01  e=3.028E-17  Drosophila melanogaster
  7nie-assembly1_C  TM=8.693E-01  e=2.076E-14  Sus scrofa
  3emn-assembly1_X  TM=8.581E-01  e=3.428E-12  Mus musculus
  5xdn-assembly1_A  TM=8.914E-01  e=5.631E-11  Homo sapiens